Protein 6ENH (pdb70)

Nearest PDB structures (foldseek):
  6enh-assembly1_A-2  TM=1.003E+00  e=1.158E-86  Thermus thermophilus HB8
  1kij-assembly1_B  TM=9.280E-01  e=1.621E-74  Thermus thermophilus
  3lnu-assembly1_A  TM=9.125E-01  e=7.829E-42  Xanthomonas oryzae pv. oryzae KACC 10331
  1s16-assembly1_A  TM=7.926E-01  e=1.575E-41  Escherichia coli
  7cmp-assembly2_D  TM=8.067E-01  e=7.139E-40  Xanthomonas oryzae pv. oryzae KACC 10331

Solvent-accessible surface area: 18435 Å² total; per-residue (Å²): 123,74,90,115,115,133,52,17,11,76,36,0,56,143,160,20,56,129,78,10,65,23,59,38,71,92,2,3,2,67,0,1,58,52,5,0,53,67,9,4,84,28,13,76,56,59,108,5,85,78,1,33,0,54,2,15,121,86,4,2,0,1,3,28,12,58,2,109,4,36,51,23,81,123,68,125,172,80,41,78,20,8,0,6,5,46,5,4,15,30,95,71,38,77,15,4,0,10,0,0,0,0,0,59,76,0,20,0,18,0,9,47,111,30,79,30,8,80,0,4,1,29,70,6,76,48,83,74,88,42,156,79,59,31,129,1,82,205,75,75,59,1,13,53,6,19,0,37,2,0,58,131,32,9,44,140,44,151,12,53,26,56,56,0,93,63,23,0,125,32,0,3,18,4,20,33,32,7,65,0,20,2,36,6,125,58,116,63,150,125,71,82,15,72,41,154,28,0,0,4,27,23,0,70,34,56,2,156,84,76,105,41,51,22,130,169,25,25,51,0,140,27,92,63,69,143,2,78,2,27,0,0,4,0,2,0,102,22,170,67,39,74,40,62,9,6,1,69,17,92,36,2,208,94,2,7,33,0,42,90,7,0,82,51,0,2,22,117,0,0,54,81,10,1,142,130,42,60,43,45,145,176,176,57,42,82,9,81,46,116,5,11,13,41,0,0,10,0,0,0,8,1,53,9,78,113,47,109,82,116,120,33,100,3,135,5,102,90,0,21,80,0,0,7,82,12,0,59,99,76,1,42,87,9,6,94,111,42,70,218,46,0,97,31,6,6,66,16,2,26,124,17,2,84,63,121,43,59,61,135,116,64,190,142,154,175

GO terms:
  GO:0034335 DNA negative supercoiling activity (F, IDA)

B-factor: mean 79.85, std 22.95, range [45.76, 198.85]

Secondary structure (DSSP, 8-state):
--HHHHTTHHHHHHSTHHHHS-SSHHHHHHHHHHHHHHHHHHHHTT---EEEEEE-TTS-EEEEESSS----SEETTTTEEHHHHHHH-S---HHHHHHHHTEEEEEEEEEETTEEEEEEEETTEEEEEEEEEEEPPTT--EEEEEEEE-HHHHTT----HHHHHHHHHHHHHHSTT-EEEEEETTT--EEEE--TTHHHHHHHHHTTTSPBS-SSPEEEEEEETTEEEEEEEEEBSSS--EEEEEETTEE-TT-BHHHHHHHHHHHHHHHHHHHHHT-S-SSSPPP-TGGGGTTEEEEEEEE-SS--EE--EE--HHHHHHHHHHHHHHHHHHHHH-HHHHHHHHHHHHHHHHHHHHHHHHHHH-

Sequence (366 aa):
SAIRVLKGLEGVRHRPAMYIGGTGVEGYHHLFKEILDNAVDEALAGYATEILVRLNEDGSLTVEDNGRGIPVDLMPEEGKPAVEVIYTTLHSGVGASVVNALSEWTVVEVFREGKHHRIAFSRGEVTEPLRVVGEAPRGKTGTRVTFKPDPEIFGNLRFDPSKIRARLREVAYLVAGLKLVFQDRQHGKEEVFLDKGGVASFAKALAEGEDLLYEKPFLIRGTHGEVEVEVGFLHTQGYNAEILTYANMIPTRDGGTHLTAFKSAYSRALNQYAKKAGLNKEKGPQPTGDDLLEGLYAVVSVKLPNPQFEGGKLLNPEAGTAVGQVVYERLLEILEENPRIAKAVYEKALRAAQAREAARKARELV

Foldseek 3Di:
DCVCVQQCLVVCVVPVCVPQVAQEQRSVCSLVVLVVVVQLVQVVVPFWQEWEWEQAQVQKIKIKTQGAWQFQDQDPVVRAGRVLCLQQHCPPVVSNVSSLLFFQKKWKWWQHPQFIWIWMGGNRGTPRGIDTPGGDPPSGGIMMMMTHGDCVRRPPDGHDVVVVVVLLLLSQQQSASRKYWYAYNNPGDIDIRHHNCRQQVVLQVVQPPFAFPDDGKDWFWDDDDQKTKIKIKGFTLAFDAAEWEEEPSDTLQQEALLNVLLQVLQQVLLVVLCVVVVLDDPDDFDQDRSLLRTRMRMYIYMYHDDWDDDVRYTYDNVSNVTSNVRRNVVVNVVCVVCVVRSSSSRVSSVVVRRVVVVVVVVVVVD

InterPro domains:
  IPR000565 DNA topoisomerase, type IIA, subunit B [PR01159] (3-13)
  IPR000565 DNA topoisomerase, type IIA, subunit B [PR01159] (179-194)
  IPR000565 DNA topoisomerase, type IIA, subunit B [PR01159] (194-207)
  IPR000565 DNA topoisomerase, type IIA, subunit B [PR01159] (218-240)
  IPR000565 DNA topoisomerase, type IIA, subunit B [PR01159] (310-326)
  IPR000565 DNA topoisomerase, type IIA, subunit B [PR01159] (358-372)
  IPR000565 DNA topoisomerase, type IIA, subunit B [PR01159] (372-392)
  IPR000565 DNA topoisomerase, type IIA, subunit B [PR01159] (468-477)
  IPR000565 DNA topoisomerase, type IIA, subunit B [PR01159] (588-600)
  IPR000565 DNA topoisomerase, type IIA, subunit B [PR01159] (604-620)
  IPR001241 DNA topoisomerase, type IIA [SM00433] (32-628)
  IPR002288 DNA gyrase B subunit, C-terminal [PF00986] (563-624)
  IPR003594 Histidine kinase/HSP90-like ATPase domain [PF02518] (32-172)
  IPR003594 Histidine kinase/HSP90-like ATPase domain [SM00387] (28-174)
  IPR006171 TOPRIM domain [PF01751] (417-532)
  IPR006171 TOPRIM domain [PS50880] (416-534)
  IPR011557 DNA gyrase, subunit B [MF_01898] (1-634)
  IPR011557 DNA gyrase, subunit B [TIGR01059] (3-633)
  IPR013506 DNA topoisomerase, type IIA, subunit B, domain 2 [PF00204] (219-388)
  IPR013759 DNA topoisomerase, type IIA, subunit B, C-terminal [G3DSA:3.40.50.670] (389-634)

Organism: Thermus thermophilus (strain ATCC 27634 / DSM 579 / HB8) (NCBI:txid300852)

CATH classification: 3.30.565.10 (+1 more: 3.30.230.10)

Radius of gyration: 24.94 Å; Cα contacts (8 Å, |Δi|>4): 779; chains: 1; bounding box: 75×40×70 Å

Structure (mmCIF, N/CA/C/O backbone):
data_6ENH
#
_entry.id   6ENH
#
_cell.length_a   166.370
_cell.length_b   37.850
_cell.length_c   66.750
_cell.angle_alpha   90.000
_cell.angle_beta   110.240
_cell.angle_gamma   90.000
#
_symmetry.space_group_name_H-M   'C 1 2 1'
#
loop_
_entity.id
_entity.type
_entity.pdbx_description
1 polymer 'DNA gyrase subunit B'
2 non-polymer 'Coumermycin A1'
3 non-polymer IMIDAZOLE
4 water water
#
loop_
_atom_site.group_PDB
_atom_site.id
_atom_site.type_symbol
_atom_site.label_atom_id
_atom_site.label_alt_id
_atom_site.label_comp_id
_atom_site.label_asym_id
_atom_site.label_entity_id
_atom_site.label_seq_id
_atom_site.pdbx_PDB_ins_code
_atom_site.Cartn_x
_atom_site.Cartn_y
_atom_site.Cartn_z
_atom_site.occupancy
_atom_site.B_iso_or_equiv
_atom_site.auth_seq_id
_atom_site.auth_comp_id
_atom_site.auth_asym_id
_atom_site.auth_atom_id
_atom_site.pdbx_PDB_model_num
ATOM 1 N N . SER A 1 9 ? -20.622 -0.897 61.872 1.00 127.15 6 SER A N 1
ATOM 2 C CA . SER A 1 9 ? -19.773 -0.459 60.767 1.00 127.27 6 SER A CA 1
ATOM 3 C C . SER A 1 9 ? -20.544 0.450 59.812 1.00 128.39 6 SER A C 1
ATOM 4 O O . SER A 1 9 ? -21.773 0.365 59.750 1.00 126.79 6 SER A O 1
ATOM 7 N N . ALA A 1 10 ? -19.820 1.321 59.075 1.00 124.14 7 ALA A N 1
ATOM 8 C CA . ALA A 1 10 ? -20.397 2.244 58.091 1.00 121.57 7 ALA A CA 1
ATOM 9 C C . ALA A 1 10 ? -20.636 1.534 56.746 1.00 123.03 7 ALA A C 1
ATOM 10 O O . ALA A 1 10 ? -21.437 2.012 55.935 1.00 120.66 7 ALA A O 1
ATOM 12 N N . ILE A 1 11 ? -19.944 0.385 56.526 1.00 119.94 8 ILE A N 1
ATOM 13 C CA . ILE A 1 11 ? -20.033 -0.419 55.300 1.00 118.65 8 ILE A CA 1
ATOM 14 C C . ILE A 1 11 ? -21.438 -1.021 55.091 1.00 118.30 8 ILE A C 1
ATOM 15 O O . ILE A 1 11 ? -21.868 -1.076 53.944 1.00 116.62 8 ILE A O 1
ATOM 20 N N . ARG A 1 12 ? -22.149 -1.445 56.179 1.00 112.63 9 ARG A N 1
ATOM 21 C CA . ARG A 1 12 ? -23.515 -2.015 56.138 1.00 109.52 9 ARG A CA 1
ATOM 22 C C . ARG A 1 12 ? -24.481 -1.069 55.412 1.00 109.52 9 ARG A C 1
ATOM 23 O O . ARG A 1 12 ? -25.322 -1.517 54.632 1.00 107.01 9 ARG A O 1
ATOM 31 N N . VAL A 1 13 ? -24.326 0.251 55.680 1.00 105.45 10 VAL A N 1
ATOM 32 C CA . VAL A 1 13 ? -25.076 1.373 55.115 1.00 103.43 10 VAL A CA 1
ATOM 33 C C . VAL A 1 13 ? -24.692 1.539 53.629 1.00 106.27 10 VAL A C 1
ATOM 34 O O . VAL A 1 13 ? -25.580 1.574 52.775 1.00 105.32 10 VAL A O 1
ATOM 38 N N . LEU A 1 14 ? -23.373 1.608 53.328 1.00 103.03 11 LEU A N 1
ATOM 39 C CA . LEU A 1 14 ? -22.833 1.760 51.966 1.00 102.81 11 LEU A CA 1
ATOM 40 C C . LEU A 1 14 ? -23.194 0.575 51.036 1.00 102.80 11 LEU A C 1
ATOM 41 O O . LEU A 1 14 ? -23.461 0.773 49.844 1.00 102.02 11 LEU A O 1
ATOM 46 N N . LYS A 1 15 ? -23.235 -0.644 51.606 1.00 95.83 12 LYS A N 1
ATOM 47 C CA . LYS A 1 15 ? -23.593 -1.886 50.916 1.00 92.96 12 LYS A CA 1
ATOM 48 C C . LYS A 1 15 ? -25.127 -2.027 50.810 1.00 91.67 12 LYS A C 1
ATOM 49 O O . LYS A 1 15 ? -25.607 -2.897 50.079 1.00 90.12 12 LYS A O 1
ATOM 55 N N . GLY A 1 16 ? -25.854 -1.187 51.565 1.00 84.88 13 GLY A N 1
ATOM 56 C CA . GLY A 1 16 ? -27.315 -1.089 51.607 1.00 82.12 13 GLY A CA 1
ATOM 57 C C . GLY A 1 16 ? -28.121 -2.371 51.734 1.00 81.52 13 GLY A C 1
ATOM 58 O O . GLY A 1 16 ? -29.311 -2.380 51.389 1.00 80.49 13 GLY A O 1
ATOM 59 N N . LEU A 1 17 ? -27.502 -3.465 52.243 1.00 74.19 14 LEU A N 1
ATOM 60 C CA . LEU A 1 17 ? -28.235 -4.731 52.392 1.00 71.60 14 LEU A CA 1
ATOM 61 C C . LEU A 1 17 ? -29.158 -4.696 53.616 1.00 73.31 14 LEU A C 1
ATOM 62 O O . LEU A 1 17 ? -30.177 -5.392 53.645 1.00 71.22 14 LEU A O 1
ATOM 67 N N . GLU A 1 18 ? -28.852 -3.804 54.577 1.00 69.99 15 GLU A N 1
ATOM 68 C CA . GLU A 1 18 ? -29.687 -3.581 55.747 1.00 69.85 15 GLU A CA 1
ATOM 69 C C . GLU A 1 18 ? -30.964 -2.863 55.279 1.00 69.96 15 GLU A C 1
ATOM 70 O O . GLU A 1 18 ? -32.047 -3.201 55.748 1.00 66.61 15 GLU A O 1
ATOM 76 N N . GLY A 1 19 ? -30.821 -1.922 54.327 1.00 66.06 16 GLY A N 1
ATOM 77 C CA . GLY A 1 19 ? -31.942 -1.214 53.719 1.00 64.88 16 GLY A CA 1
ATOM 78 C C . GLY A 1 19 ? -32.873 -2.142 52.934 1.00 66.74 16 GLY A C 1
ATOM 79 O O . GLY A 1 19 ? -34.065 -1.880 52.832 1.00 64.30 16 GLY A O 1
ATOM 80 N N . VAL A 1 20 ? -32.339 -3.264 52.389 1.00 63.25 17 VAL A N 1
ATOM 81 C CA . VAL A 1 20 ? -33.149 -4.245 51.671 1.00 61.19 17 VAL A CA 1
ATOM 82 C C . VAL A 1 20 ? -34.036 -4.951 52.703 1.00 64.55 17 VAL A C 1
ATOM 83 O O . VAL A 1 20 ? -35.211 -5.162 52.455 1.00 60.82 17 VAL A O 1
ATOM 87 N N . ARG A 1 21 ? -33.473 -5.254 53.870 1.00 64.59 18 ARG A N 1
ATOM 88 C CA . ARG A 1 21 ? -34.147 -5.952 54.962 1.00 65.51 18 ARG A CA 1
ATOM 89 C C . ARG A 1 21 ? -35.254 -5.139 55.619 1.00 70.21 18 ARG A C 1
ATOM 90 O O . ARG A 1 21 ? -36.246 -5.722 56.055 1.00 70.07 18 ARG A O 1
ATOM 98 N N . HIS A 1 22 ? -35.109 -3.801 55.640 1.00 68.65 19 HIS A N 1
ATOM 99 C CA . HIS A 1 22 ? -36.094 -2.877 56.217 1.00 70.79 19 HIS A CA 1
ATOM 100 C C . HIS A 1 22 ? -37.251 -2.600 55.245 1.00 72.06 19 HIS A C 1
ATOM 101 O O . HIS A 1 22 ? -38.383 -2.361 55.675 1.00 72.99 19 HIS A O 1
ATOM 108 N N . ARG A 1 23 ? -36.938 -2.567 53.933 1.00 65.20 20 ARG A N 1
ATOM 109 C CA . ARG A 1 23 ? -37.886 -2.257 52.858 1.00 63.20 20 ARG A CA 1
ATOM 110 C C . ARG A 1 23 ? -37.834 -3.348 51.790 1.00 61.78 20 ARG A C 1
ATOM 111 O O . ARG A 1 23 ? -37.534 -3.036 50.635 1.00 59.88 20 ARG A O 1
ATOM 119 N N . PRO A 1 24 ? -38.119 -4.634 52.111 1.00 58.84 21 PRO A N 1
ATOM 120 C CA . PRO A 1 24 ? -38.018 -5.675 51.062 1.00 57.74 21 PRO A CA 1
ATOM 121 C C . PRO A 1 24 ? -38.954 -5.525 49.861 1.00 61.33 21 PRO A C 1
ATOM 122 O O . PRO A 1 24 ? -38.517 -5.869 48.756 1.00 58.57 21 PRO A O 1
ATOM 126 N N . ALA A 1 25 ? -40.215 -4.987 50.048 1.00 61.21 22 ALA A N 1
ATOM 127 C CA . ALA A 1 25 ? -41.193 -4.887 48.945 1.00 62.11 22 ALA A CA 1
ATOM 128 C C . ALA A 1 25 ? -40.762 -3.946 47.806 1.00 67.11 22 ALA A C 1
ATOM 129 O O . ALA A 1 25 ? -41.248 -4.062 46.678 1.00 66.98 22 ALA A O 1
ATOM 131 N N . MET A 1 26 ? -39.791 -3.094 48.089 1.00 64.45 23 MET A N 1
ATOM 132 C CA . MET A 1 26 ? -39.166 -2.174 47.147 1.00 65.84 23 MET A CA 1
ATOM 133 C C . MET A 1 26 ? -38.306 -2.972 46.142 1.00 68.67 23 MET A C 1
ATOM 134 O O . MET A 1 26 ? -38.019 -2.485 45.040 1.00 68.96 23 MET A O 1
ATOM 139 N N . TYR A 1 27 ? -37.915 -4.203 46.534 1.00 62.34 24 TYR A N 1
ATOM 140 C CA . TYR A 1 27 ? -37.067 -5.079 45.744 1.00 60.17 24 TYR A CA 1
ATOM 141 C C . TYR A 1 27 ? -37.778 -6.300 45.182 1.00 64.36 24 TYR A C 1
ATOM 142 O O . TYR A 1 27 ? -37.441 -6.749 44.085 1.00 65.44 24 TYR A O 1
ATOM 151 N N . ILE A 1 28 ? -38.714 -6.886 45.945 1.00 58.86 25 ILE A N 1
ATOM 152 C CA . ILE A 1 28 ? -39.348 -8.128 45.542 1.00 57.47 25 ILE A CA 1
ATOM 153 C C . ILE A 1 28 ? -40.882 -8.026 45.443 1.00 64.16 25 ILE A C 1
ATOM 154 O O . ILE A 1 28 ? -41.537 -9.031 45.180 1.00 61.75 25 ILE A O 1
ATOM 159 N N . GLY A 1 29 ? -41.419 -6.811 45.604 1.00 64.81 26 GLY A N 1
ATOM 160 C CA . GLY A 1 29 ? -42.847 -6.509 45.482 1.00 67.37 26 GLY A CA 1
ATOM 161 C C . GLY A 1 29 ? -43.693 -6.694 46.729 1.00 72.67 26 GLY A C 1
ATOM 162 O O . GLY A 1 29 ? -44.690 -5.999 46.899 1.00 73.67 26 GLY A O 1
ATOM 163 N N . GLY A 1 30 ? -43.325 -7.670 47.564 1.00 68.20 27 GLY A N 1
ATOM 164 C CA . GLY A 1 30 ? -44.030 -8.007 48.798 1.00 67.48 27 GLY A CA 1
ATOM 165 C C . GLY A 1 30 ? -43.326 -9.112 49.556 1.00 67.10 27 GLY A C 1
ATOM 166 O O . GLY A 1 30 ? -42.303 -9.628 49.095 1.00 63.07 27 GLY A O 1
ATOM 167 N N . THR A 1 31 ? -43.872 -9.500 50.712 1.00 63.90 28 THR A N 1
ATOM 168 C CA . THR A 1 31 ? -43.278 -10.573 51.524 1.00 61.77 28 THR A CA 1
ATOM 169 C C . THR A 1 31 ? -44.196 -11.806 51.608 1.00 62.72 28 THR A C 1
ATOM 170 O O . THR A 1 31 ? -44.084 -12.603 52.536 1.00 63.51 28 THR A O 1
ATOM 174 N N . GLY A 1 32 ? -45.057 -11.975 50.606 1.00 58.41 29 GLY A N 1
ATOM 175 C CA . GLY A 1 32 ? -45.937 -13.138 50.508 1.00 56.29 29 GLY A CA 1
ATOM 176 C C . GLY A 1 32 ? -45.348 -14.137 49.520 1.00 54.46 29 GLY A C 1
ATOM 177 O O . GLY A 1 32 ? -44.153 -14.083 49.223 1.00 49.17 29 GLY A O 1
ATOM 178 N N . VAL A 1 33 ? -46.188 -15.051 49.016 1.00 54.15 30 VAL A N 1
ATOM 179 C CA . VAL A 1 33 ? -45.860 -16.117 48.034 1.00 52.96 30 VAL A CA 1
ATOM 180 C C . VAL A 1 33 ? -45.083 -15.553 46.808 1.00 52.88 30 VAL A C 1
ATOM 181 O O . VAL A 1 33 ? -44.083 -16.136 46.407 1.00 49.35 30 VAL A O 1
ATOM 185 N N . GLU A 1 34 ? -45.567 -14.446 46.198 1.00 52.69 31 GLU A N 1
ATOM 186 C CA . GLU A 1 34 ? -44.934 -13.841 45.015 1.00 51.51 31 GLU A CA 1
ATOM 187 C C . GLU A 1 34 ? -43.538 -13.283 45.283 1.00 52.10 31 GLU A C 1
ATOM 188 O O . GLU A 1 34 ? -42.617 -13.549 44.502 1.00 47.93 31 GLU A O 1
ATOM 194 N N . GLY A 1 35 ? -43.375 -12.554 46.388 1.00 49.88 32 GLY A N 1
ATOM 195 C CA . GLY A 1 35 ? -42.062 -12.044 46.781 1.00 49.94 32 GLY A CA 1
ATOM 196 C C . GLY A 1 35 ? -41.068 -13.169 47.074 1.00 50.79 32 GLY A C 1
ATOM 197 O O . GLY A 1 35 ? -39.922 -13.106 46.641 1.00 47.70 32 GLY A O 1
ATOM 198 N N . TYR A 1 36 ? -41.538 -14.253 47.725 1.00 48.15 33 TYR A N 1
ATOM 199 C CA . TYR A 1 36 ? -40.735 -15.427 48.036 1.00 47.38 33 TYR A CA 1
ATOM 200 C C . TYR A 1 36 ? -40.187 -16.042 46.705 1.00 47.96 33 TYR A C 1
ATOM 201 O O . TYR A 1 36 ? -38.999 -16.345 46.581 1.00 48.27 33 TYR A O 1
ATOM 210 N N . HIS A 1 37 ? -41.057 -16.168 45.708 1.00 47.15 34 HIS A N 1
ATOM 211 C CA . HIS A 1 37 ? -40.685 -16.717 44.397 1.00 46.96 34 HIS A CA 1
ATOM 212 C C . HIS A 1 37 ? -39.889 -15.768 43.549 1.00 49.85 34 HIS A C 1
ATOM 213 O O . HIS A 1 37 ? -39.166 -16.243 42.661 1.00 46.04 34 HIS A O 1
ATOM 220 N N . HIS A 1 38 ? -39.935 -14.448 43.846 1.00 48.12 35 HIS A N 1
ATOM 221 C CA . HIS A 1 38 ? -39.096 -13.509 43.108 1.00 49.49 35 HIS A CA 1
ATOM 222 C C . HIS A 1 38 ? -37.644 -13.748 43.491 1.00 49.68 35 HIS A C 1
ATOM 223 O O . HIS A 1 38 ? -36.772 -13.520 42.669 1.00 48.97 35 HIS A O 1
ATOM 230 N N . LEU A 1 39 ? -37.369 -14.286 44.710 1.00 45.76 36 LEU A N 1
ATOM 231 C CA . LEU A 1 39 ? -35.997 -14.637 45.082 1.00 47.00 36 LEU A CA 1
ATOM 232 C C . LEU A 1 39 ? -35.481 -15.738 44.134 1.00 51.44 36 LEU A C 1
ATOM 233 O O . LEU A 1 39 ? -34.340 -15.662 43.636 1.00 49.15 36 LEU A O 1
ATOM 238 N N . PHE A 1 40 ? -36.360 -16.705 43.839 1.00 47.40 37 PHE A N 1
ATOM 239 C CA . PHE A 1 40 ? -36.012 -17.782 42.924 1.00 49.12 37 PHE A CA 1
ATOM 240 C C . PHE A 1 40 ? -35.750 -17.240 41.505 1.00 52.13 37 PHE A C 1
ATOM 241 O O . PHE A 1 40 ? -34.732 -17.577 40.909 1.00 51.62 37 PHE A O 1
ATOM 249 N N . LYS A 1 41 ? -36.679 -16.438 40.982 1.00 50.47 38 LYS A N 1
ATOM 250 C CA . LYS A 1 41 ? -36.613 -15.897 39.623 1.00 50.45 38 LYS A CA 1
ATOM 251 C C . LYS A 1 41 ? -35.368 -15.052 39.424 1.00 54.52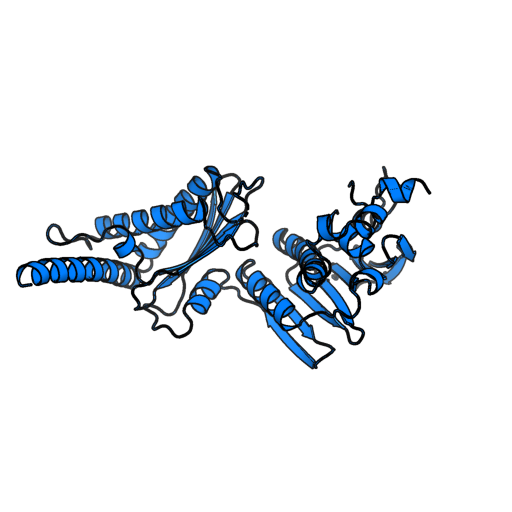 38 LYS A C 1
ATOM 252 O O . LYS A 1 41 ? -34.777 -15.124 38.366 1.00 55.45 38 LYS A O 1
ATOM 258 N N . GLU A 1 42 ? -34.955 -14.293 40.444 1.00 52.15 39 GLU A N 1
ATOM 259 C CA . GLU A 1 42 ? -33.746 -13.492 40.380 1.00 54.21 39 GLU A CA 1
ATOM 260 C C . GLU A 1 42 ? -32.484 -14.374 40.223 1.00 58.01 39 GLU A C 1
ATOM 261 O O . GLU A 1 42 ? -31.643 -14.080 39.373 1.00 56.35 39 GLU A O 1
ATOM 267 N N . ILE A 1 43 ? -32.380 -15.459 41.024 1.00 52.32 40 ILE A N 1
ATOM 268 C CA . ILE A 1 43 ? -31.213 -16.335 40.952 1.00 53.13 40 ILE A CA 1
ATOM 269 C C . ILE A 1 43 ? -31.185 -17.016 39.606 1.00 56.55 40 ILE A C 1
ATOM 270 O O . ILE A 1 43 ? -30.110 -17.122 38.995 1.00 56.53 40 ILE A O 1
ATOM 275 N N . LEU A 1 44 ? -32.353 -17.509 39.171 1.00 50.64 41 LEU A N 1
ATOM 276 C CA . LEU A 1 44 ? -32.483 -18.148 37.868 1.00 51.96 41 LEU A CA 1
ATOM 277 C C . LEU A 1 44 ? -32.099 -17.194 36.746 1.00 56.28 41 LEU A C 1
ATOM 278 O O . LEU A 1 44 ? -31.378 -17.633 35.841 1.00 55.05 41 LEU A O 1
ATOM 283 N N . ASP A 1 45 ? -32.566 -15.901 36.811 1.00 52.66 42 ASP A N 1
ATOM 284 C CA . ASP A 1 45 ? -32.252 -14.867 35.815 1.00 54.50 42 ASP A CA 1
ATOM 285 C C . ASP A 1 45 ? -30.755 -14.692 35.632 1.00 61.89 42 ASP A C 1
ATOM 286 O O . ASP A 1 45 ? -30.321 -14.503 34.497 1.00 62.08 42 ASP A O 1
ATOM 291 N N . ASN A 1 46 ? -29.971 -14.759 36.741 1.00 58.75 43 ASN A N 1
ATOM 292 C CA . ASN A 1 46 ? -28.510 -14.660 36.678 1.00 59.04 43 ASN A CA 1
ATOM 293 C C . ASN A 1 46 ? -27.898 -15.886 35.993 1.00 63.65 43 ASN A C 1
ATOM 294 O O . ASN A 1 46 ? 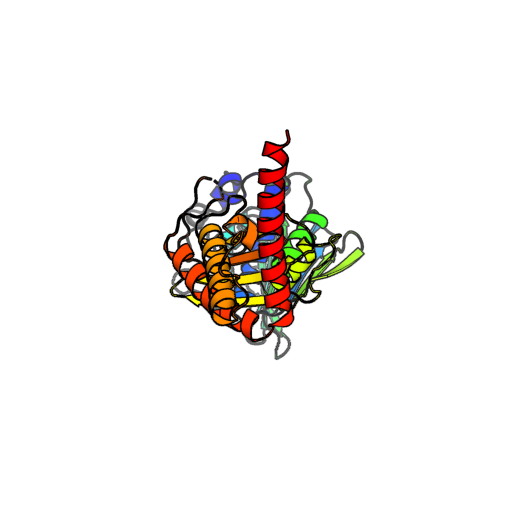-27.006 -15.722 35.157 1.00 63.05 43 ASN A O 1
ATOM 299 N N . ALA A 1 47 ? -28.416 -17.098 36.284 1.00 59.48 44 ALA A N 1
ATOM 300 C CA . ALA A 1 47 ? -27.984 -18.350 35.629 1.00 59.77 44 ALA A CA 1
ATOM 301 C C . ALA A 1 47 ? -28.375 -18.357 34.109 1.00 67.29 44 ALA A C 1
ATOM 302 O O . ALA A 1 47 ? -27.596 -18.826 33.265 1.00 69.07 44 ALA A O 1
ATOM 304 N N . VAL A 1 48 ? -29.566 -17.812 33.777 1.00 63.26 45 VAL A N 1
ATOM 305 C CA . VAL A 1 48 ? -30.097 -17.699 32.410 1.00 62.83 45 VAL A CA 1
ATOM 306 C C . VAL A 1 48 ? -29.235 -16.730 31.541 1.00 67.51 45 VAL A C 1
ATOM 307 O O . VAL A 1 48 ? -29.029 -16.997 30.356 1.00 67.40 45 VAL A O 1
ATOM 311 N N . ASP A 1 49 ? -28.790 -15.597 32.120 1.00 63.72 46 ASP A N 1
ATOM 312 C CA . ASP A 1 49 ? -27.959 -14.602 31.449 1.00 65.95 46 ASP A CA 1
ATOM 313 C C . ASP A 1 49 ? -26.651 -15.235 30.975 1.00 73.41 46 ASP A C 1
ATOM 314 O O . ASP A 1 49 ? -26.119 -14.850 29.922 1.00 74.82 46 ASP A O 1
ATOM 319 N N . GLU A 1 50 ? -26.156 -16.219 31.756 1.00 69.15 47 GLU A N 1
ATOM 320 C CA . GLU A 1 50 ? -24.957 -16.995 31.459 1.00 71.41 47 GLU A CA 1
ATOM 321 C C . GLU A 1 50 ? -25.203 -17.928 30.251 1.00 77.27 47 GLU A C 1
ATOM 322 O O . GLU A 1 50 ? -24.274 -18.195 29.482 1.00 78.94 47 GLU A O 1
ATOM 328 N N . ALA A 1 51 ? -26.457 -18.396 30.074 1.00 72.44 48 ALA A N 1
ATOM 329 C CA . ALA A 1 51 ? -26.847 -19.230 28.924 1.00 74.25 48 ALA A CA 1
ATOM 330 C C . ALA A 1 51 ? -26.962 -18.331 27.692 1.00 79.16 48 ALA A C 1
ATOM 331 O O . ALA A 1 51 ? -26.478 -18.706 26.620 1.00 82.06 48 ALA A O 1
ATOM 333 N N . LEU A 1 52 ? -27.565 -17.126 27.870 1.00 73.56 49 LEU A N 1
ATOM 334 C CA . LEU A 1 52 ? -27.741 -16.114 26.828 1.00 73.94 49 LEU A CA 1
ATOM 335 C C . LEU A 1 52 ? -26.399 -15.635 26.306 1.00 80.03 49 LEU A C 1
ATOM 336 O O . LEU A 1 52 ? -26.270 -15.422 25.099 1.00 83.43 49 LEU A O 1
ATOM 341 N N . ALA A 1 53 ? -25.385 -15.532 27.202 1.00 75.43 50 ALA A N 1
ATOM 342 C CA . ALA A 1 53 ? -23.992 -15.154 26.877 1.00 77.03 50 ALA A CA 1
ATOM 343 C C . ALA A 1 53 ? -23.294 -16.242 26.044 1.00 83.89 50 ALA A C 1
ATOM 344 O O . ALA A 1 53 ? -22.270 -15.976 25.413 1.00 86.39 50 ALA A O 1
ATOM 346 N N . GLY A 1 54 ? -23.851 -17.452 26.067 1.00 80.44 51 GLY A N 1
ATOM 347 C CA . GLY A 1 54 ? -23.385 -18.599 25.293 1.00 82.80 51 GLY A CA 1
ATOM 348 C C . GLY A 1 54 ? -22.456 -19.524 26.038 1.00 87.72 51 GLY A C 1
ATOM 349 O O . GLY A 1 54 ? -21.721 -20.293 25.414 1.00 90.86 51 GLY A O 1
ATOM 350 N N . TYR A 1 55 ? -22.483 -19.479 27.377 1.00 81.75 52 TYR A N 1
ATOM 351 C CA . TYR A 1 55 ? -21.554 -20.297 28.159 1.00 82.40 52 TYR A CA 1
ATOM 352 C C . TYR A 1 55 ? -22.234 -21.462 28.842 1.00 86.98 52 TYR A C 1
ATOM 353 O O . TYR A 1 55 ? -21.759 -22.596 28.723 1.00 89.59 52 TYR A O 1
ATOM 362 N N . ALA A 1 56 ? -23.376 -21.202 29.508 1.00 79.01 53 ALA A N 1
ATOM 363 C CA . ALA A 1 56 ? -24.123 -22.263 30.154 1.00 77.71 53 ALA A CA 1
ATOM 364 C C . ALA A 1 56 ? -25.074 -22.894 29.136 1.00 81.81 53 ALA A C 1
ATOM 365 O O . ALA A 1 56 ? -25.725 -22.179 28.381 1.00 79.10 53 ALA A O 1
ATOM 367 N N . THR A 1 57 ? -25.111 -24.232 29.088 1.00 81.73 54 THR A N 1
ATOM 368 C CA . THR A 1 57 ? -25.995 -24.990 28.195 1.00 82.19 54 THR A CA 1
ATOM 369 C C . THR A 1 57 ? -27.085 -25.695 28.993 1.00 83.63 54 THR A C 1
ATOM 370 O O . THR A 1 57 ? -28.136 -26.001 28.426 1.00 82.16 54 THR A O 1
ATOM 374 N N . GLU A 1 58 ? -26.826 -25.981 30.295 1.00 79.18 55 GLU A N 1
ATOM 375 C CA . GLU A 1 58 ? -27.840 -26.576 31.163 1.00 77.84 55 GLU A CA 1
ATOM 376 C C . GLU A 1 58 ? -27.881 -25.935 32.554 1.00 76.63 55 GLU A C 1
ATOM 377 O O . GLU A 1 58 ? -26.853 -25.515 33.115 1.00 75.57 55 GLU A O 1
ATOM 383 N N . ILE A 1 59 ? -29.113 -25.809 33.069 1.00 68.93 56 ILE A N 1
ATOM 384 C CA . ILE A 1 59 ? -29.379 -25.241 34.385 1.00 65.93 56 ILE A CA 1
ATOM 385 C C . ILE A 1 59 ? -30.123 -26.239 35.235 1.00 70.60 56 ILE A C 1
ATOM 386 O O . ILE A 1 59 ? -31.089 -26.849 34.773 1.00 70.28 56 ILE A O 1
ATOM 391 N N . LEU A 1 60 ? -29.644 -26.427 36.471 1.00 66.61 57 LEU A N 1
ATOM 392 C CA . LEU A 1 60 ? -30.295 -27.250 37.473 1.00 66.29 57 LEU A CA 1
ATOM 393 C C . LEU A 1 60 ? -30.983 -26.337 38.509 1.00 66.05 57 LEU A C 1
ATOM 394 O O . LEU A 1 60 ? -30.409 -25.329 38.934 1.00 62.63 57 LEU A O 1
ATOM 399 N N . VAL A 1 61 ? -32.227 -26.684 38.877 1.00 61.74 58 VAL A N 1
ATOM 400 C CA . VAL A 1 61 ? -32.997 -26.041 39.942 1.00 58.45 58 VAL A CA 1
ATOM 401 C C . VAL A 1 61 ? -33.407 -27.191 40.836 1.00 61.97 58 VAL A C 1
ATOM 402 O O . VAL A 1 61 ? -34.104 -28.108 40.397 1.00 63.19 58 VAL A O 1
ATOM 406 N N . ARG A 1 62 ? -32.914 -27.189 42.063 1.00 56.66 59 ARG A N 1
ATOM 407 C CA . ARG A 1 62 ? -33.176 -28.283 42.979 1.00 57.35 59 ARG A CA 1
ATOM 408 C C . ARG A 1 62 ? -33.822 -27.797 44.263 1.00 59.74 59 ARG A C 1
ATOM 409 O O . ARG A 1 62 ? -33.255 -26.947 44.971 1.00 58.22 59 ARG A O 1
ATOM 417 N N . LEU A 1 63 ? -34.997 -28.338 44.571 1.00 55.49 60 LEU A N 1
ATOM 418 C CA . LEU A 1 63 ? -35.671 -27.985 45.814 1.00 54.64 60 LEU A CA 1
ATOM 419 C C . LEU A 1 63 ? -35.208 -29.007 46.810 1.00 57.96 60 LEU A C 1
ATOM 420 O O . LEU A 1 63 ? -35.481 -30.202 46.650 1.00 59.31 60 LEU A O 1
ATOM 425 N N . ASN A 1 64 ? -34.430 -28.545 47.808 1.00 52.76 61 ASN A N 1
ATOM 426 C CA . ASN A 1 64 ? -33.798 -29.391 48.811 1.00 53.65 61 ASN A CA 1
ATOM 427 C C . ASN A 1 64 ? -34.750 -29.835 49.905 1.00 58.92 61 ASN A C 1
ATOM 428 O O . ASN A 1 64 ? -35.777 -29.192 50.140 1.00 57.66 61 ASN A O 1
ATOM 433 N N . GLU A 1 65 ? -34.414 -30.959 50.540 1.00 59.44 62 GLU A N 1
ATOM 434 C CA . GLU A 1 65 ? -35.119 -31.619 51.650 1.00 60.98 62 GLU A CA 1
ATOM 435 C C . GLU A 1 65 ? -35.428 -30.632 52.804 1.00 65.30 62 GLU A C 1
ATOM 436 O O . GLU A 1 65 ? -36.488 -30.732 53.426 1.00 64.54 62 GLU A O 1
ATOM 442 N N . ASP A 1 66 ? -34.531 -29.637 53.035 1.00 61.35 63 ASP A N 1
ATOM 443 C CA . ASP A 1 66 ? -34.680 -28.654 54.107 1.00 60.44 63 ASP A CA 1
ATOM 444 C C . ASP A 1 66 ? -35.500 -27.408 53.707 1.00 63.15 63 ASP A C 1
ATOM 445 O O . ASP A 1 66 ? -35.717 -26.524 54.535 1.00 63.36 63 ASP A O 1
ATOM 450 N N . GLY A 1 67 ? -35.962 -27.359 52.465 1.00 58.51 64 GLY A N 1
ATOM 451 C CA . GLY A 1 67 ? -36.716 -26.217 51.956 1.00 56.05 64 GLY A CA 1
ATOM 452 C C . GLY A 1 67 ? -35.838 -25.186 51.276 1.00 57.32 64 GLY A C 1
ATOM 453 O O . GLY A 1 67 ? -36.342 -24.190 50.754 1.00 55.29 64 GLY A O 1
ATOM 454 N N . SER A 1 68 ? -34.517 -25.407 51.268 1.00 53.66 65 SER A N 1
ATOM 455 C CA . SER A 1 68 ? -33.611 -24.501 50.571 1.00 51.52 65 SER A CA 1
ATOM 456 C C . SER A 1 68 ? -33.648 -24.780 49.056 1.00 54.92 65 SER A C 1
ATOM 457 O O . SER A 1 68 ? -34.123 -25.827 48.601 1.00 55.46 65 SER A O 1
ATOM 460 N N . LEU A 1 69 ? -33.161 -23.838 48.279 1.00 51.30 66 LEU A N 1
ATOM 461 C CA . LEU A 1 69 ? -33.167 -23.985 46.836 1.00 50.76 66 LEU A CA 1
ATOM 462 C C . LEU A 1 69 ? -31.769 -23.847 46.286 1.00 54.99 66 LEU A C 1
ATOM 463 O O . LEU A 1 69 ? -31.075 -22.884 46.591 1.00 56.33 66 LEU A O 1
ATOM 468 N N . THR A 1 70 ? -31.401 -24.763 45.404 1.00 52.82 67 THR A N 1
ATOM 469 C CA . THR A 1 70 ? -30.127 -24.743 44.709 1.00 54.16 67 THR A CA 1
ATOM 470 C C . THR A 1 70 ? -30.423 -24.411 43.240 1.00 56.20 67 THR A C 1
ATOM 471 O O . THR A 1 70 ? -31.321 -24.989 42.658 1.00 55.70 67 THR A O 1
ATOM 475 N N . VAL A 1 71 ? -29.655 -23.488 42.667 1.00 53.15 68 VAL A N 1
ATOM 476 C CA . VAL A 1 71 ? -29.651 -23.122 41.258 1.00 53.90 68 VAL A CA 1
ATOM 477 C C . VAL A 1 71 ? -28.201 -23.293 40.811 1.00 60.60 68 VAL A C 1
ATOM 478 O O . VAL A 1 71 ? -27.290 -22.760 41.437 1.00 60.29 68 VAL A O 1
ATOM 482 N N . GLU A 1 72 ? -27.993 -24.087 39.774 1.00 59.93 69 GLU A N 1
ATOM 483 C CA . GLU A 1 72 ? -26.659 -24.386 39.283 1.00 63.13 69 GLU A CA 1
ATOM 484 C C . GLU A 1 72 ? -26.619 -24.326 37.768 1.00 70.04 69 GLU A C 1
ATOM 485 O O . GLU A 1 72 ? -27.524 -24.812 37.110 1.00 69.16 69 GLU A O 1
ATOM 491 N N . ASP A 1 73 ? -25.526 -23.804 37.218 1.00 69.98 70 ASP A N 1
ATOM 492 C CA . ASP A 1 73 ? -25.312 -23.797 35.780 1.00 70.14 70 ASP A CA 1
ATOM 493 C C . ASP A 1 73 ? -23.928 -24.381 35.453 1.00 76.59 70 ASP A C 1
ATOM 494 O O . ASP A 1 73 ? -23.100 -24.552 36.349 1.00 77.91 70 ASP A O 1
ATOM 499 N N . ASN A 1 74 ? -23.682 -24.677 34.177 1.00 74.18 71 ASN A N 1
ATOM 500 C CA . ASN A 1 74 ? -22.387 -25.176 33.705 1.00 77.40 71 ASN A CA 1
ATOM 501 C C . ASN A 1 74 ? -21.688 -24.080 32.899 1.00 81.80 71 ASN A C 1
ATOM 502 O O . ASN A 1 74 ? -20.968 -24.365 31.950 1.00 86.89 71 ASN A O 1
ATOM 507 N N . GLY A 1 75 ? -21.912 -22.834 33.298 1.00 75.45 72 GLY A N 1
ATOM 508 C CA . GLY A 1 75 ? -21.331 -21.660 32.662 1.00 75.51 72 GLY A CA 1
ATOM 509 C C . GLY A 1 75 ? -19.887 -21.423 33.039 1.00 80.24 72 GLY A C 1
ATOM 510 O O . GLY A 1 75 ? -19.165 -22.373 33.356 1.00 81.21 72 GLY A O 1
ATOM 511 N N . ARG A 1 76 ? -19.459 -20.147 33.019 1.00 77.26 73 ARG A N 1
ATOM 512 C CA . ARG A 1 76 ? -18.068 -19.747 33.325 1.00 80.21 73 ARG A CA 1
ATOM 513 C C . ARG A 1 76 ? -17.708 -19.807 34.794 1.00 82.52 73 ARG A C 1
ATOM 514 O O . ARG A 1 76 ? -16.528 -19.943 35.139 1.00 81.95 73 ARG A O 1
ATOM 522 N N . GLY A 1 77 ? -18.716 -19.647 35.650 1.00 71.34 74 GLY A N 1
ATOM 523 C CA . GLY A 1 77 ? -18.518 -19.579 37.090 1.00 70.04 74 GLY A CA 1
ATOM 524 C C . GLY A 1 77 ? -18.258 -18.138 37.448 1.00 74.49 74 GLY A C 1
ATOM 525 O O . GLY A 1 77 ? -17.494 -17.475 36.755 1.00 78.06 74 GLY A O 1
ATOM 526 N N . ILE A 1 78 ? -18.957 -17.607 38.458 1.00 69.34 75 ILE A N 1
ATOM 527 C CA . ILE A 1 78 ? -18.801 -16.205 38.862 1.00 68.01 75 ILE A CA 1
ATOM 528 C C . ILE A 1 78 ? -17.293 -15.884 39.089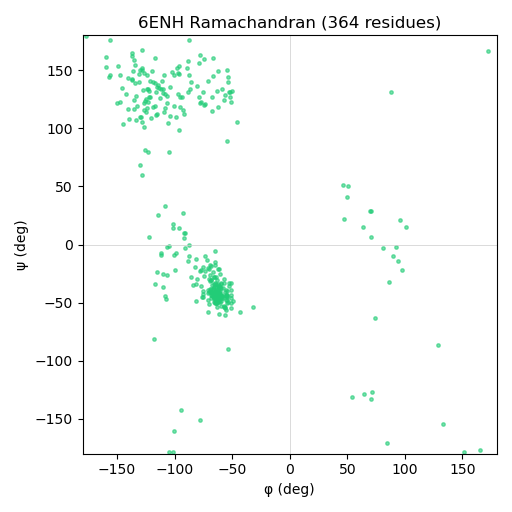 1.00 77.66 75 ILE A C 1
ATOM 529 O O . ILE A 1 78 ? -16.643 -16.640 39.814 1.00 78.79 75 ILE A O 1
ATOM 534 N N . PRO A 1 79 ? -16.699 -14.829 38.456 1.00 76.44 76 PRO A N 1
ATOM 535 C CA . PRO A 1 79 ? -15.268 -14.544 38.695 1.00 77.74 76 PRO A CA 1
ATOM 536 C C . PRO A 1 79 ? -14.954 -14.459 40.192 1.00 81.11 76 PRO A C 1
ATOM 537 O O . PRO A 1 79 ? -15.718 -13.843 40.947 1.00 78.26 76 PRO A O 1
ATOM 541 N N . VAL A 1 80 ? -13.891 -15.169 40.623 1.00 78.34 77 VAL A N 1
ATOM 542 C CA . VAL A 1 80 ? -13.405 -15.247 42.010 1.00 78.45 77 VAL A CA 1
ATOM 543 C C . VAL A 1 80 ? -12.222 -14.292 42.196 1.00 87.67 77 VAL A C 1
ATOM 544 O O . VAL A 1 80 ? -11.721 -14.110 43.309 1.00 87.84 77 VAL A O 1
ATOM 548 N N . ASP A 1 81 ? -11.766 -13.711 41.080 1.00 87.94 78 ASP A N 1
ATOM 549 C CA . ASP A 1 81 ? -10.649 -12.772 40.995 1.00 91.73 78 ASP A CA 1
ATOM 550 C C . ASP A 1 81 ? -10.902 -11.535 41.874 1.00 95.36 78 ASP A C 1
ATOM 551 O O . ASP A 1 81 ? -12.016 -10.987 41.894 1.00 91.37 78 ASP A O 1
ATOM 556 N N . LEU A 1 82 ? -9.873 -11.148 42.646 1.00 94.71 79 LEU A N 1
ATOM 557 C CA . LEU A 1 82 ? -9.893 -10.017 43.575 1.00 95.37 79 LEU A CA 1
ATOM 558 C C . LEU A 1 82 ? -10.128 -8.687 42.845 1.00 99.78 79 LEU A C 1
ATOM 559 O O . LEU A 1 82 ? -9.340 -8.337 41.971 1.00 101.12 79 LEU A O 1
ATOM 564 N N . MET A 1 83 ? -11.237 -7.975 43.158 1.00 95.23 80 MET A N 1
ATOM 565 C CA . MET A 1 83 ? -11.517 -6.662 42.563 1.00 95.64 80 MET A CA 1
ATOM 566 C C . MET A 1 83 ? -10.611 -5.633 43.272 1.00 103.51 80 MET A C 1
ATOM 567 O O . MET A 1 83 ? -10.626 -5.583 44.509 1.00 102.97 80 MET A O 1
ATOM 572 N N . PRO A 1 84 ? -9.749 -4.880 42.527 1.00 103.63 81 PRO A N 1
ATOM 573 C CA . PRO A 1 84 ? -8.790 -3.972 43.194 1.00 106.27 81 PRO A CA 1
ATOM 574 C C . PRO A 1 84 ? -9.407 -2.848 44.027 1.00 111.86 81 PRO A C 1
ATOM 575 O O . PRO A 1 84 ? -8.971 -2.653 45.167 1.00 113.12 81 PRO A O 1
ATOM 579 N N . GLU A 1 85 ? -10.414 -2.133 43.479 1.00 108.41 82 GLU A N 1
ATOM 580 C CA . GLU A 1 85 ? -11.129 -1.032 44.144 1.00 108.94 82 GLU A CA 1
ATOM 581 C C . GLU A 1 85 ? -11.646 -1.393 45.553 1.00 110.53 82 GLU A C 1
ATOM 582 O O . GLU A 1 85 ? -11.341 -0.671 46.510 1.00 113.15 82 GLU A O 1
ATOM 588 N N . GLU A 1 86 ? -12.361 -2.541 45.674 1.00 101.65 83 GLU A N 1
ATOM 589 C CA . GLU A 1 86 ? -12.975 -3.078 46.906 1.00 98.71 83 GLU A CA 1
ATOM 590 C C . GLU A 1 86 ? -12.030 -3.919 47.771 1.00 100.97 83 GLU A C 1
ATOM 591 O O . GLU A 1 86 ? -12.244 -4.006 48.987 1.00 100.48 83 GLU A O 1
ATOM 597 N N . GLY A 1 87 ? -11.038 -4.559 47.139 1.00 96.65 84 GLY A N 1
ATOM 598 C CA . GLY A 1 87 ? -10.077 -5.431 47.812 1.00 96.93 84 GLY A CA 1
ATOM 599 C C . GLY A 1 87 ? -10.710 -6.724 48.299 1.00 96.50 84 GLY A C 1
ATOM 600 O O . GLY A 1 87 ? -10.303 -7.291 49.316 1.00 97.21 84 GLY A O 1
ATOM 601 N N . LYS A 1 88 ? -11.750 -7.171 47.595 1.00 88.98 85 LYS A N 1
ATOM 602 C CA . LYS A 1 88 ? -12.506 -8.381 47.919 1.00 84.91 85 LYS A CA 1
ATOM 603 C C . LYS A 1 88 ? -12.747 -9.148 46.625 1.00 85.09 85 LYS A C 1
ATOM 604 O O . LYS A 1 88 ? -12.848 -8.504 45.577 1.00 83.98 85 LYS A O 1
ATOM 610 N N . PRO A 1 89 ? -12.843 -10.505 46.654 1.00 80.01 86 PRO A N 1
ATOM 611 C CA . PRO A 1 89 ? -13.151 -11.253 45.411 1.00 79.20 86 PRO A CA 1
ATOM 612 C C . PRO A 1 89 ? -14.434 -10.762 44.734 1.00 81.88 86 PRO A C 1
ATOM 613 O O . PRO A 1 89 ? -15.343 -10.276 45.421 1.00 80.98 86 PRO A O 1
ATOM 617 N N . ALA A 1 90 ? -14.513 -10.873 43.393 1.00 77.20 87 ALA A N 1
ATOM 618 C CA . ALA A 1 90 ? -15.691 -10.416 42.647 1.00 73.89 87 ALA A CA 1
ATOM 619 C C . ALA A 1 90 ? -17.003 -11.055 43.155 1.00 72.95 87 ALA A C 1
ATOM 620 O O . ALA A 1 90 ? -17.947 -10.305 43.393 1.00 70.16 87 ALA A O 1
ATOM 622 N N . VAL A 1 91 ? -17.014 -12.391 43.428 1.00 68.51 88 VAL A N 1
ATOM 623 C CA . VAL A 1 91 ? -18.169 -13.138 43.970 1.00 66.99 88 VAL A CA 1
ATOM 624 C C . VAL A 1 91 ? -18.681 -12.500 45.257 1.00 69.33 88 VAL A C 1
ATOM 625 O O . VAL A 1 91 ? -19.893 -12.427 45.456 1.00 66.67 88 VAL A O 1
ATOM 629 N N . GLU A 1 92 ? -17.763 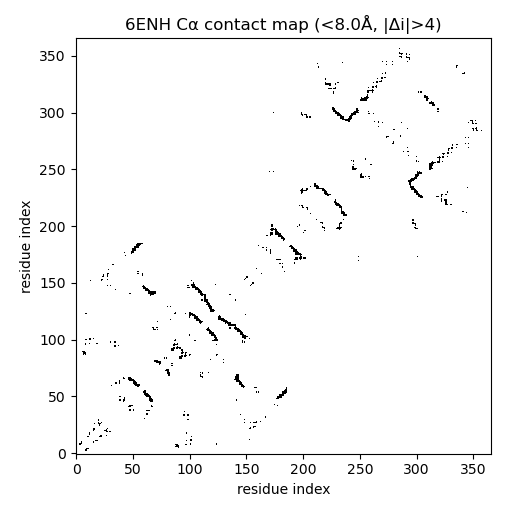-12.105 46.150 1.00 67.13 89 GLU A N 1
ATOM 630 C CA . GLU A 1 92 ? -18.147 -11.482 47.406 1.00 66.89 89 GLU A CA 1
ATOM 631 C C . GLU A 1 92 ? -18.818 -10.146 47.135 1.00 70.91 89 GLU A C 1
ATOM 632 O O . GLU A 1 92 ? -19.911 -9.935 47.640 1.00 69.24 89 GLU A O 1
ATOM 638 N N . VAL A 1 93 ? -18.190 -9.284 46.303 1.00 70.22 90 VAL A N 1
ATOM 639 C CA . VAL A 1 93 ? -18.712 -7.965 45.942 1.00 71.04 90 VAL A CA 1
ATOM 640 C C . VAL A 1 93 ? -20.130 -8.090 45.371 1.00 72.61 90 VAL A C 1
ATOM 641 O O . VAL A 1 93 ? -21.040 -7.397 45.834 1.00 71.34 90 VAL A O 1
ATOM 645 N N . ILE A 1 94 ? -20.315 -8.990 44.389 1.00 69.09 91 ILE A N 1
ATOM 646 C CA . ILE A 1 94 ? -21.597 -9.190 43.701 1.00 68.05 91 ILE A CA 1
ATOM 647 C C . ILE A 1 94 ? -22.728 -9.564 44.693 1.00 68.64 91 ILE A C 1
ATOM 648 O O . ILE A 1 94 ? -23.842 -9.055 44.575 1.00 66.37 91 ILE A O 1
ATOM 653 N N . TYR A 1 95 ? -22.415 -10.371 45.719 1.00 64.78 92 TYR A N 1
ATOM 654 C CA . TYR A 1 95 ? -23.433 -10.797 46.680 1.00 63.29 92 TYR A CA 1
ATOM 655 C C . TYR A 1 95 ? -23.637 -9.873 47.884 1.00 67.03 92 TYR A C 1
ATOM 656 O O . TYR A 1 95 ? -24.627 -10.019 48.599 1.00 64.92 92 TYR A O 1
ATOM 665 N N . THR A 1 96 ? -22.720 -8.951 48.121 1.00 66.78 93 THR A N 1
ATOM 666 C CA . THR A 1 96 ? -22.810 -8.119 49.317 1.00 68.22 93 THR A CA 1
ATOM 667 C C . THR A 1 96 ? -23.109 -6.674 49.005 1.00 75.01 93 THR A C 1
ATOM 668 O O . THR A 1 96 ? -23.381 -5.904 49.930 1.00 76.47 93 THR A O 1
ATOM 672 N N . THR A 1 97 ? -23.077 -6.292 47.721 1.00 73.19 94 THR A N 1
ATOM 673 C CA . THR A 1 97 ? -23.274 -4.891 47.355 1.00 76.33 94 THR A CA 1
ATOM 674 C C . THR A 1 97 ? -24.439 -4.631 46.412 1.00 80.31 94 THR A C 1
ATOM 675 O O . THR A 1 97 ? -24.504 -5.172 45.307 1.00 77.21 94 THR A O 1
ATOM 679 N N . LEU A 1 98 ? -25.303 -3.710 46.834 1.00 81.58 95 LEU A N 1
ATOM 680 C CA . LEU A 1 98 ? -26.449 -3.221 46.072 1.00 83.17 95 LEU A CA 1
ATOM 681 C C . LEU A 1 98 ? -25.980 -2.153 45.068 1.00 94.77 95 LEU A C 1
ATOM 682 O O . LEU A 1 98 ? -26.287 -2.257 43.880 1.00 94.72 95 LEU A O 1
ATOM 687 N N . HIS A 1 99 ? -25.183 -1.164 45.558 1.00 97.37 96 HIS A N 1
ATOM 688 C CA . HIS A 1 99 ? -24.667 0.027 44.862 1.00 101.51 96 HIS A CA 1
ATOM 689 C C . HIS A 1 99 ? -23.678 -0.240 43.700 1.00 108.50 96 HIS A C 1
ATOM 690 O O . HIS A 1 99 ? -23.295 0.713 43.008 1.00 111.35 96 HIS A O 1
ATOM 692 N N . SER A 1 100 ? -23.276 -1.512 43.483 1.00 103.30 97 SER A N 1
ATOM 693 C CA . SER A 1 100 ? -22.367 -1.902 42.404 1.00 139.62 97 SER A CA 1
ATOM 694 C C . SER A 1 100 ? -23.050 -2.871 41.435 1.00 174.65 97 SER A C 1
ATOM 695 O O . SER A 1 100 ? -24.191 -2.646 41.028 1.00 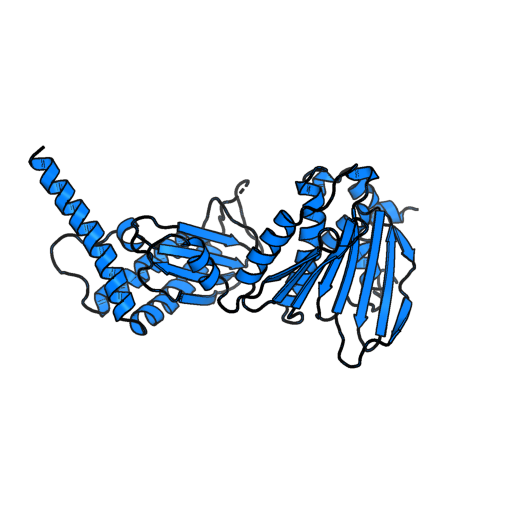138.45 97 SER A O 1
ATOM 697 N N . GLY A 1 117 ? -23.775 -6.713 41.346 1.00 99.46 114 GLY A N 1
ATOM 698 C CA . GLY A 1 117 ? -24.908 -7.612 41.159 1.00 97.18 114 GLY A CA 1
ATOM 699 C C . GLY A 1 117 ? -26.040 -7.318 42.118 1.00 98.58 114 GLY A C 1
ATOM 700 O O . GLY A 1 117 ? -26.072 -7.881 43.216 1.00 96.53 114 GLY A O 1
ATOM 701 N N . VAL A 1 118 ? -26.971 -6.417 41.710 1.00 94.39 115 VAL A N 1
ATOM 702 C CA . VAL A 1 118 ? -28.129 -5.974 42.511 1.00 93.24 115 VAL A CA 1
ATOM 703 C C . VAL A 1 118 ? -29.008 -7.156 42.953 1.00 90.35 115 VAL A C 1
ATOM 704 O O . VAL A 1 118 ? -29.283 -7.319 44.147 1.00 89.15 115 VAL A O 1
ATOM 708 N N . GLY A 1 119 ? -29.420 -7.963 41.983 1.00 81.03 116 GLY A N 1
ATOM 709 C CA . GLY A 1 119 ? -30.271 -9.105 42.234 1.00 76.62 116 GLY A CA 1
ATOM 710 C C . GLY A 1 119 ? -29.719 -10.107 43.217 1.00 73.11 116 GLY A C 1
ATOM 711 O O . GLY A 1 119 ? -30.417 -10.449 44.174 1.00 72.54 116 GLY A O 1
ATOM 712 N N . ALA A 1 120 ? -28.469 -10.594 42.987 1.00 65.31 117 ALA A N 1
ATOM 713 C CA . ALA A 1 120 ? -27.792 -11.566 43.861 1.00 63.00 117 ALA A CA 1
ATOM 714 C C . ALA A 1 120 ? -27.735 -11.062 45.319 1.00 62.40 117 ALA A C 1
ATOM 715 O O . ALA A 1 120 ? -28.080 -11.807 46.232 1.00 58.76 117 ALA A O 1
ATOM 717 N N . SER A 1 121 ? -27.379 -9.781 45.510 1.00 58.10 118 SER A N 1
ATOM 718 C CA . SER A 1 121 ? -27.254 -9.161 46.838 1.00 58.14 118 SER A CA 1
ATOM 719 C C . SER A 1 121 ? -28.612 -9.061 47.594 1.00 56.94 118 SER A C 1
ATOM 720 O O . SER A 1 121 ? -28.638 -9.294 48.803 1.00 56.79 118 SER A O 1
ATOM 723 N N . VAL A 1 122 ? -29.721 -8.794 46.871 1.00 52.28 119 VAL A N 1
ATOM 724 C CA . VAL A 1 122 ? -31.093 -8.748 47.412 1.00 51.69 119 VAL A CA 1
ATOM 725 C C . VAL A 1 122 ? -31.464 -10.154 47.965 1.00 54.07 119 VAL A C 1
ATOM 726 O O . VAL A 1 122 ? -32.003 -10.254 49.067 1.00 51.92 119 VAL A O 1
ATOM 730 N N . VAL A 1 123 ? -31.099 -11.227 47.219 1.00 49.68 120 VAL A N 1
ATOM 731 C CA . VAL A 1 123 ? -31.350 -12.611 47.632 1.00 50.04 120 VAL A CA 1
ATOM 732 C C . VAL A 1 123 ? -30.583 -12.913 48.924 1.00 53.16 120 VAL A C 1
ATOM 733 O O . VAL A 1 123 ? -31.192 -13.394 49.870 1.00 49.87 120 VAL A O 1
ATOM 737 N N . ASN A 1 124 ? -29.275 -12.552 48.973 1.00 52.85 121 ASN A N 1
ATOM 738 C CA . ASN A 1 124 ? -28.415 -12.690 50.138 1.00 53.75 121 ASN A CA 1
ATOM 739 C C . ASN A 1 124 ? -29.040 -11.969 51.366 1.00 54.75 121 ASN A C 1
ATOM 740 O O . ASN A 1 124 ? -29.302 -12.619 52.386 1.00 53.27 121 ASN A O 1
ATOM 745 N N . ALA A 1 125 ? -29.336 -10.664 51.231 1.00 53.03 122 ALA A N 1
ATOM 746 C CA . ALA A 1 125 ? -29.971 -9.846 52.283 1.00 54.60 122 ALA A CA 1
ATOM 747 C C . ALA A 1 125 ? -31.240 -10.494 52.850 1.00 55.09 122 ALA A C 1
ATOM 748 O O . ALA A 1 125 ? -31.438 -10.453 54.057 1.00 55.79 122 ALA A O 1
ATOM 750 N N . LEU A 1 126 ? -32.063 -11.122 51.995 1.00 50.35 123 LEU A N 1
ATOM 751 C CA . LEU A 1 126 ? -33.362 -11.679 52.384 1.00 49.94 123 LEU A CA 1
ATOM 752 C C . LEU A 1 126 ? -33.394 -13.189 52.606 1.00 53.13 123 LEU A C 1
ATOM 753 O O . LEU A 1 126 ? -34.480 -13.794 52.681 1.00 51.5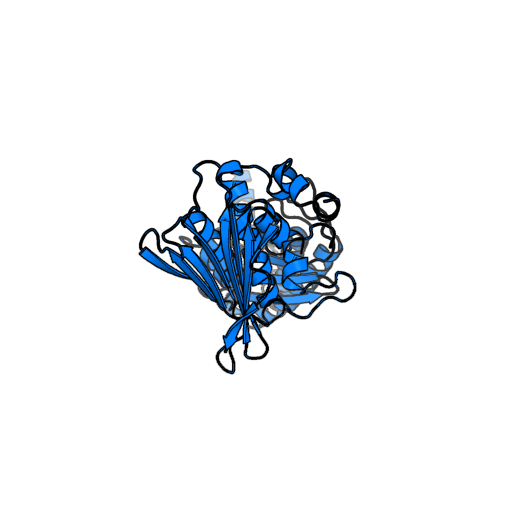2 123 LEU A O 1
ATOM 758 N N . SER A 1 127 ? -32.203 -13.792 52.722 1.00 50.24 124 SER A N 1
ATOM 759 C CA . SER A 1 127 ? -32.093 -15.223 52.979 1.00 49.05 124 SER A CA 1
ATOM 760 C C . SER A 1 127 ? -31.369 -15.418 54.307 1.00 56.23 124 SER A C 1
ATOM 761 O O . SER A 1 127 ? -30.393 -14.721 54.607 1.00 56.86 124 SER A O 1
ATOM 764 N N . GLU A 1 128 ? -31.853 -16.384 55.091 1.00 55.92 125 GLU A N 1
ATOM 765 C CA . GLU A 1 128 ? -31.262 -16.771 56.376 1.00 57.03 125 GLU A CA 1
ATOM 766 C C . GLU A 1 128 ? -29.838 -17.226 56.105 1.00 59.27 125 GLU A C 1
ATOM 767 O O . GLU A 1 128 ? -28.950 -16.996 56.919 1.00 59.34 125 GLU A O 1
ATOM 773 N N . TRP A 1 129 ? -29.618 -17.856 54.947 1.00 53.93 126 TRP A N 1
ATOM 774 C CA . TRP A 1 129 ? -28.283 -18.247 54.538 1.00 54.17 126 TRP A CA 1
ATOM 775 C C . TRP A 1 129 ? -28.239 -18.462 53.043 1.00 55.70 126 TRP A C 1
ATOM 776 O O . TRP A 1 129 ? -29.260 -18.804 52.439 1.00 53.20 126 TRP A O 1
ATOM 787 N N . THR A 1 130 ? -27.033 -18.258 52.470 1.00 53.06 127 THR A N 1
ATOM 788 C CA . THR A 1 130 ? -26.692 -18.403 51.071 1.00 51.74 127 THR A CA 1
ATOM 789 C C . THR A 1 130 ? -25.287 -19.006 50.937 1.00 56.26 127 THR A C 1
ATOM 790 O O . THR A 1 130 ? -24.334 -18.508 51.523 1.00 57.72 127 THR A O 1
ATOM 794 N N . VAL A 1 131 ? -25.156 -20.052 50.130 1.00 53.13 128 VAL A N 1
ATOM 795 C CA . VAL A 1 131 ? -23.875 -20.676 49.872 1.00 54.92 128 VAL A CA 1
ATOM 796 C C . VAL A 1 131 ? -23.614 -20.536 48.388 1.00 59.77 128 VAL A C 1
ATOM 797 O O . VAL A 1 131 ? -24.410 -21.009 47.580 1.00 59.23 128 VAL A O 1
ATOM 801 N N . VAL A 1 132 ? -22.523 -19.836 48.032 1.00 57.80 129 VAL A N 1
ATOM 802 C CA . VAL A 1 132 ? -22.133 -19.652 46.630 1.00 57.05 129 VAL A CA 1
ATOM 803 C C . VAL A 1 132 ? -20.881 -20.484 46.323 1.00 63.77 129 VAL A C 1
ATOM 804 O O . VAL A 1 132 ? -19.817 -20.285 46.925 1.00 64.22 129 VAL A O 1
ATOM 808 N N . GLU A 1 133 ? -21.023 -21.429 45.405 1.00 61.08 130 GLU A N 1
ATOM 809 C CA . GLU A 1 133 ? -19.899 -22.274 44.997 1.00 63.42 130 GLU A CA 1
ATOM 810 C C . GLU A 1 133 ? -19.534 -21.995 43.557 1.00 70.00 130 GLU A C 1
ATOM 811 O O . GLU A 1 133 ? -20.415 -21.834 42.712 1.00 68.22 130 GLU A O 1
ATOM 817 N N . VAL A 1 134 ? -18.236 -21.854 43.290 1.00 69.44 131 VAL A N 1
ATOM 818 C CA . VAL A 1 134 ? -17.757 -21.525 41.940 1.00 71.01 131 VAL A CA 1
ATOM 819 C C . VAL A 1 134 ? -16.702 -22.529 41.476 1.00 76.01 131 VAL A C 1
ATOM 820 O O . VAL A 1 134 ? -15.701 -22.725 42.156 1.00 75.40 131 VAL A O 1
ATOM 824 N N . PHE A 1 135 ? -16.970 -23.204 40.348 1.00 74.78 132 PHE A N 1
ATOM 825 C CA . PHE A 1 135 ? -16.009 -24.128 39.716 1.00 77.36 132 PHE A CA 1
ATOM 826 C C . PHE A 1 135 ? -15.385 -23.285 38.600 1.00 81.69 132 PHE A C 1
ATOM 827 O O . PHE A 1 135 ? -16.076 -22.886 37.660 1.00 79.30 132 PHE A O 1
ATOM 835 N N . ARG A 1 136 ? -14.098 -22.918 38.770 1.00 81.88 133 ARG A N 1
ATOM 836 C CA . ARG A 1 136 ? -13.377 -22.040 37.841 1.00 83.25 133 ARG A CA 1
ATOM 837 C C . ARG A 1 136 ? -11.849 -22.259 37.956 1.00 89.72 133 ARG A C 1
ATOM 838 O O . ARG A 1 136 ? -11.338 -22.501 39.055 1.00 88.00 133 ARG A O 1
ATOM 846 N N . GLU A 1 137 ? -11.144 -22.173 36.808 1.00 89.77 134 GLU A N 1
ATOM 847 C CA . GLU A 1 137 ? -9.686 -22.339 36.671 1.00 94.62 134 GLU A CA 1
ATOM 848 C C . GLU A 1 137 ? -9.178 -23.579 37.447 1.00 98.61 134 GLU A C 1
ATOM 849 O O . GLU A 1 137 ? -8.305 -23.461 38.309 1.00 96.73 134 GLU A O 1
ATOM 855 N N . GLY A 1 138 ? -9.831 -24.719 37.201 1.00 96.05 135 GLY A N 1
ATOM 856 C CA . GLY A 1 138 ? -9.535 -26.007 37.823 1.00 97.60 135 GLY A CA 1
ATOM 857 C C . GLY A 1 138 ? -9.730 -26.108 39.325 1.00 98.16 135 GLY A C 1
ATOM 858 O O . GLY A 1 138 ? -9.267 -27.079 39.928 1.00 99.28 135 GLY A O 1
ATOM 859 N N . LYS A 1 139 ? -10.443 -25.135 39.938 1.00 91.33 136 LYS A N 1
ATOM 860 C CA . LYS A 1 139 ? -10.664 -25.071 41.394 1.00 88.28 136 LYS A CA 1
ATOM 861 C C . LYS A 1 139 ? -12.145 -24.966 41.776 1.00 86.78 136 LYS A C 1
ATOM 862 O O . LYS A 1 139 ? -12.909 -24.310 41.073 1.00 83.33 136 LYS A O 1
ATOM 868 N N . HIS A 1 140 ? -12.510 -25.550 42.939 1.00 82.39 137 HIS A N 1
ATOM 869 C CA . HIS A 1 140 ? -13.829 -25.497 43.551 1.00 78.44 137 HIS A CA 1
ATOM 870 C C . HIS A 1 140 ? -13.769 -24.535 44.747 1.00 82.04 137 HIS A C 1
ATOM 871 O O . HIS A 1 140 ? -13.229 -24.877 45.797 1.00 84.22 137 HIS A O 1
ATOM 878 N N . HIS A 1 141 ? -14.333 -23.330 44.566 1.00 75.96 138 HIS A N 1
ATOM 879 C CA . HIS A 1 141 ? -14.406 -22.267 45.571 1.00 73.69 138 HIS A CA 1
ATOM 880 C C . HIS A 1 141 ? -15.748 -22.297 46.305 1.00 75.61 138 HIS A C 1
ATOM 881 O O . HIS A 1 141 ? -16.766 -22.725 45.749 1.00 73.52 138 HIS A O 1
ATOM 888 N N . ARG A 1 142 ? -15.755 -21.791 47.544 1.00 71.82 139 ARG A N 1
ATOM 889 C CA . ARG A 1 142 ? -16.975 -21.694 48.338 1.00 68.67 139 ARG A CA 1
ATOM 890 C C . ARG A 1 142 ? -16.932 -20.450 49.219 1.00 69.66 139 ARG A C 1
ATOM 891 O O . ARG A 1 142 ? -15.915 -20.161 49.865 1.00 70.59 139 ARG A O 1
ATOM 899 N N . ILE A 1 143 ? -18.050 -19.726 49.231 1.00 61.72 140 ILE A N 1
ATOM 900 C CA . ILE A 1 143 ? -18.289 -18.537 50.035 1.00 60.59 140 ILE A CA 1
ATOM 901 C C . ILE A 1 143 ? -19.686 -18.693 50.645 1.00 64.84 140 ILE A C 1
ATOM 902 O O . ILE A 1 143 ? -20.599 -19.224 49.986 1.00 63.74 140 ILE A O 1
ATOM 907 N N . ALA A 1 144 ? -19.839 -18.319 51.923 1.00 61.92 141 ALA A N 1
ATOM 908 C CA . ALA A 1 144 ? -21.155 -18.417 52.556 1.00 61.24 141 ALA A CA 1
ATOM 909 C C . ALA A 1 144 ? -21.523 -17.103 53.195 1.00 63.90 141 ALA A C 1
ATOM 910 O O . ALA A 1 144 ? -20.641 -16.327 53.611 1.00 62.01 141 ALA A O 1
ATOM 912 N N . PHE A 1 145 ? -22.845 -16.852 53.236 1.00 58.69 142 PHE A N 1
ATOM 913 C CA . PHE A 1 145 ? -23.446 -15.642 53.769 1.00 57.39 142 PHE A CA 1
ATOM 914 C C . PHE A 1 145 ? -24.680 -15.951 54.618 1.00 59.40 142 PHE A C 1
ATOM 915 O O . PHE A 1 145 ? -25.266 -17.037 54.549 1.00 55.40 142 PHE A O 1
ATOM 923 N N . SER A 1 146 ? -25.087 -14.955 55.392 1.00 58.09 143 SER A N 1
ATOM 924 C CA . SER A 1 146 ? -26.304 -14.983 56.181 1.00 58.35 143 SER A CA 1
ATOM 925 C C . SER A 1 146 ? -26.800 -13.554 56.299 1.00 64.40 143 SER A C 1
ATOM 926 O O . SER A 1 146 ? -26.063 -12.656 56.769 1.00 65.21 143 SER A O 1
ATOM 929 N N . ARG A 1 147 ? -28.041 -13.335 55.821 1.00 58.78 144 ARG A N 1
ATOM 930 C CA . ARG A 1 147 ? -28.736 -12.058 55.881 1.00 58.35 144 ARG A CA 1
ATOM 931 C C . ARG A 1 147 ? -27.897 -10.890 55.378 1.00 61.94 144 ARG A C 1
ATOM 932 O O . ARG A 1 147 ? -27.898 -9.840 56.001 1.00 62.04 144 ARG A O 1
ATOM 940 N N . GLY A 1 148 ? -27.151 -11.103 54.288 1.00 59.18 145 GLY A N 1
ATOM 941 C CA . GLY A 1 148 ? -26.304 -10.065 53.717 1.00 60.26 145 GLY A CA 1
ATOM 942 C C . GLY A 1 148 ? -24.837 -10.088 54.097 1.00 66.44 145 GLY A C 1
ATOM 943 O O . GLY A 1 148 ? -24.018 -9.540 53.361 1.00 67.40 145 GLY A O 1
ATOM 944 N N . GLU A 1 149 ? -24.482 -10.717 55.232 1.00 65.05 146 GLU A N 1
ATOM 945 C CA . GLU A 1 149 ? -23.105 -10.757 55.750 1.00 66.83 146 GLU A CA 1
ATOM 946 C C . GLU A 1 149 ? -22.353 -12.064 55.460 1.00 68.72 146 GLU A C 1
ATOM 947 O O . GLU A 1 149 ? -22.949 -13.138 55.541 1.00 66.55 146 GLU A O 1
ATOM 953 N N . VAL A 1 150 ? -21.025 -11.969 55.239 1.00 65.12 147 VAL A N 1
ATOM 954 C CA . VAL A 1 150 ? -20.146 -13.122 55.030 1.00 64.14 147 VAL A CA 1
ATOM 955 C C . VAL A 1 150 ? -20.043 -13.941 56.335 1.00 69.86 147 VAL A C 1
ATOM 956 O O . VAL A 1 150 ? -19.745 -13.380 57.391 1.00 71.84 147 VAL A O 1
ATOM 960 N N . THR A 1 151 ? -20.312 -15.258 56.268 1.00 65.18 148 THR A N 1
ATOM 961 C CA . THR A 1 151 ? -20.164 -16.136 57.431 1.00 66.78 148 THR A CA 1
ATOM 962 C C . THR A 1 151 ? -18.918 -17.007 57.236 1.00 73.30 148 THR A C 1
ATOM 963 O O . THR A 1 151 ? -18.332 -17.465 58.211 1.00 75.32 148 THR A O 1
ATOM 967 N N . GLU A 1 152 ? -18.543 -17.237 55.955 1.00 69.72 149 GLU A N 1
ATOM 968 C CA . GLU A 1 152 ? -17.391 -17.999 55.491 1.00 71.13 149 GLU A CA 1
ATOM 969 C C . GLU A 1 152 ? -16.770 -17.261 54.292 1.00 73.17 149 GLU A C 1
ATOM 970 O O . GLU A 1 152 ? -17.368 -17.249 53.211 1.00 69.51 149 GLU A O 1
ATOM 976 N N . PRO A 1 153 ? -15.579 -16.625 54.432 1.00 72.41 150 PRO A N 1
ATOM 977 C CA . PRO A 1 153 ? -14.992 -15.926 53.268 1.00 72.28 150 PRO A CA 1
ATOM 978 C C . PRO A 1 153 ? -14.577 -16.900 52.166 1.00 74.96 150 PRO A C 1
ATOM 979 O O . PRO A 1 153 ? -14.426 -18.098 52.432 1.00 74.50 150 PRO A O 1
ATOM 983 N N . LEU A 1 154 ? -14.419 -16.399 50.931 1.00 71.85 151 LEU A N 1
ATOM 984 C CA . LEU A 1 154 ? -14.042 -17.241 49.802 1.00 73.08 151 LEU A CA 1
ATOM 985 C C . LEU A 1 154 ? -12.825 -18.119 50.106 1.00 81.67 151 LEU A C 1
ATOM 986 O O . LEU A 1 154 ? -11.816 -17.644 50.667 1.00 82.44 151 LEU A O 1
ATOM 991 N N . ARG A 1 155 ? -12.948 -19.416 49.776 1.00 80.09 152 ARG A N 1
ATOM 992 C CA . ARG A 1 155 ? -11.850 -20.373 49.951 1.00 83.52 152 ARG A CA 1
ATOM 993 C C . ARG A 1 155 ? -11.989 -21.568 49.033 1.00 87.75 152 ARG A C 1
ATOM 994 O O . ARG A 1 155 ? -13.117 -22.010 48.747 1.00 84.51 152 ARG A O 1
ATOM 1002 N N . VAL A 1 156 ? -10.828 -22.085 48.572 1.00 85.68 153 VAL A N 1
ATOM 1003 C CA . VAL A 1 156 ? -10.737 -23.272 47.726 1.00 86.76 153 VAL A CA 1
ATOM 1004 C C . VAL A 1 156 ? -11.025 -24.464 48.654 1.00 91.97 153 VAL A C 1
ATOM 1005 O O . VAL A 1 156 ? -10.359 -24.628 49.682 1.00 92.73 153 VAL A O 1
ATOM 1009 N N . VAL A 1 157 ? -12.074 -25.234 48.330 1.00 87.80 154 VAL A N 1
ATOM 1010 C CA . VAL A 1 157 ? -12.493 -26.388 49.134 1.00 88.15 154 VAL A CA 1
ATOM 1011 C C . VAL A 1 157 ? -11.995 -27.704 48.507 1.00 94.67 154 VAL A C 1
ATOM 1012 O O . VAL A 1 157 ? -12.064 -28.767 49.133 1.00 96.45 154 VAL A O 1
ATOM 1016 N N . GLY A 1 158 ? -11.466 -27.592 47.294 1.00 91.24 155 GLY A N 1
ATOM 1017 C CA . GLY A 1 158 ? -10.936 -28.708 46.532 1.00 95.23 155 GLY A CA 1
ATOM 1018 C C . GLY A 1 158 ? -10.724 -28.380 45.072 1.00 100.81 155 GLY A C 1
ATOM 1019 O O . GLY A 1 158 ? -10.920 -27.243 44.636 1.00 96.28 155 GLY A O 1
ATOM 1020 N N . GLU A 1 159 ? -10.301 -29.385 44.314 1.00 104.08 156 GLU A N 1
ATOM 1021 C CA . GLU A 1 159 ? -10.069 -29.259 42.881 1.00 106.32 156 GLU A CA 1
ATOM 1022 C C . GLU A 1 159 ? -11.370 -29.546 42.134 1.00 111.23 156 GLU A C 1
ATOM 1023 O O . GLU A 1 159 ? -12.180 -30.361 42.586 1.00 111.71 156 GLU A O 1
ATOM 1029 N N . ALA A 1 160 ? -11.588 -28.852 41.013 1.00 107.45 157 ALA A N 1
ATOM 1030 C CA . ALA A 1 160 ? -12.760 -29.073 40.166 1.00 106.63 157 ALA A CA 1
ATOM 1031 C C . ALA A 1 160 ? -12.326 -30.015 39.024 1.00 116.39 157 ALA A C 1
ATOM 1032 O O . ALA A 1 160 ? -11.167 -29.924 38.604 1.00 118.59 157 ALA A O 1
ATOM 1034 N N . PRO A 1 161 ? -13.205 -30.908 38.489 1.00 115.21 158 PRO A N 1
ATOM 1035 C CA . PRO A 1 161 ? -12.785 -31.750 37.344 1.00 120.53 158 PRO A CA 1
ATOM 1036 C C . PRO A 1 161 ? -12.239 -30.882 36.205 1.00 125.09 158 PRO A C 1
ATOM 1037 O O . PRO A 1 161 ? -12.704 -29.751 36.027 1.00 120.68 158 PRO A O 1
ATOM 1041 N N . ARG A 1 162 ? -11.205 -31.379 35.496 1.00 126.78 159 ARG A N 1
ATOM 1042 C CA . ARG A 1 162 ? -10.477 -30.683 34.423 1.00 128.58 159 ARG A CA 1
ATOM 1043 C C . ARG A 1 162 ? -11.325 -29.697 33.590 1.00 128.39 159 ARG A C 1
ATOM 1044 O O . ARG A 1 162 ? -10.961 -28.521 33.494 1.00 126.98 159 ARG A O 1
ATOM 1052 N N . GLY A 1 163 ? -12.444 -30.164 33.042 1.00 122.46 160 GLY A N 1
ATOM 1053 C CA . GLY A 1 163 ? -13.320 -29.329 32.230 1.00 119.60 160 GLY A CA 1
ATOM 1054 C C . GLY A 1 163 ? -14.574 -28.802 32.899 1.00 115.11 160 GLY A C 1
ATOM 1055 O O . GLY A 1 163 ? -15.495 -28.376 32.199 1.00 114.06 160 GLY A O 1
ATOM 1056 N N . LYS A 1 164 ? -14.630 -28.806 34.244 1.00 106.10 161 LYS A N 1
ATOM 1057 C CA . LYS A 1 164 ? -15.818 -28.339 34.954 1.00 100.51 161 LYS A CA 1
ATOM 1058 C C . LYS A 1 164 ? -15.772 -26.869 35.342 1.00 95.47 161 LYS A C 1
ATOM 1059 O O . LYS A 1 164 ? -14.961 -26.454 36.170 1.00 93.05 161 LYS A O 1
ATOM 1065 N N . THR A 1 165 ? -16.693 -26.099 34.769 1.00 87.10 162 THR A N 1
ATOM 1066 C CA . THR A 1 165 ? -16.849 -24.683 35.079 1.00 82.50 162 THR A CA 1
ATOM 1067 C C . THR A 1 165 ? -18.333 -24.464 35.412 1.00 83.20 162 THR A C 1
ATOM 1068 O O . THR A 1 165 ? -19.187 -25.195 34.900 1.00 84.48 162 THR A O 1
ATOM 1072 N N . GLY A 1 166 ? -18.627 -23.470 36.248 1.00 74.86 163 GLY A N 1
ATOM 1073 C CA . GLY A 1 166 ? -20.007 -23.162 36.628 1.00 71.81 163 GLY A CA 1
ATOM 1074 C C . GLY A 1 166 ? -20.177 -22.550 38.001 1.00 74.20 163 GLY A C 1
ATOM 1075 O O . GLY A 1 166 ? -19.198 -22.264 38.699 1.00 74.44 163 GLY A O 1
ATOM 1076 N N . THR A 1 167 ? -21.436 -22.295 38.364 1.00 69.06 164 THR A N 1
ATOM 1077 C CA . THR A 1 167 ? -21.830 -21.684 39.625 1.00 65.84 164 THR A CA 1
ATOM 1078 C C . THR A 1 167 ? -22.935 -22.528 40.222 1.00 68.76 164 THR A C 1
ATOM 1079 O O . THR A 1 167 ? -23.790 -23.025 39.478 1.00 68.73 164 THR A O 1
ATOM 1083 N N . ARG A 1 168 ? -22.886 -22.720 41.555 1.00 63.62 165 ARG A N 1
ATOM 1084 C CA . ARG A 1 168 ? -23.896 -23.440 42.331 1.00 62.76 165 ARG A CA 1
ATOM 1085 C C . ARG A 1 168 ? -24.287 -22.538 43.506 1.00 64.35 165 ARG A C 1
ATOM 1086 O O . ARG A 1 168 ? -23.466 -22.268 44.375 1.00 66.42 165 ARG A O 1
ATOM 1094 N N . VAL A 1 169 ? -25.502 -22.006 43.480 1.00 56.87 166 VAL A N 1
ATOM 1095 C CA . VAL A 1 169 ? -25.987 -21.098 44.523 1.00 53.92 166 VAL A CA 1
ATOM 1096 C C . VAL A 1 169 ? -27.098 -21.814 45.261 1.00 57.08 166 VAL A C 1
ATOM 1097 O O . VAL A 1 169 ? -28.047 -22.269 44.627 1.00 57.18 166 VAL A O 1
ATOM 1101 N N . THR A 1 170 ? -26.988 -21.907 46.587 1.00 53.67 167 THR A N 1
ATOM 1102 C CA . THR A 1 170 ? -28.016 -22.511 47.434 1.00 52.99 167 THR A CA 1
ATOM 1103 C C . THR A 1 170 ? -28.406 -21.470 48.430 1.00 53.63 167 THR A C 1
ATOM 1104 O O . THR A 1 170 ? -27.525 -20.842 49.015 1.00 53.63 167 THR A O 1
ATOM 1108 N N . PHE A 1 171 ? -29.722 -21.293 48.636 1.00 47.94 168 PHE A N 1
ATOM 1109 C CA . PHE A 1 171 ? -30.212 -20.263 49.547 1.00 48.40 168 PHE A CA 1
ATOM 1110 C C . PHE A 1 171 ? -31.499 -20.664 50.200 1.00 53.09 168 PHE A C 1
ATOM 1111 O O . PHE A 1 171 ? -32.290 -21.451 49.664 1.00 53.39 168 PHE A O 1
ATOM 1119 N N . LYS A 1 172 ? -31.714 -20.105 51.366 1.00 51.21 169 LYS A N 1
ATOM 1120 C CA . LYS A 1 172 ? -32.899 -20.378 52.175 1.00 52.56 169 LYS A CA 1
ATOM 1121 C C . LYS A 1 172 ? -33.512 -19.016 52.553 1.00 55.73 169 LYS A C 1
ATOM 1122 O O . LYS A 1 172 ? -32.949 -18.319 53.387 1.00 54.87 169 LYS A O 1
ATOM 1128 N N . PRO A 1 173 ? -34.639 -18.622 51.919 1.00 52.90 170 PRO A N 1
ATOM 1129 C CA . PRO A 1 173 ? -35.287 -17.333 52.262 1.00 52.49 170 PRO A CA 1
ATOM 1130 C C . PRO A 1 173 ? -35.554 -17.228 53.750 1.00 58.21 170 PRO A C 1
ATOM 1131 O O . PRO A 1 173 ? -35.911 -18.213 54.414 1.00 57.38 170 PRO A O 1
ATOM 1135 N N . ASP A 1 174 ? -35.328 -16.029 54.270 1.00 54.44 171 ASP A N 1
ATOM 1136 C CA . ASP A 1 174 ? -35.385 -15.738 55.692 1.00 54.98 171 ASP A CA 1
ATOM 1137 C C . ASP A 1 174 ? -36.785 -15.844 56.309 1.00 57.19 171 ASP A C 1
ATOM 1138 O O . ASP A 1 174 ? -37.629 -15.002 56.001 1.00 54.08 171 ASP A O 1
ATOM 1143 N N . PRO A 1 175 ? -37.015 -16.825 57.244 1.00 58.18 172 PRO A N 1
ATOM 1144 C CA . PRO A 1 175 ? -38.328 -16.907 57.937 1.00 61.31 172 PRO A CA 1
ATOM 1145 C C . PRO A 1 175 ? -38.636 -15.661 58.769 1.00 67.88 172 PRO A C 1
ATOM 1146 O O . PRO A 1 175 ? -39.803 -15.407 59.052 1.00 69.21 172 PRO A O 1
ATOM 1150 N N . GLU A 1 176 ? -37.601 -14.866 59.143 1.00 64.12 173 GLU A N 1
ATOM 1151 C CA . GLU A 1 176 ? -37.815 -13.622 59.891 1.00 66.04 173 GLU A CA 1
ATOM 1152 C C . GLU A 1 176 ? -38.431 -12.546 58.985 1.00 70.99 173 GLU A C 1
ATOM 1153 O O . GLU A 1 176 ? -38.920 -11.530 59.479 1.00 73.26 173 GLU A O 1
ATOM 1159 N N . ILE A 1 177 ? -38.422 -12.783 57.658 1.00 65.11 174 ILE A N 1
ATOM 1160 C CA . ILE A 1 177 ? -39.035 -11.901 56.664 1.00 63.46 174 ILE A CA 1
ATOM 1161 C C . ILE A 1 177 ? -40.307 -12.542 56.092 1.00 65.05 174 ILE A C 1
ATOM 1162 O O . ILE A 1 177 ? -41.325 -11.858 55.953 1.00 64.01 174 ILE A O 1
ATOM 1167 N N . PHE A 1 178 ? -40.250 -13.850 55.764 1.00 59.63 175 PHE A N 1
ATOM 1168 C CA . PHE A 1 178 ? -41.365 -14.534 55.091 1.00 58.46 175 PHE A CA 1
ATOM 1169 C C . PHE A 1 178 ? -42.213 -15.457 55.925 1.00 63.11 175 PHE A C 1
ATOM 1170 O O . PHE A 1 178 ? -43.152 -16.031 55.385 1.00 63.47 175 PHE A O 1
ATOM 1178 N N . GLY A 1 179 ? -41.896 -15.624 57.195 1.00 62.02 176 GLY A N 1
ATOM 1179 C CA . GLY A 1 179 ? -42.684 -16.507 58.054 1.00 65.23 176 GLY A CA 1
ATOM 1180 C C . GLY A 1 179 ? -42.482 -17.961 57.680 1.00 69.11 176 GLY A C 1
ATOM 1181 O O . GLY A 1 179 ? -41.349 -18.386 57.419 1.00 68.50 176 GLY A O 1
ATOM 1182 N N . ASN A 1 180 ? -43.581 -18.691 57.564 1.00 66.32 177 ASN A N 1
ATOM 1183 C CA . ASN A 1 180 ? -43.625 -20.125 57.256 1.00 66.13 177 ASN A CA 1
ATOM 1184 C C . ASN A 1 180 ? -43.734 -20.468 55.765 1.00 65.37 177 ASN A C 1
ATOM 1185 O O . ASN A 1 180 ? -43.949 -21.633 55.441 1.00 65.62 177 ASN A O 1
ATOM 1190 N N . LEU A 1 181 ? -43.576 -19.482 54.855 1.00 59.34 178 LEU A N 1
ATOM 1191 C CA . LEU A 1 181 ? -43.664 -19.747 53.403 1.00 56.97 178 LEU A CA 1
ATOM 1192 C C . LEU A 1 181 ? -42.629 -20.694 52.896 1.00 59.07 178 LEU A C 1
ATOM 1193 O O . LEU A 1 181 ? -41.527 -20.740 53.421 1.00 61.04 178 LEU A O 1
ATOM 1198 N N . ARG A 1 182 ? -42.975 -21.438 51.861 1.00 53.57 179 ARG A N 1
ATOM 1199 C CA . ARG A 1 182 ? -42.095 -22.401 51.230 1.00 53.64 179 ARG A CA 1
ATOM 1200 C C . ARG A 1 182 ? -42.220 -22.302 49.696 1.00 54.76 179 ARG A C 1
ATOM 1201 O O . ARG A 1 182 ? -43.216 -21.769 49.197 1.00 52.18 179 ARG A O 1
ATOM 1209 N N . PHE A 1 183 ? -41.231 -22.839 48.956 1.00 51.53 180 PHE A N 1
ATOM 1210 C CA . PHE A 1 183 ? -41.311 -22.812 47.499 1.00 50.93 180 PHE A CA 1
ATOM 1211 C C . PHE A 1 183 ? -42.426 -23.680 46.997 1.00 56.43 180 PHE A C 1
ATOM 1212 O O . PHE A 1 183 ? -42.739 -24.730 47.571 1.00 57.52 180 PHE A O 1
ATOM 1220 N N . ASP A 1 184 ? -43.034 -23.225 45.926 1.00 53.02 181 ASP A N 1
ATOM 1221 C CA . ASP A 1 184 ? -44.114 -23.918 45.270 1.00 53.43 181 ASP A CA 1
ATOM 1222 C C . ASP A 1 184 ? -43.554 -24.568 44.009 1.00 56.27 181 ASP A C 1
ATOM 1223 O O . ASP A 1 184 ? -43.180 -23.844 43.071 1.00 53.78 181 ASP A O 1
ATOM 1228 N N . PRO A 1 185 ? -43.471 -25.940 43.986 1.00 56.13 182 PRO A N 1
ATOM 1229 C CA . PRO A 1 185 ? -42.921 -26.636 42.799 1.00 55.24 182 PRO A CA 1
ATOM 1230 C C . PRO A 1 185 ? -43.650 -26.324 41.484 1.00 57.94 182 PRO A C 1
ATOM 1231 O O . PRO A 1 185 ? -42.973 -26.255 40.455 1.00 56.09 182 PRO A O 1
ATOM 1235 N N . SER A 1 186 ? -45.000 -26.087 41.513 1.00 54.06 183 SER A N 1
ATOM 1236 C CA . SER A 1 186 ? -45.738 -25.765 40.275 1.00 54.84 183 SER A CA 1
ATOM 1237 C C . SER A 1 186 ? -45.323 -24.376 39.713 1.00 57.81 183 SER A C 1
ATOM 1238 O O . SER A 1 186 ? -45.191 -24.205 38.503 1.00 56.98 183 SER A O 1
ATOM 1241 N N . LYS A 1 187 ? -45.032 -23.433 40.599 1.00 53.13 184 LYS A N 1
ATOM 1242 C CA . LYS A 1 187 ? -44.521 -22.111 40.192 1.00 52.86 184 LYS A CA 1
ATOM 1243 C C . LYS A 1 187 ? -43.114 -22.219 39.634 1.00 54.35 184 LYS A C 1
ATOM 1244 O O . LYS A 1 187 ? -42.806 -21.558 38.644 1.00 53.95 184 LYS A O 1
ATOM 1250 N N . ILE A 1 188 ? -42.260 -23.067 40.242 1.00 52.77 185 ILE A N 1
ATOM 1251 C CA . ILE A 1 188 ? -40.906 -23.292 39.721 1.00 51.18 185 ILE A CA 1
ATOM 1252 C C . ILE A 1 188 ? -41.003 -23.923 38.322 1.00 57.03 185 ILE A C 1
ATOM 1253 O O . ILE A 1 188 ? -40.356 -23.436 37.390 1.00 56.46 185 ILE A O 1
ATOM 1258 N N . ARG A 1 189 ? -41.805 -25.002 38.190 1.00 55.82 186 ARG A N 1
ATOM 1259 C CA . ARG A 1 189 ? -42.016 -25.734 36.937 1.00 57.32 186 ARG A CA 1
ATOM 1260 C C . ARG A 1 189 ? -42.506 -24.833 35.800 1.00 59.73 186 ARG A C 1
ATOM 1261 O O . ARG A 1 189 ? -41.946 -24.921 34.703 1.00 58.98 186 ARG A O 1
ATOM 1269 N N . ALA A 1 190 ? -43.494 -23.932 36.076 1.00 56.00 187 ALA A N 1
ATOM 1270 C CA . ALA A 1 190 ? -44.038 -22.974 35.094 1.00 54.82 187 ALA A CA 1
ATOM 1271 C C . ALA A 1 190 ? -42.959 -22.051 34.540 1.00 56.93 187 ALA A C 1
ATOM 1272 O O . ALA A 1 190 ? -42.901 -21.820 33.322 1.00 56.55 187 ALA A O 1
ATOM 1274 N N . ARG A 1 191 ? -42.100 -21.539 35.420 1.00 52.80 188 ARG A N 1
ATOM 1275 C CA . ARG A 1 191 ? -41.027 -20.641 34.994 1.00 52.48 188 ARG A CA 1
ATOM 1276 C C . ARG A 1 191 ? -39.994 -21.386 34.175 1.00 57.85 188 ARG A C 1
ATOM 1277 O O . ARG A 1 191 ? -39.592 -20.881 33.144 1.00 57.17 188 ARG A O 1
ATOM 1285 N N . LEU A 1 192 ? -39.605 -22.596 34.595 1.00 56.81 189 LEU A N 1
ATOM 1286 C CA . LEU A 1 192 ? -38.619 -23.366 33.852 1.00 58.29 189 LEU A CA 1
ATOM 1287 C C . LEU A 1 192 ? -39.110 -23.731 32.447 1.00 63.64 189 LEU A C 1
ATOM 1288 O O . LEU A 1 192 ? -38.327 -23.606 31.505 1.00 63.71 189 LEU A O 1
ATOM 1293 N N . ARG A 1 193 ? -40.428 -24.086 32.301 1.00 60.78 190 ARG A N 1
ATOM 1294 C CA . ARG A 1 193 ? -41.067 -24.432 31.027 1.00 61.83 190 ARG A CA 1
ATOM 1295 C C . ARG A 1 193 ? -41.008 -23.221 30.092 1.00 65.87 190 ARG A C 1
ATOM 1296 O O . ARG A 1 193 ? -40.626 -23.362 28.919 1.00 65.47 190 ARG A O 1
ATOM 1304 N N . GLU A 1 194 ? -41.334 -22.027 30.635 1.00 61.24 191 GLU A N 1
ATOM 1305 C CA . GLU A 1 194 ? -41.327 -20.762 29.897 1.00 61.54 191 GLU A CA 1
ATOM 1306 C C . GLU A 1 194 ? -39.923 -20.435 29.386 1.00 66.34 191 GLU A C 1
ATOM 1307 O O . GLU A 1 194 ? -39.767 -20.039 28.223 1.00 65.25 191 GLU A O 1
ATOM 1313 N N . VAL A 1 195 ? -38.920 -20.580 30.276 1.00 62.58 192 VAL A N 1
ATOM 1314 C CA . VAL A 1 195 ? -37.519 -20.317 29.976 1.00 62.16 192 VAL A CA 1
ATOM 1315 C C . VAL A 1 195 ? -37.060 -21.287 28.880 1.00 64.99 192 VAL A C 1
ATOM 1316 O O . VAL A 1 195 ? -36.465 -20.825 27.920 1.00 65.48 192 VAL A O 1
ATOM 1320 N N . ALA A 1 196 ? -37.373 -22.603 28.996 1.00 62.03 193 ALA A N 1
ATOM 1321 C CA . ALA A 1 196 ? -36.983 -23.598 27.961 1.00 64.12 193 ALA A CA 1
ATOM 1322 C C . ALA A 1 196 ? -37.501 -23.266 26.566 1.00 68.76 193 ALA A C 1
ATOM 1323 O O . ALA A 1 196 ? -36.822 -23.596 25.604 1.00 72.92 193 ALA A O 1
ATOM 1325 N N . TYR A 1 197 ? -38.658 -22.579 26.456 1.00 63.98 194 TYR A N 1
ATOM 1326 C CA . TYR A 1 197 ? -39.241 -22.123 25.185 1.00 65.14 194 TYR A CA 1
ATOM 1327 C C . TYR A 1 197 ? -38.617 -20.789 24.760 1.00 70.06 194 TYR A C 1
ATOM 1328 O O . TYR A 1 197 ? -38.525 -20.537 23.558 1.00 69.19 194 TYR A O 1
ATOM 1337 N N . LEU A 1 198 ? -38.277 -19.897 25.729 1.00 64.80 195 LEU A N 1
ATOM 1338 C CA . LEU A 1 198 ? -37.725 -18.581 25.372 1.00 64.80 195 LEU A CA 1
ATOM 1339 C C . LEU A 1 198 ? -36.245 -18.630 24.985 1.00 70.66 195 LEU A C 1
ATOM 1340 O O . LEU A 1 198 ? -35.780 -17.721 24.296 1.00 72.50 195 LEU A O 1
ATOM 1345 N N . VAL A 1 199 ? -35.520 -19.674 25.444 1.00 67.03 196 VAL A N 1
ATOM 1346 C CA . VAL A 1 199 ? -34.082 -19.917 25.203 1.00 69.01 196 VAL A CA 1
ATOM 1347 C C . VAL A 1 199 ? -33.972 -21.312 24.553 1.00 75.48 196 VAL A C 1
ATOM 1348 O O . VAL A 1 199 ? -33.711 -22.310 25.240 1.00 75.47 196 VAL A O 1
ATOM 1352 N N . ALA A 1 200 ? -34.241 -21.370 23.226 1.00 73.04 197 ALA A N 1
ATOM 1353 C CA . ALA A 1 200 ? -34.240 -22.594 22.420 1.00 74.28 197 ALA A CA 1
ATOM 1354 C C . ALA A 1 200 ? -32.965 -23.413 22.588 1.00 79.46 197 ALA A C 1
ATOM 1355 O O . ALA A 1 200 ? -31.850 -22.890 22.413 1.00 79.47 197 ALA A O 1
ATOM 1357 N N . GLY A 1 201 ? -33.151 -24.670 22.996 1.00 76.20 198 GLY A N 1
ATOM 1358 C CA . GLY A 1 201 ? -32.064 -25.611 23.244 1.00 77.40 198 GLY A CA 1
ATOM 1359 C C . GLY A 1 201 ? -31.488 -25.633 24.649 1.00 78.53 198 GLY A C 1
ATOM 1360 O O . GLY A 1 201 ? -30.664 -26.500 24.957 1.00 76.00 198 GLY A O 1
ATOM 1361 N N . LEU A 1 202 ? -31.863 -24.660 25.516 1.00 75.33 199 LEU A N 1
ATOM 1362 C CA . LEU A 1 202 ? -31.336 -24.659 26.892 1.00 72.77 199 LEU A CA 1
ATOM 1363 C C . LEU A 1 202 ? -32.049 -25.752 27.665 1.00 75.54 199 LEU A C 1
ATOM 1364 O O . LEU A 1 202 ? -33.270 -25.889 27.543 1.00 75.01 199 LEU A O 1
ATOM 1369 N N . LYS A 1 203 ? -31.279 -26.596 28.368 1.00 72.72 200 LYS A N 1
ATOM 1370 C CA . LYS A 1 203 ? -31.850 -27.669 29.171 1.00 72.00 200 LYS A CA 1
ATOM 1371 C C . LYS A 1 203 ? -31.973 -27.175 30.616 1.00 73.30 200 LYS A C 1
ATOM 1372 O O . LYS A 1 203 ? -31.009 -26.677 31.193 1.00 72.27 200 LYS A O 1
ATOM 1378 N N . LEU A 1 204 ? -33.171 -27.284 31.181 1.00 67.71 201 LEU A N 1
ATOM 1379 C CA . LEU A 1 204 ? -33.380 -26.898 32.559 1.00 65.33 201 LEU A CA 1
ATOM 1380 C C . LEU A 1 204 ? -33.907 -28.116 33.265 1.00 69.91 201 LEU A C 1
ATOM 1381 O O . LEU A 1 204 ? -34.814 -28.781 32.757 1.00 71.68 201 LEU A O 1
ATOM 1386 N N . VAL A 1 205 ? -33.258 -28.493 34.365 1.00 65.67 202 VAL A N 1
ATOM 1387 C CA . VAL A 1 205 ? -33.653 -29.687 35.110 1.00 65.82 202 VAL A CA 1
ATOM 1388 C C . VAL A 1 205 ? -34.236 -29.283 36.457 1.00 66.02 202 VAL A C 1
ATOM 1389 O O . VAL A 1 205 ? -33.652 -28.440 37.143 1.00 63.29 202 VAL A O 1
ATOM 1393 N N . PHE A 1 206 ? -35.389 -29.882 36.819 1.00 62.77 203 PHE A N 1
ATOM 1394 C CA . PHE A 1 206 ? -36.021 -29.615 38.110 1.00 62.50 203 PHE A CA 1
ATOM 1395 C C . PHE A 1 206 ? -36.066 -30.886 38.927 1.00 67.27 203 PHE A C 1
ATOM 1396 O O . PHE A 1 206 ? -36.686 -31.861 38.508 1.00 67.34 203 PHE A O 1
ATOM 1404 N N . GLN A 1 207 ? -35.412 -30.863 40.102 1.00 63.17 204 GLN A N 1
ATOM 1405 C CA . GLN A 1 207 ? -35.392 -31.987 41.028 1.00 63.58 204 GLN A CA 1
ATOM 1406 C C . GLN A 1 207 ? -36.095 -31.550 42.291 1.00 65.80 204 GLN A C 1
ATOM 1407 O O . GLN A 1 207 ? -35.610 -30.661 42.999 1.00 62.78 204 GLN A O 1
ATOM 1413 N N . ASP A 1 208 ? -37.253 -32.145 42.565 1.00 63.81 205 ASP A N 1
ATOM 1414 C CA . ASP A 1 208 ? -37.997 -31.816 43.778 1.00 63.52 205 ASP A CA 1
ATOM 1415 C C . ASP A 1 208 ? -37.632 -32.870 44.819 1.00 71.72 205 ASP A C 1
ATOM 1416 O O . ASP A 1 208 ? -38.173 -33.970 44.807 1.00 74.04 205 ASP A O 1
ATOM 1421 N N . ARG A 1 209 ? -36.687 -32.525 45.710 1.00 68.89 206 ARG A N 1
ATOM 1422 C CA . ARG A 1 209 ? -36.200 -33.413 46.765 1.00 70.95 206 ARG A CA 1
ATOM 1423 C C . ARG A 1 209 ? -36.970 -33.217 48.049 1.00 76.79 206 ARG A C 1
ATOM 1424 O O . ARG A 1 209 ? -36.472 -33.494 49.137 1.00 76.91 206 ARG A O 1
ATOM 1432 N N . GLN A 1 210 ? -38.220 -32.779 47.913 1.00 74.49 207 GLN A N 1
ATOM 1433 C CA . GLN A 1 210 ? -39.140 -32.688 49.026 1.00 75.54 207 GLN A CA 1
ATOM 1434 C C . GLN A 1 210 ? -40.313 -33.638 48.752 1.00 80.19 207 GLN A C 1
ATOM 1435 O O . GLN A 1 210 ? -40.809 -34.276 49.679 1.00 81.95 207 GLN A O 1
ATOM 1441 N N . HIS A 1 211 ? -40.693 -33.799 47.469 1.00 75.01 208 HIS A N 1
ATOM 1442 C CA . HIS A 1 211 ? -41.826 -34.640 47.072 1.00 76.42 208 HIS A CA 1
ATOM 1443 C C . HIS A 1 211 ? -41.415 -35.850 46.231 1.00 82.17 208 HIS A C 1
ATOM 1444 O O . HIS A 1 211 ? -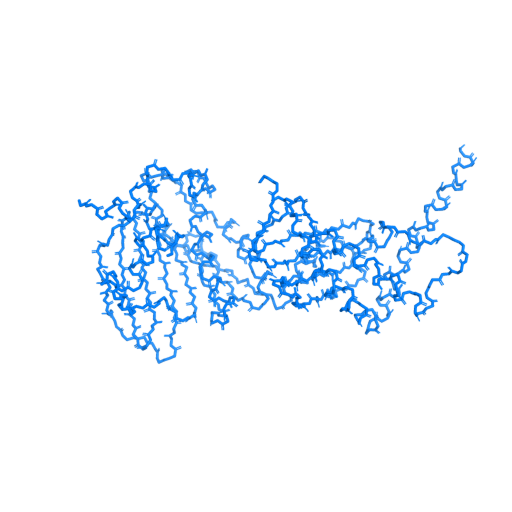42.138 -36.844 46.219 1.00 84.90 208 HIS A O 1
ATOM 1451 N N . GLY A 1 212 ? -40.264 -35.770 45.566 1.00 78.12 209 GLY A N 1
ATOM 1452 C CA . GLY A 1 212 ? -39.707 -36.874 44.794 1.00 79.58 209 GLY A CA 1
ATOM 1453 C C . GLY A 1 212 ? -39.860 -36.889 43.290 1.00 84.81 209 GLY A C 1
ATOM 1454 O O . GLY A 1 212 ? -39.645 -37.934 42.670 1.00 88.03 209 GLY A O 1
ATOM 1455 N N . LYS A 1 213 ? -40.216 -35.761 42.682 1.00 78.45 210 LYS A N 1
ATOM 1456 C CA . LYS A 1 213 ? -40.385 -35.698 41.227 1.00 75.91 210 LYS A CA 1
ATOM 1457 C C . LYS A 1 213 ? -39.119 -35.121 40.601 1.00 77.23 210 LYS A C 1
ATOM 1458 O O . LYS A 1 213 ? -38.404 -34.347 41.242 1.00 73.98 210 LYS A O 1
ATOM 1464 N N . GLU A 1 214 ? -38.843 -35.499 39.353 1.00 75.54 211 GLU A N 1
ATOM 1465 C CA . GLU A 1 214 ? -37.696 -35.000 38.602 1.00 75.28 211 GLU A CA 1
ATOM 1466 C C . GLU A 1 214 ? -38.141 -34.767 37.171 1.00 80.64 211 GLU A C 1
ATOM 1467 O O . GLU A 1 214 ? -38.546 -35.712 36.503 1.00 82.74 211 GLU A O 1
ATOM 1473 N N . GLU A 1 215 ? -38.101 -33.506 36.709 1.00 75.11 212 GLU A N 1
ATOM 1474 C CA . GLU A 1 215 ? -38.568 -33.162 35.363 1.00 74.10 212 GLU A CA 1
ATOM 1475 C C . GLU A 1 215 ? -37.495 -32.462 34.525 1.00 74.56 212 GLU A C 1
ATOM 1476 O O . GLU A 1 215 ? -36.706 -31.688 35.056 1.00 72.84 212 GLU A O 1
ATOM 1482 N N . VAL A 1 216 ? -37.491 -32.708 33.212 1.00 69.88 213 VAL A N 1
ATOM 1483 C CA . VAL A 1 216 ? -36.574 -32.042 32.282 1.00 69.01 213 VAL A CA 1
ATOM 1484 C C . VAL A 1 216 ? -37.390 -31.086 31.393 1.00 72.95 213 VAL A C 1
ATOM 1485 O O . VAL A 1 216 ? -38.526 -31.397 31.049 1.00 73.70 213 VAL A O 1
ATOM 1489 N N . PHE A 1 217 ? -36.839 -29.901 31.106 1.00 69.47 214 PHE A N 1
ATOM 1490 C CA . PHE A 1 217 ? -37.436 -28.871 30.262 1.00 69.45 214 PHE A CA 1
ATOM 1491 C C . PHE A 1 217 ? -36.386 -28.533 29.213 1.00 76.33 214 PHE A C 1
ATOM 1492 O O . PHE A 1 217 ? -35.386 -27.864 29.510 1.00 75.93 214 PHE A O 1
ATOM 1500 N N . LEU A 1 218 ? -36.563 -29.090 28.009 1.00 75.06 215 LEU A N 1
ATOM 1501 C CA . LEU A 1 218 ? -35.666 -28.860 26.881 1.00 75.63 215 LEU A CA 1
ATOM 1502 C C . LEU A 1 218 ? -36.465 -28.911 25.590 1.00 80.75 215 LEU A C 1
ATOM 1503 O O . LEU A 1 218 ? -37.136 -29.913 25.306 1.00 82.54 215 LEU A O 1
ATOM 1508 N N . ASP A 1 219 ? -36.400 -27.818 24.824 1.00 75.31 216 ASP A N 1
ATOM 1509 C CA . ASP A 1 219 ? -37.109 -27.707 23.569 1.00 76.76 216 ASP A CA 1
ATOM 1510 C C . ASP A 1 219 ? -36.307 -26.923 22.551 1.00 79.74 216 ASP A C 1
ATOM 1511 O O . ASP A 1 219 ? -36.234 -25.697 22.629 1.00 76.01 216 ASP A O 1
ATOM 1516 N N . LYS A 1 220 ? -35.698 -27.642 21.586 1.00 80.44 217 LYS A N 1
ATOM 1517 C CA . LYS A 1 220 ? -34.891 -27.017 20.526 1.00 81.96 217 LYS A CA 1
ATOM 1518 C C . LYS A 1 220 ? -35.775 -26.208 19.555 1.00 85.69 217 LYS A C 1
ATOM 1519 O O . LYS A 1 220 ? -35.279 -25.308 18.873 1.00 86.48 217 LYS A O 1
ATOM 1525 N N . GLY A 1 221 ? -37.084 -26.493 19.579 1.00 73.02 218 GLY A N 1
ATOM 1526 C CA . GLY A 1 221 ? -38.109 -25.779 18.828 1.00 69.24 218 GLY A CA 1
ATOM 1527 C C . GLY A 1 221 ? -38.392 -24.372 19.329 1.00 71.17 218 GLY A C 1
ATOM 1528 O O . GLY A 1 221 ? -38.953 -23.562 18.595 1.00 68.71 218 GLY A O 1
ATOM 1529 N N . GLY A 1 222 ? -38.022 -24.076 20.582 1.00 69.06 219 GLY A N 1
ATOM 1530 C CA . GLY A 1 222 ? -38.187 -22.754 21.180 1.00 67.02 219 GLY A CA 1
ATOM 1531 C C . GLY A 1 222 ? -39.591 -22.183 21.142 1.00 66.22 219 GLY A C 1
ATOM 1532 O O . GLY A 1 222 ? -40.553 -22.872 21.496 1.00 63.79 219 GLY A O 1
ATOM 1533 N N . VAL A 1 223 ? -39.711 -20.905 20.695 1.00 63.51 220 VAL A N 1
ATOM 1534 C CA . VAL A 1 223 ? -40.979 -20.152 20.578 1.00 61.99 220 VAL A CA 1
ATOM 1535 C C . VAL A 1 223 ? -41.971 -20.811 19.588 1.00 65.47 220 VAL A C 1
ATOM 1536 O O . VAL A 1 223 ? -43.167 -20.540 19.691 1.00 63.95 220 VAL A O 1
ATOM 1540 N N . ALA A 1 224 ? -41.477 -21.674 18.656 1.00 62.89 221 ALA A N 1
ATOM 1541 C CA . ALA A 1 224 ? -42.316 -22.390 17.690 1.00 60.43 221 ALA A CA 1
ATOM 1542 C C . ALA A 1 224 ? -43.020 -23.539 18.408 1.00 63.15 221 ALA A C 1
ATOM 1543 O O . ALA A 1 224 ? -44.230 -23.698 18.259 1.00 60.28 221 ALA A O 1
ATOM 1545 N N . SER A 1 225 ? -42.276 -24.297 19.241 1.00 62.23 222 SER A N 1
ATOM 1546 C CA . SER A 1 225 ? -42.854 -25.345 20.077 1.00 62.17 222 SER A CA 1
ATOM 1547 C C . SER A 1 225 ? -43.834 -24.756 21.097 1.00 63.71 222 SER A C 1
ATOM 1548 O O . SER A 1 225 ? -44.793 -25.433 21.467 1.00 64.99 222 SER A O 1
ATOM 1551 N N . PHE A 1 226 ? -43.588 -23.495 21.537 1.00 60.46 223 PHE A N 1
ATOM 1552 C CA . PHE A 1 226 ? -44.417 -22.751 22.508 1.00 61.57 223 PHE A CA 1
ATOM 1553 C C . PHE A 1 226 ? -45.746 -22.437 21.812 1.00 62.84 223 PHE A C 1
ATOM 1554 O O . PHE A 1 226 ? -46.800 -22.671 22.395 1.00 61.34 223 PHE A O 1
ATOM 1562 N N . ALA A 1 227 ? -45.673 -21.953 20.553 1.00 61.08 224 ALA A N 1
ATOM 1563 C CA . ALA A 1 227 ? -46.851 -21.641 19.738 1.00 60.94 224 ALA A CA 1
ATOM 1564 C C . ALA A 1 227 ? -47.712 -22.901 19.563 1.00 62.65 224 ALA A C 1
ATOM 1565 O O . ALA A 1 227 ? -48.904 -22.808 19.752 1.00 58.82 224 ALA A O 1
ATOM 1567 N N . LYS A 1 228 ? -47.092 -24.087 19.264 1.00 61.94 225 LYS A N 1
ATOM 1568 C CA . LYS A 1 228 ? -47.824 -25.355 19.157 1.00 60.20 225 LYS A CA 1
ATOM 1569 C C . LYS A 1 228 ? -48.469 -25.766 20.486 1.00 64.23 225 LYS A C 1
ATOM 1570 O O . LYS A 1 228 ? -49.617 -26.241 20.487 1.00 63.88 225 LYS A O 1
ATOM 1576 N N . ALA A 1 229 ? -47.754 -25.574 21.617 1.00 61.67 226 ALA A N 1
ATOM 1577 C CA . ALA A 1 229 ? -48.314 -25.907 22.945 1.00 63.56 226 ALA A CA 1
ATOM 1578 C C . ALA A 1 229 ? -49.538 -25.019 23.273 1.00 66.59 226 ALA A C 1
ATOM 1579 O O . ALA A 1 229 ? -50.509 -25.490 23.847 1.00 64.63 226 ALA A O 1
ATOM 1581 N N . LEU A 1 230 ? -49.516 -23.765 22.811 1.00 64.12 227 LEU A N 1
ATOM 1582 C CA . LEU A 1 230 ? -50.595 -22.792 23.000 1.00 64.61 227 LEU A CA 1
ATOM 1583 C C . LEU A 1 230 ? -51.866 -23.265 22.246 1.00 64.77 227 LEU A C 1
ATOM 1584 O O . LEU A 1 230 ? -52.973 -22.923 22.640 1.00 63.20 227 LEU A O 1
ATOM 1589 N N . ALA A 1 231 ? -51.683 -24.050 21.151 1.00 61.76 228 ALA A N 1
ATOM 1590 C CA . ALA A 1 231 ? -52.772 -24.592 20.340 1.00 59.61 228 ALA A CA 1
ATOM 1591 C C . ALA A 1 231 ? -53.239 -25.982 20.803 1.00 61.88 228 ALA A C 1
ATOM 1592 O O . ALA A 1 231 ? -53.996 -26.620 20.079 1.00 60.44 228 ALA A O 1
ATOM 1594 N N . GLU A 1 232 ? -52.778 -26.469 21.966 1.00 60.57 229 GLU A N 1
ATOM 1595 C CA . GLU A 1 232 ? -53.228 -27.773 22.501 1.00 62.85 229 GLU A CA 1
ATOM 1596 C C . GLU A 1 232 ? -54.777 -27.869 22.580 1.00 67.70 229 GLU A C 1
ATOM 1597 O O . GLU A 1 232 ? -55.417 -26.945 23.073 1.00 66.97 229 GLU A O 1
ATOM 1603 N N . GLY A 1 233 ? -55.331 -28.973 22.058 1.00 65.18 230 GLY A N 1
ATOM 1604 C CA . GLY A 1 233 ? -56.768 -29.254 22.020 1.00 65.84 230 GLY A CA 1
ATOM 1605 C C . GLY A 1 233 ? -57.401 -28.815 20.710 1.00 63.61 230 GLY A C 1
ATOM 1606 O O . GLY A 1 233 ? -58.538 -29.162 20.403 1.00 62.79 230 GLY A O 1
ATOM 1607 N N . GLU A 1 234 ? -56.677 -28.015 19.945 1.00 58.49 231 GLU A N 1
ATOM 1608 C CA . GLU A 1 234 ? -57.140 -27.489 18.661 1.00 56.22 231 GLU A CA 1
ATOM 1609 C C . GLU A 1 234 ? -56.785 -28.407 17.514 1.00 59.48 231 GLU A C 1
ATOM 1610 O O . GLU A 1 234 ? -55.752 -29.075 17.544 1.00 59.40 231 GLU A O 1
ATOM 1616 N N . ASP A 1 235 ? -57.601 -28.357 16.449 1.00 55.19 232 ASP A N 1
ATOM 1617 C CA . ASP A 1 235 ? -57.319 -29.020 15.202 1.00 53.52 232 ASP A CA 1
ATOM 1618 C C . ASP A 1 235 ? -56.269 -28.138 14.470 1.00 56.08 232 ASP A C 1
ATOM 1619 O O . ASP A 1 235 ? -56.508 -26.949 14.249 1.00 52.26 232 ASP A O 1
ATOM 1624 N N . LEU A 1 236 ? -55.103 -28.712 14.153 1.00 53.88 233 LEU A N 1
ATOM 1625 C CA . LEU A 1 236 ? -54.062 -27.957 13.483 1.00 54.25 233 LEU A CA 1
ATOM 1626 C C . LEU A 1 236 ? -54.239 -27.966 11.970 1.00 59.37 233 LEU A C 1
ATOM 1627 O O . LEU A 1 236 ? -54.630 -28.988 11.387 1.00 58.62 233 LEU A O 1
ATOM 1632 N N . LEU A 1 237 ? -53.985 -26.803 11.332 1.00 56.71 234 LEU A N 1
ATOM 1633 C CA . LEU A 1 237 ? -53.971 -26.698 9.879 1.00 56.64 234 LEU A CA 1
ATOM 1634 C C . LEU A 1 237 ? -52.735 -27.485 9.388 1.00 61.33 234 LEU A C 1
ATOM 1635 O O . LEU A 1 237 ? -52.827 -28.206 8.386 1.00 60.16 234 LEU A O 1
ATOM 1640 N N . TYR A 1 238 ? -51.611 -27.390 10.137 1.00 59.74 235 TYR A N 1
ATOM 1641 C CA . TYR A 1 238 ? -50.354 -28.131 9.886 1.00 60.25 235 TYR A CA 1
ATOM 1642 C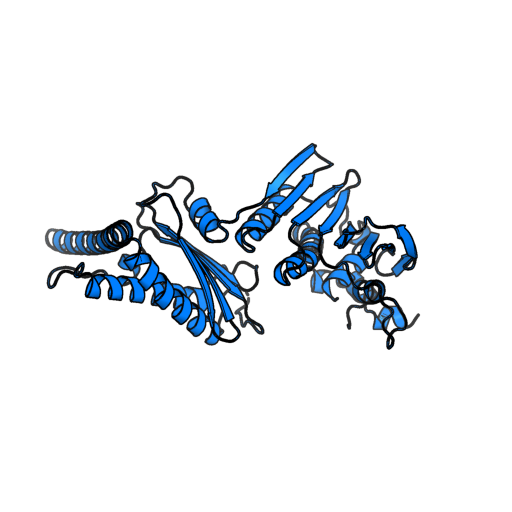 C . TYR A 1 238 ? -49.693 -28.415 11.233 1.00 63.04 235 TYR A C 1
ATOM 1643 O O . TYR A 1 238 ? -49.773 -27.607 12.163 1.00 59.60 235 TYR A O 1
ATOM 1652 N N . GLU A 1 239 ? -49.030 -29.571 11.324 1.00 63.03 236 GLU A N 1
ATOM 1653 C CA . GLU A 1 239 ? -48.452 -30.112 12.550 1.00 63.26 236 GLU A CA 1
ATOM 1654 C C . GLU A 1 239 ? -47.131 -29.460 13.003 1.00 64.60 236 GLU A C 1
ATOM 1655 O O . GLU A 1 239 ? -46.934 -29.302 14.200 1.00 65.79 236 GLU A O 1
ATOM 1661 N N . LYS A 1 240 ? -46.255 -29.056 12.080 1.00 59.76 237 LYS A N 1
ATOM 1662 C CA . LYS A 1 240 ? -44.942 -28.501 12.412 1.00 60.12 237 LYS A CA 1
ATOM 1663 C C . LYS A 1 240 ? -44.930 -26.970 12.452 1.00 61.51 237 LYS A C 1
ATOM 1664 O O . LYS A 1 240 ? -45.247 -26.330 11.446 1.00 59.90 237 LYS A O 1
ATOM 1670 N N . PRO A 1 241 ? -44.620 -26.363 13.626 1.00 59.66 238 PRO A N 1
ATOM 1671 C CA . PRO A 1 241 ? -44.613 -24.889 13.707 1.00 59.18 238 PRO A CA 1
ATOM 1672 C C . PRO A 1 241 ? -43.382 -24.275 13.021 1.00 62.60 238 PRO A C 1
ATOM 1673 O O . PRO A 1 241 ? -42.392 -24.965 12.805 1.00 62.82 238 PRO A O 1
ATOM 1677 N N . PHE A 1 242 ? -43.470 -22.989 12.668 1.00 59.46 239 PHE A N 1
ATOM 1678 C CA . PHE A 1 242 ? -42.399 -22.254 12.002 1.00 62.56 239 PHE A CA 1
ATOM 1679 C C . PHE A 1 242 ? -41.686 -21.362 12.999 1.00 66.62 239 PHE A C 1
ATOM 1680 O O . PHE A 1 242 ? -42.290 -20.864 13.953 1.00 62.88 239 PHE A O 1
ATOM 1688 N N . LEU A 1 243 ? -40.407 -21.152 12.769 1.00 65.62 240 LEU A N 1
ATOM 1689 C CA . LEU A 1 243 ? -39.575 -20.303 13.597 1.00 66.74 240 LEU A CA 1
ATOM 1690 C C . LEU A 1 243 ? -38.853 -19.210 12.785 1.00 71.10 240 LEU A C 1
ATOM 1691 O O . LEU A 1 243 ? -38.127 -19.501 11.813 1.00 73.56 240 LEU A O 1
ATOM 1696 N N . ILE A 1 244 ? -39.069 -17.949 13.188 1.00 65.77 241 ILE A N 1
ATOM 1697 C CA . ILE A 1 244 ? -38.431 -16.764 12.605 1.00 69.54 241 ILE A CA 1
ATOM 1698 C C . ILE A 1 244 ? -37.450 -16.227 13.657 1.00 74.12 241 ILE A C 1
ATOM 1699 O O . ILE A 1 244 ? -37.811 -16.086 14.824 1.00 70.19 241 ILE A O 1
ATOM 1704 N N . ARG A 1 245 ? -36.202 -15.960 13.251 1.00 73.84 242 ARG A N 1
ATOM 1705 C CA . ARG A 1 245 ? -35.166 -15.419 14.138 1.00 77.05 242 ARG A CA 1
ATOM 1706 C C . ARG A 1 245 ? -34.348 -14.386 13.358 1.00 83.78 242 ARG A C 1
ATOM 1707 O O . ARG A 1 245 ? -34.072 -14.600 12.184 1.00 84.54 242 ARG A O 1
ATOM 1715 N N . GLY A 1 246 ? -33.930 -13.315 14.023 1.00 82.06 243 GLY A N 1
ATOM 1716 C CA . GLY A 1 246 ? -33.091 -12.277 13.429 1.00 85.53 243 GLY A CA 1
ATOM 1717 C C . GLY A 1 246 ? -32.905 -11.079 14.337 1.00 90.98 243 GLY A C 1
ATOM 1718 O O . GLY A 1 246 ? -33.642 -10.922 15.316 1.00 87.39 243 GLY A O 1
ATOM 1719 N N . THR A 1 247 ? -31.933 -10.213 13.996 1.00 93.28 244 THR A N 1
ATOM 1720 C CA . THR A 1 247 ? -31.574 -8.997 14.734 1.00 95.64 244 THR A CA 1
ATOM 1721 C C . THR A 1 247 ? -31.564 -7.784 13.794 1.00 103.46 244 THR A C 1
ATOM 1722 O O . THR A 1 247 ? -30.980 -7.851 12.708 1.00 107.11 244 THR A O 1
ATOM 1726 N N . HIS A 1 248 ? -32.203 -6.678 14.225 1.00 98.97 245 HIS A N 1
ATOM 1727 C CA . HIS A 1 248 ? -32.229 -5.402 13.515 1.00 102.02 245 HIS A CA 1
ATOM 1728 C C . HIS A 1 248 ? -31.941 -4.283 14.513 1.00 107.08 245 HIS A C 1
ATOM 1729 O O . HIS A 1 248 ? -32.776 -3.982 15.372 1.00 104.50 245 HIS A O 1
ATOM 1736 N N . GLY A 1 249 ? -30.737 -3.721 14.410 1.00 107.35 246 GLY A N 1
ATOM 1737 C CA . GLY A 1 249 ? -30.229 -2.673 15.288 1.00 109.29 246 GLY A CA 1
ATOM 1738 C C . GLY A 1 249 ? -29.918 -3.205 16.671 1.00 109.52 246 GLY A C 1
ATOM 1739 O O . GLY A 1 249 ? -29.202 -4.203 16.814 1.00 107.46 246 GLY A O 1
ATOM 1740 N N . GLU A 1 250 ? -30.484 -2.552 17.695 1.00 106.20 247 GLU A N 1
ATOM 1741 C CA . GLU A 1 250 ? -30.335 -2.927 19.104 1.00 105.57 247 GLU A CA 1
ATOM 1742 C C . GLU A 1 250 ? -31.449 -3.904 19.540 1.00 105.62 247 GLU A C 1
ATOM 1743 O O . GLU A 1 250 ? -31.432 -4.387 20.678 1.00 105.82 247 GLU A O 1
ATOM 1749 N N . VAL A 1 251 ? -32.406 -4.210 18.633 1.00 98.14 248 VAL A N 1
ATOM 1750 C CA . VAL A 1 251 ? -33.538 -5.086 18.932 1.00 92.18 248 VAL A CA 1
ATOM 1751 C C . VAL A 1 251 ? -33.386 -6.461 18.269 1.00 93.88 248 VAL A C 1
ATOM 1752 O O . VAL A 1 251 ? -33.274 -6.564 17.043 1.00 93.29 248 VAL A O 1
ATOM 1756 N N . GLU A 1 252 ? -33.403 -7.516 19.100 1.00 89.16 249 GLU A N 1
ATOM 1757 C CA . GLU A 1 252 ? -33.329 -8.919 18.689 1.00 87.35 249 GLU A CA 1
ATOM 1758 C C . GLU A 1 252 ? -34.789 -9.464 18.633 1.00 86.94 249 GLU A C 1
ATOM 1759 O O . GLU A 1 252 ? -35.556 -9.248 19.583 1.00 85.48 249 GLU A O 1
ATOM 1765 N N . VAL A 1 253 ? -35.180 -10.109 17.500 1.00 80.72 250 VAL A N 1
ATOM 1766 C CA . VAL A 1 253 ? -36.540 -10.605 17.237 1.00 77.46 250 VAL A CA 1
ATOM 1767 C C . VAL A 1 253 ? -36.610 -12.146 17.102 1.00 78.57 250 VAL A C 1
ATOM 1768 O O . VAL A 1 253 ? -35.852 -12.740 16.337 1.00 77.74 250 VAL A O 1
ATOM 1772 N N . GLU A 1 254 ? -37.568 -12.774 17.812 1.00 73.30 251 GLU A N 1
ATOM 1773 C CA . GLU A 1 254 ? -37.820 -14.221 17.735 1.00 72.01 251 GLU A CA 1
ATOM 1774 C C . GLU A 1 254 ? -39.349 -14.482 17.640 1.00 73.04 251 GLU A C 1
ATOM 1775 O O . GLU A 1 254 ? -40.117 -13.974 18.467 1.00 71.13 251 GLU A O 1
ATOM 1781 N N . VAL A 1 255 ? -39.800 -15.211 16.587 1.00 69.31 252 VAL A N 1
ATOM 1782 C CA . VAL A 1 255 ? -41.234 -15.470 16.372 1.00 66.32 252 VAL A CA 1
ATOM 1783 C C . VAL A 1 255 ? -41.484 -16.946 16.040 1.00 68.06 252 VAL A C 1
ATOM 1784 O O . VAL A 1 255 ? -40.863 -17.501 15.145 1.00 66.45 252 VAL A O 1
ATOM 1788 N N . GLY A 1 256 ? -42.389 -17.552 16.782 1.00 62.99 253 GLY A N 1
ATOM 1789 C CA . GLY A 1 256 ? -42.832 -18.916 16.552 1.00 62.09 253 GLY A CA 1
ATOM 1790 C C . GLY A 1 256 ? -44.306 -18.912 16.217 1.00 62.01 253 GLY A C 1
ATOM 1791 O O . GLY A 1 256 ? -45.068 -18.174 16.852 1.00 60.98 253 GLY A O 1
ATOM 1792 N N . PHE A 1 257 ? -44.729 -19.728 15.243 1.00 56.58 254 PHE A N 1
ATOM 1793 C CA . PHE A 1 257 ? -46.152 -19.782 14.890 1.00 54.69 254 PHE A CA 1
ATOM 1794 C C . PHE A 1 257 ? -46.594 -21.031 14.157 1.00 60.06 254 PHE A C 1
ATOM 1795 O O . PHE A 1 257 ? -45.821 -21.705 13.458 1.00 60.45 254 PHE A O 1
ATOM 1803 N N . LEU A 1 258 ? -47.903 -21.249 14.200 1.00 56.70 255 LEU A N 1
ATOM 1804 C CA . LEU A 1 258 ? -48.583 -22.251 13.390 1.00 55.20 255 LEU A CA 1
ATOM 1805 C C . LEU A 1 258 ? -50.033 -21.805 13.277 1.00 57.40 255 LEU A C 1
ATOM 1806 O O . LEU A 1 258 ? -50.426 -20.775 13.858 1.00 55.09 255 LEU A O 1
ATOM 1811 N N . HIS A 1 259 ? -50.812 -22.550 12.497 1.00 52.04 256 HIS A N 1
ATOM 1812 C CA . HIS A 1 259 ? -52.211 -22.231 12.353 1.00 51.01 256 HIS A CA 1
ATOM 1813 C C . HIS A 1 259 ? -53.072 -23.366 12.814 1.00 54.33 256 HIS A C 1
ATOM 1814 O O . HIS A 1 259 ? -52.709 -24.545 12.688 1.00 53.29 256 HIS A O 1
ATOM 1821 N N . THR A 1 260 ? -54.232 -23.021 13.321 1.00 53.44 257 THR A N 1
ATOM 1822 C CA . THR A 1 260 ? -55.212 -24.025 13.668 1.00 53.10 257 THR A CA 1
ATOM 1823 C C . THR A 1 260 ? -56.282 -23.951 12.575 1.00 57.65 257 THR A C 1
ATOM 1824 O O . THR A 1 260 ? -56.197 -23.122 11.666 1.00 56.76 257 THR A O 1
ATOM 1828 N N . GLN A 1 261 ? -57.312 -24.770 12.706 1.00 56.78 258 GLN A N 1
ATOM 1829 C CA . GLN A 1 261 ? -58.476 -24.743 11.828 1.00 58.16 258 GLN A CA 1
ATOM 1830 C C . GLN A 1 261 ? -59.574 -23.811 12.414 1.00 65.23 258 GLN A C 1
ATOM 1831 O O . GLN A 1 261 ? -60.666 -23.725 11.870 1.00 68.26 258 GLN A O 1
ATOM 1837 N N . GLY A 1 262 ? -59.263 -23.120 13.508 1.00 54.87 259 GLY A N 1
ATOM 1838 C CA . GLY A 1 262 ? -60.201 -22.219 14.176 1.00 58.33 259 GLY A CA 1
ATOM 1839 C C . GLY A 1 262 ? -60.162 -20.814 13.604 1.00 61.50 259 GLY A C 1
ATOM 1840 O O . GLY A 1 262 ? -59.346 -20.527 12.719 1.00 57.59 259 GLY A O 1
ATOM 1841 N N . TYR A 1 263 ? -61.039 -19.922 14.091 1.00 59.94 260 TYR A N 1
ATOM 1842 C CA . TYR A 1 263 ? -61.083 -18.557 13.536 1.00 60.44 260 TYR A CA 1
ATOM 1843 C C . TYR A 1 263 ? -60.493 -17.482 14.473 1.00 65.74 260 TYR A C 1
ATOM 1844 O O . TYR A 1 263 ? -60.419 -16.314 14.098 1.00 63.62 260 TYR A O 1
ATOM 1853 N N . ASN A 1 264 ? -60.060 -17.871 15.670 1.00 65.67 261 ASN A N 1
ATOM 1854 C CA . ASN A 1 264 ? -59.428 -16.920 16.582 1.00 66.34 261 ASN A CA 1
ATOM 1855 C C . ASN A 1 264 ? -57.930 -16.860 16.307 1.00 69.21 261 ASN A C 1
ATOM 1856 O O . ASN A 1 264 ? -57.346 -17.794 15.751 1.00 69.83 261 ASN A O 1
ATOM 1861 N N . ALA A 1 265 ? -57.308 -15.758 16.701 1.00 63.73 262 ALA A N 1
ATOM 1862 C CA . ALA A 1 265 ? -55.856 -15.584 16.639 1.00 60.06 262 ALA A CA 1
ATOM 1863 C C . ALA A 1 265 ? -55.385 -15.473 18.109 1.00 62.66 262 ALA A C 1
ATOM 1864 O O . ALA A 1 265 ? -56.095 -14.884 18.944 1.00 63.88 262 ALA A O 1
ATOM 1866 N N . GLU A 1 266 ? -54.287 -16.129 18.454 1.00 57.03 263 GLU A N 1
ATOM 1867 C CA . GLU A 1 266 ? -53.745 -16.066 19.826 1.00 58.01 263 GLU A CA 1
ATOM 1868 C C . GLU A 1 266 ? -52.268 -15.732 19.750 1.00 62.20 263 GLU A C 1
ATOM 1869 O O . GLU A 1 266 ? -51.472 -16.537 19.259 1.00 60.35 263 GLU A O 1
ATOM 1875 N N . ILE A 1 267 ? -51.909 -14.512 20.162 1.00 61.34 264 ILE A N 1
ATOM 1876 C CA . ILE A 1 267 ? -50.535 -14.019 20.100 1.00 60.90 264 ILE A CA 1
ATOM 1877 C C . ILE A 1 267 ? -49.996 -13.633 21.500 1.00 70.81 264 ILE A C 1
ATOM 1878 O O . ILE A 1 267 ? -50.423 -12.633 22.108 1.00 71.31 264 ILE A O 1
ATOM 1883 N N . LEU A 1 268 ? -49.067 -14.448 22.004 1.00 69.16 265 LEU A N 1
ATOM 1884 C CA . LEU A 1 268 ? -48.394 -14.198 23.268 1.00 71.66 265 LEU A CA 1
ATOM 1885 C C . LEU A 1 268 ? -47.160 -13.332 22.956 1.00 73.87 265 LEU A C 1
ATOM 1886 O O . LEU A 1 268 ? -46.426 -13.653 22.028 1.00 69.17 265 LEU A O 1
ATOM 1891 N N . THR A 1 269 ? -46.951 -12.224 23.706 1.00 71.65 266 THR A N 1
ATOM 1892 C CA . THR A 1 269 ? -45.788 -11.346 23.477 1.00 72.11 266 THR A CA 1
ATOM 1893 C C . THR A 1 269 ? -44.919 -11.225 24.721 1.00 77.42 266 THR A C 1
ATOM 1894 O O . THR A 1 269 ? -45.428 -11.145 25.851 1.00 76.50 266 THR A O 1
ATOM 1898 N N . TYR A 1 270 ? -43.594 -11.211 24.493 1.00 74.35 267 TYR A N 1
ATOM 1899 C CA . TYR A 1 270 ? -42.548 -11.113 25.497 1.00 75.34 267 TYR A CA 1
ATOM 1900 C C . TYR A 1 270 ? -41.567 -10.045 25.089 1.00 84.08 267 TYR A C 1
ATOM 1901 O O . TYR A 1 270 ? -41.296 -9.863 23.894 1.00 83.43 267 TYR A O 1
ATOM 1910 N N . ALA A 1 271 ? -41.015 -9.367 26.090 1.00 84.15 268 ALA A N 1
ATOM 1911 C CA . ALA A 1 271 ? -39.946 -8.372 25.984 1.00 86.74 268 ALA A CA 1
ATOM 1912 C C . ALA A 1 271 ? -38.962 -8.719 27.108 1.00 92.93 268 ALA A C 1
ATOM 1913 O O . ALA A 1 271 ? -39.357 -8.753 28.280 1.00 92.45 268 ALA A O 1
ATOM 1915 N N . ASN A 1 272 ? -37.722 -9.087 26.732 1.00 91.35 269 ASN A N 1
ATOM 1916 C CA . ASN A 1 272 ? -36.628 -9.494 27.619 1.00 93.86 269 ASN A CA 1
ATOM 1917 C C . ASN A 1 272 ? -37.012 -10.581 28.646 1.00 96.35 269 ASN A C 1
ATOM 1918 O O . ASN A 1 272 ? -36.710 -10.445 29.843 1.00 95.70 269 ASN A O 1
ATOM 1923 N N . MET A 1 273 ? -37.642 -11.679 28.150 1.00 90.70 270 MET A N 1
ATOM 1924 C CA . MET A 1 273 ? -38.050 -12.888 28.893 1.00 90.03 270 MET A CA 1
ATOM 1925 C C . MET A 1 273 ? -39.237 -12.687 29.882 1.00 91.47 270 MET A C 1
ATOM 1926 O O . MET A 1 273 ? -39.570 -13.623 30.621 1.00 89.79 270 MET A O 1
ATOM 1931 N N . ILE A 1 274 ? -39.883 -11.505 29.891 1.00 88.34 271 ILE A N 1
ATOM 1932 C CA . ILE A 1 274 ? -41.039 -11.291 30.767 1.00 88.78 271 ILE A CA 1
ATOM 1933 C C . ILE A 1 274 ? -42.316 -11.062 29.924 1.00 90.53 271 ILE A C 1
ATOM 1934 O O . ILE A 1 274 ? -42.263 -10.325 28.936 1.00 89.61 271 ILE A O 1
ATOM 1939 N N . PRO A 1 275 ? -43.462 -11.695 30.282 1.00 86.95 272 PRO A N 1
ATOM 1940 C CA . PRO A 1 275 ? -44.680 -11.505 29.470 1.00 85.87 272 PRO A CA 1
ATOM 1941 C C . PRO A 1 275 ? -45.214 -10.073 29.434 1.00 90.15 272 PRO A C 1
ATOM 1942 O O . PRO A 1 275 ? -45.346 -9.430 30.479 1.00 92.79 272 PRO A O 1
ATOM 1946 N N . THR A 1 276 ? -45.515 -9.580 28.226 1.00 84.30 273 THR A N 1
ATOM 1947 C CA . THR A 1 276 ? -46.104 -8.261 27.994 1.00 84.12 273 THR A CA 1
ATOM 1948 C C . THR A 1 276 ? -47.607 -8.461 27.643 1.00 85.76 273 THR A C 1
ATOM 1949 O O . THR A 1 276 ? -47.970 -8.434 26.464 1.00 83.39 273 THR A O 1
ATOM 1953 N N . ARG A 1 277 ? -48.465 -8.671 28.675 1.00 82.32 274 ARG A N 1
ATOM 1954 C CA . ARG A 1 277 ? -49.911 -8.920 28.539 1.00 82.13 274 ARG A CA 1
ATOM 1955 C C . ARG A 1 277 ? -50.696 -7.885 27.694 1.00 85.36 274 ARG A C 1
ATOM 1956 O O . ARG A 1 277 ? -51.659 -8.273 27.026 1.00 85.29 274 ARG A O 1
ATOM 1964 N N . ASP A 1 278 ? -50.296 -6.597 27.717 1.00 95.25 275 ASP A N 1
ATOM 1965 C CA . ASP A 1 278 ? -50.970 -5.517 26.986 1.00 94.79 275 ASP A CA 1
ATOM 1966 C C . ASP A 1 278 ? -50.343 -5.202 25.633 1.00 96.18 275 ASP A C 1
ATOM 1967 O O . ASP A 1 278 ? -50.672 -4.176 25.034 1.00 98.33 275 ASP A O 1
ATOM 1972 N N . GLY A 1 279 ? -49.488 -6.103 25.146 1.00 88.27 276 GLY A N 1
ATOM 1973 C CA . GLY A 1 279 ? -48.813 -5.977 23.859 1.00 85.31 276 GLY A CA 1
ATOM 1974 C C . GLY A 1 279 ? -47.855 -4.808 23.766 1.00 92.05 276 GLY A C 1
ATOM 1975 O O . GLY A 1 279 ? -46.985 -4.635 24.628 1.00 93.81 276 GLY A O 1
ATOM 1976 N N . GLY A 1 280 ? -48.029 -4.015 22.712 1.00 88.07 277 GLY A N 1
ATOM 1977 C CA . GLY A 1 280 ? -47.203 -2.851 22.425 1.00 91.63 277 GLY A CA 1
ATOM 1978 C C . GLY A 1 280 ? -46.732 -2.762 20.988 1.00 93.42 277 GLY A C 1
ATOM 1979 O O . GLY A 1 280 ? -47.368 -3.319 20.082 1.00 88.00 277 GLY A O 1
ATOM 1980 N N . THR A 1 281 ? -45.590 -2.063 20.769 1.00 93.38 278 THR A N 1
ATOM 1981 C CA . THR A 1 281 ? -45.026 -1.870 19.430 1.00 92.06 278 THR A CA 1
ATOM 1982 C C . THR A 1 281 ? -44.519 -3.179 18.787 1.00 89.35 278 THR A C 1
ATOM 1983 O O . THR A 1 281 ? -44.464 -3.246 17.566 1.00 86.16 278 THR A O 1
ATOM 1987 N N . HIS A 1 282 ? -44.174 -4.210 19.582 1.00 83.85 279 HIS A N 1
ATOM 1988 C CA . HIS A 1 282 ? -43.734 -5.493 19.020 1.00 78.90 279 HIS A CA 1
ATOM 1989 C C . HIS A 1 282 ? -44.944 -6.281 18.459 1.00 79.60 279 HIS A C 1
ATOM 1990 O O . HIS A 1 282 ? -44.847 -6.827 17.367 1.00 75.85 279 HIS A O 1
ATOM 1997 N N . LEU A 1 283 ? -46.101 -6.261 19.172 1.00 77.17 280 LEU A N 1
ATOM 1998 C CA . LEU A 1 283 ? -47.341 -6.900 18.721 1.00 74.49 280 LEU A CA 1
ATOM 1999 C C . LEU A 1 283 ? -47.867 -6.208 17.438 1.00 78.50 280 LEU A C 1
ATOM 2000 O O . LEU A 1 283 ? -48.134 -6.886 16.443 1.00 73.51 280 LEU A O 1
ATOM 2005 N N . THR A 1 284 ? -47.965 -4.850 17.462 1.00 78.94 281 THR A N 1
ATOM 2006 C CA . THR A 1 284 ? -48.434 -4.034 16.336 1.00 79.43 281 THR A CA 1
ATOM 2007 C C . THR A 1 284 ? -47.634 -4.337 15.048 1.00 82.87 281 THR A C 1
ATOM 2008 O O . THR A 1 284 ? -48.234 -4.584 13.997 1.00 79.93 281 THR A O 1
ATOM 2012 N N . ALA A 1 285 ? -46.289 -4.330 15.158 1.00 80.36 282 ALA A N 1
ATOM 2013 C CA . ALA A 1 285 ? -45.345 -4.614 14.079 1.00 79.01 282 ALA A CA 1
ATOM 2014 C C . ALA A 1 285 ? -45.466 -6.049 13.577 1.00 79.40 282 ALA A C 1
ATOM 2015 O O . ALA A 1 285 ? -45.356 -6.267 12.368 1.00 79.54 282 ALA A O 1
ATOM 2017 N N . PHE A 1 286 ? -45.646 -7.025 14.498 1.00 72.60 283 PHE A N 1
ATOM 2018 C CA . PHE A 1 286 ? -45.800 -8.428 14.112 1.00 67.90 283 PHE A CA 1
ATOM 2019 C C . PHE A 1 286 ? -47.028 -8.610 13.225 1.00 69.55 283 PHE A C 1
ATOM 2020 O O . PHE A 1 286 ? -46.914 -9.218 12.165 1.00 66.47 283 PHE A O 1
ATOM 2028 N N . LYS A 1 287 ? -48.183 -8.070 13.669 1.00 66.16 284 LYS A N 1
ATOM 2029 C CA . LYS A 1 287 ? -49.470 -8.119 12.978 1.00 64.72 284 LYS A CA 1
ATOM 2030 C C . LYS A 1 287 ? -49.399 -7.451 11.617 1.00 70.29 284 LYS A C 1
ATOM 2031 O O . LYS A 1 287 ? -49.847 -8.048 10.645 1.00 68.65 284 LYS A O 1
ATOM 2037 N N . SER A 1 288 ? -48.787 -6.232 11.536 1.00 70.91 285 SER A N 1
ATOM 2038 C CA . SER A 1 288 ? -48.598 -5.512 10.273 1.00 71.85 285 SER A CA 1
ATOM 2039 C C . SER A 1 288 ? -47.699 -6.296 9.348 1.00 75.44 285 SER A C 1
ATOM 2040 O O . SER A 1 288 ? -48.095 -6.529 8.208 1.00 75.93 285 SER A O 1
ATOM 2043 N N . ALA A 1 289 ? -46.483 -6.698 9.811 1.00 72.82 286 ALA A N 1
ATOM 2044 C CA . ALA A 1 289 ? -45.515 -7.414 8.948 1.00 72.31 286 ALA A CA 1
ATOM 2045 C C . ALA A 1 289 ? -46.071 -8.750 8.485 1.00 70.13 286 ALA A C 1
ATOM 2046 O O . ALA A 1 289 ? -45.977 -9.070 7.303 1.00 69.70 286 ALA A O 1
ATOM 2048 N N . TYR A 1 290 ? -46.726 -9.480 9.389 1.00 64.26 287 TYR A N 1
ATOM 2049 C CA . TYR A 1 290 ? -47.350 -10.754 9.054 1.00 61.56 287 TYR A CA 1
ATOM 2050 C C . TYR A 1 290 ? -48.356 -10.576 7.921 1.00 66.58 287 TYR A C 1
ATOM 2051 O O . TYR A 1 290 ? -48.242 -11.265 6.913 1.00 68.15 287 TYR A O 1
ATOM 2060 N N . SER A 1 291 ? -49.311 -9.647 8.078 1.00 64.45 288 SER A N 1
ATOM 2061 C CA . SER A 1 291 ? -50.360 -9.354 7.091 1.00 66.56 288 SER A CA 1
ATOM 2062 C C . SER A 1 291 ? -49.784 -8.911 5.756 1.00 70.46 288 SER A C 1
ATOM 2063 O O . SER A 1 291 ? -50.206 -9.411 4.711 1.00 70.61 288 SER A O 1
ATOM 2066 N N . ARG A 1 292 ? -48.786 -8.012 5.793 1.00 71.15 289 ARG A N 1
ATOM 2067 C CA . ARG A 1 292 ? -48.094 -7.502 4.595 1.00 72.17 289 ARG A CA 1
ATOM 2068 C C . ARG A 1 292 ? -47.403 -8.640 3.850 1.00 75.95 289 ARG A C 1
ATOM 2069 O O . ARG A 1 292 ? -47.595 -8.782 2.635 1.00 78.52 289 ARG A O 1
ATOM 2077 N N . ALA A 1 293 ? -46.644 -9.486 4.576 1.00 70.35 290 ALA A N 1
ATOM 2078 C CA . ALA A 1 293 ? -45.944 -10.627 3.973 1.00 70.22 290 ALA A CA 1
ATOM 2079 C C . ALA A 1 293 ? -46.887 -11.639 3.320 1.00 73.29 290 ALA A C 1
ATOM 2080 O O . ALA A 1 293 ? -46.593 -12.100 2.215 1.00 74.54 290 ALA A O 1
ATOM 2082 N N . LEU A 1 294 ? -48.034 -11.953 3.972 1.00 66.43 291 LEU A N 1
ATOM 2083 C CA . LEU A 1 294 ? -49.032 -12.880 3.413 1.00 65.59 291 LEU A CA 1
ATOM 2084 C C . LEU A 1 294 ? -49.682 -12.309 2.139 1.00 71.76 291 LEU A C 1
ATOM 2085 O O . LEU A 1 294 ? -49.817 -13.022 1.151 1.00 72.65 291 LEU A O 1
ATOM 2090 N N . ASN A 1 295 ? -50.069 -11.020 2.179 1.00 70.51 292 ASN A N 1
ATOM 2091 C CA . ASN A 1 295 ? -50.649 -10.283 1.063 1.00 73.40 292 ASN A CA 1
ATOM 2092 C C . ASN A 1 295 ? -49.670 -10.253 -0.110 1.00 78.82 292 ASN A C 1
ATOM 2093 O O . ASN A 1 295 ? -50.070 -10.551 -1.236 1.00 81.84 292 ASN A O 1
ATOM 2098 N N . GLN A 1 296 ? -48.388 -9.895 0.159 1.00 73.70 293 GLN A N 1
ATOM 2099 C CA . GLN A 1 296 ? -47.325 -9.815 -0.855 1.00 74.53 293 GLN A CA 1
ATOM 2100 C C . GLN A 1 296 ? -47.090 -11.157 -1.533 1.00 78.49 293 GLN A C 1
ATOM 2101 O O . GLN A 1 296 ? -46.936 -11.204 -2.760 1.00 81.10 293 GLN A O 1
ATOM 2107 N N . TYR A 1 297 ? -47.055 -12.238 -0.748 1.00 72.08 294 TYR A N 1
ATOM 2108 C CA . TYR A 1 297 ? -46.856 -13.577 -1.297 1.00 73.35 294 TYR A CA 1
ATOM 2109 C C . TYR A 1 297 ? -48.019 -13.966 -2.209 1.00 81.60 294 TYR A C 1
ATOM 2110 O O . TYR A 1 297 ? -47.758 -14.431 -3.311 1.00 85.71 294 TYR A O 1
ATOM 2119 N N . ALA A 1 298 ? -49.280 -13.766 -1.765 1.00 75.68 295 ALA A N 1
ATOM 2120 C CA . ALA A 1 298 ? -50.480 -14.103 -2.534 1.00 77.53 295 ALA A CA 1
ATOM 2121 C C . ALA A 1 298 ? -50.503 -13.409 -3.904 1.00 87.12 295 ALA A C 1
ATOM 2122 O O . ALA A 1 298 ? -50.844 -14.053 -4.906 1.00 88.52 295 ALA A O 1
ATOM 2124 N N . LYS A 1 299 ? -50.092 -12.114 -3.940 1.00 86.67 296 LYS A N 1
ATOM 2125 C CA . LYS A 1 299 ? -49.967 -11.281 -5.147 1.00 90.80 296 LYS A CA 1
ATOM 2126 C C . LYS A 1 299 ? -48.971 -11.907 -6.131 1.00 98.67 296 LYS A C 1
ATOM 2127 O O . LYS A 1 299 ? -49.314 -12.146 -7.292 1.00 102.21 296 LYS A O 1
ATOM 2133 N N . LYS A 1 300 ? -47.758 -12.213 -5.635 1.00 94.40 297 LYS A N 1
ATOM 2134 C CA . LYS A 1 300 ? -46.645 -12.834 -6.355 1.00 96.27 297 LYS A CA 1
ATOM 2135 C C . LYS A 1 300 ? -46.963 -14.289 -6.792 1.00 101.58 297 LYS A C 1
ATOM 2136 O O . LYS A 1 300 ? -46.479 -14.723 -7.836 1.00 105.57 297 LYS A O 1
ATOM 2142 N N . ALA A 1 301 ? -47.747 -15.037 -5.987 1.00 95.20 298 ALA A N 1
ATOM 2143 C CA . ALA A 1 301 ? -48.103 -16.440 -6.256 1.00 96.50 298 ALA A CA 1
ATOM 2144 C C . ALA A 1 301 ? -49.365 -16.602 -7.128 1.00 101.19 298 ALA A C 1
ATOM 2145 O O . ALA A 1 301 ? -49.670 -17.716 -7.571 1.00 101.66 298 ALA A O 1
ATOM 2147 N N . GLY A 1 302 ? -50.079 -15.493 -7.343 1.00 98.34 299 GLY A N 1
ATOM 2148 C CA . GLY A 1 302 ? -51.325 -15.448 -8.104 1.00 101.40 299 GLY A CA 1
ATOM 2149 C C . GLY A 1 302 ? -52.486 -16.109 -7.381 1.00 105.37 299 GLY A C 1
ATOM 2150 O O . GLY A 1 302 ? -53.394 -16.638 -8.029 1.00 107.66 299 GLY A O 1
ATOM 2151 N N . LEU A 1 303 ? -52.454 -16.090 -6.020 1.00 98.83 300 LEU A N 1
ATOM 2152 C CA . LEU A 1 303 ? -53.471 -16.701 -5.149 1.00 96.96 300 LEU A CA 1
ATOM 2153 C C . LEU A 1 303 ? -54.685 -15.811 -4.994 1.00 101.20 300 LEU A C 1
ATOM 2154 O O . LEU A 1 303 ? -55.804 -16.302 -4.821 1.00 99.60 300 LEU A O 1
ATOM 2159 N N . ASN A 1 304 ? -54.454 -14.497 -5.076 1.00 100.45 301 ASN A N 1
ATOM 2160 C CA . ASN A 1 304 ? -55.489 -13.484 -4.970 1.00 101.29 301 ASN A CA 1
ATOM 2161 C C . ASN A 1 304 ? -56.389 -13.476 -6.211 1.00 113.35 301 ASN A C 1
ATOM 2162 O O . ASN A 1 304 ? -55.909 -13.672 -7.334 1.00 115.88 301 ASN A O 1
ATOM 2167 N N . LYS A 1 305 ? -57.701 -13.292 -5.997 1.00 113.07 302 LYS A N 1
ATOM 2168 C CA . LYS A 1 305 ? -58.661 -13.203 -7.099 1.00 117.90 302 LYS A CA 1
ATOM 2169 C C . LYS A 1 305 ? -58.879 -11.721 -7.401 1.00 123.86 302 LYS A C 1
ATOM 2170 O O . LYS A 1 305 ? -58.807 -10.885 -6.486 1.00 120.77 302 LYS A O 1
ATOM 2176 N N . GLU A 1 306 ? -59.108 -11.399 -8.689 1.00 125.12 303 GLU A N 1
ATOM 2177 C CA . GLU A 1 306 ? -59.330 -10.034 -9.176 1.00 126.19 303 GLU A CA 1
ATOM 2178 C C . GLU A 1 306 ? -60.589 -9.419 -8.542 1.00 128.63 303 GLU A C 1
ATOM 2179 O O . GLU A 1 306 ? -60.491 -8.419 -7.825 1.00 126.50 303 GLU A O 1
ATOM 2185 N N . LYS A 1 307 ? -61.750 -10.052 -8.749 1.00 130.38 304 LYS A N 1
ATOM 2186 C CA . LYS A 1 307 ? -63.012 -9.579 -8.186 1.00 129.94 304 LYS A CA 1
ATOM 2187 C C . LYS A 1 307 ? -63.409 -10.402 -6.936 1.00 129.44 304 LYS A C 1
ATOM 2188 O O . LYS A 1 307 ? -62.641 -11.266 -6.501 1.00 126.50 304 LYS A O 1
ATOM 2194 N N . GLY A 1 308 ? -64.564 -10.090 -6.350 1.00 125.08 305 GLY A N 1
ATOM 2195 C CA . GLY A 1 308 ? -65.060 -10.764 -5.155 1.00 122.47 305 GLY A CA 1
ATOM 2196 C C . GLY A 1 308 ? -64.504 -10.197 -3.859 1.00 119.72 305 GLY A C 1
ATOM 2197 O O . GLY A 1 308 ? -63.846 -9.150 -3.878 1.00 117.44 305 GLY A O 1
ATOM 2198 N N . PRO A 1 309 ? -64.749 -10.862 -2.700 1.00 112.87 306 PRO A N 1
ATOM 2199 C CA . PRO A 1 309 ? -64.237 -10.320 -1.429 1.00 107.69 306 PRO A CA 1
ATOM 2200 C C . PRO A 1 309 ? -62.752 -10.590 -1.179 1.00 106.20 306 PRO A C 1
ATOM 2201 O O . PRO A 1 309 ? -62.316 -11.740 -1.236 1.00 105.45 306 PRO A O 1
ATOM 2205 N N . GLN A 1 310 ? -61.979 -9.518 -0.895 1.00 99.48 307 GLN A N 1
ATOM 2206 C CA . GLN A 1 310 ? -60.539 -9.568 -0.612 1.00 96.27 307 GLN A CA 1
ATOM 2207 C C . GLN A 1 310 ? -60.253 -9.662 0.909 1.00 96.37 307 GLN A C 1
ATOM 2208 O O . GLN A 1 310 ? -60.733 -8.797 1.653 1.00 94.93 307 GLN A O 1
ATOM 2214 N N . PRO A 1 311 ? -59.447 -10.655 1.390 1.00 90.89 308 PRO A N 1
ATOM 2215 C CA . PRO A 1 311 ? -59.135 -10.722 2.837 1.00 88.19 308 PRO A CA 1
ATOM 2216 C C . PRO A 1 311 ? -58.495 -9.444 3.379 1.00 90.44 308 PRO A C 1
ATOM 2217 O O . PRO A 1 311 ? -57.480 -8.979 2.850 1.00 90.09 308 PRO A O 1
ATOM 2221 N N . THR A 1 312 ? -59.115 -8.864 4.413 1.00 86.00 309 THR A N 1
ATOM 2222 C CA . THR A 1 312 ? -58.657 -7.625 5.046 1.00 85.61 309 THR A CA 1
ATOM 2223 C C . THR A 1 312 ? -57.762 -7.921 6.257 1.00 88.54 309 THR A C 1
ATOM 2224 O O . THR A 1 312 ? -56.987 -8.878 6.213 1.00 88.45 309 THR A O 1
ATOM 2228 N N . GLY A 1 313 ? -57.895 -7.105 7.307 1.00 83.91 310 GLY A N 1
ATOM 2229 C CA . GLY A 1 313 ? -57.141 -7.169 8.558 1.00 81.50 310 GLY A CA 1
ATOM 2230 C C . GLY A 1 313 ? -57.161 -8.505 9.261 1.00 81.04 310 GLY A C 1
ATOM 2231 O O . GLY A 1 313 ? -56.293 -9.355 9.002 1.00 80.02 310 GLY A O 1
ATOM 2232 N N . ASP A 1 314 ? -58.164 -8.692 10.158 1.00 74.75 311 ASP A N 1
ATOM 2233 C CA . ASP A 1 314 ? -58.382 -9.899 10.960 1.00 72.79 311 ASP A CA 1
ATOM 2234 C C . ASP A 1 314 ? -58.432 -11.181 10.134 1.00 69.96 311 ASP A C 1
ATOM 2235 O O . ASP A 1 314 ? -57.978 -12.212 10.611 1.00 69.34 311 ASP A O 1
ATOM 2240 N N . ASP A 1 315 ? -58.990 -11.115 8.915 1.00 63.04 312 ASP A N 1
ATOM 2241 C CA . ASP A 1 315 ? -59.094 -12.235 7.987 1.00 63.40 312 ASP A CA 1
ATOM 2242 C C . ASP A 1 315 ? -57.730 -12.920 7.811 1.00 68.84 312 ASP A C 1
ATOM 2243 O O . ASP A 1 315 ? -57.651 -14.139 7.882 1.00 68.26 312 ASP A O 1
ATOM 2248 N N . LEU A 1 316 ? -56.665 -12.110 7.662 1.00 66.81 313 LEU A N 1
ATOM 2249 C CA . LEU A 1 316 ? -55.297 -12.548 7.429 1.00 67.63 313 LEU A CA 1
ATOM 2250 C C . LEU A 1 316 ? -54.623 -13.153 8.645 1.00 71.10 313 LEU A C 1
ATOM 2251 O O . LEU A 1 316 ? -53.526 -13.700 8.491 1.00 71.65 313 LEU A O 1
ATOM 2256 N N . LEU A 1 317 ? -55.258 -13.048 9.839 1.00 64.54 314 LEU A N 1
ATOM 2257 C CA . LEU A 1 317 ? -54.744 -13.570 11.110 1.00 62.64 314 LEU A CA 1
ATOM 2258 C C . LEU A 1 317 ? -55.552 -14.748 11.672 1.00 64.62 314 LEU A C 1
ATOM 2259 O O . LEU A 1 317 ? -55.162 -15.300 12.703 1.00 62.06 314 LEU A O 1
ATOM 2264 N N . GLU A 1 318 ? -56.699 -15.092 11.055 1.00 63.67 315 GLU A N 1
ATOM 2265 C CA . GLU A 1 318 ? -57.562 -16.169 11.563 1.00 64.73 315 GLU A CA 1
ATOM 2266 C C . GLU A 1 318 ? -56.819 -17.494 11.703 1.00 66.70 315 GLU A C 1
ATOM 2267 O O . GLU A 1 318 ? -56.125 -17.908 10.772 1.00 67.44 315 GLU A O 1
ATOM 2273 N N . GLY A 1 319 ? -56.929 -18.100 12.891 1.00 62.01 316 GLY A N 1
ATOM 2274 C CA . GLY A 1 319 ? -56.281 -19.372 13.197 1.00 60.07 316 GLY A CA 1
ATOM 2275 C C . GLY A 1 319 ? -54.822 -19.266 13.570 1.00 56.55 316 GLY A C 1
ATOM 2276 O O . GLY A 1 319 ? -54.215 -20.270 13.916 1.00 53.79 316 GLY A O 1
ATOM 2277 N N . LEU A 1 320 ? -54.243 -18.050 13.529 1.00 53.01 317 LEU A N 1
ATOM 2278 C CA . LEU A 1 320 ? -52.833 -17.837 13.856 1.00 51.69 317 LEU A CA 1
ATOM 2279 C C . LEU A 1 320 ? -52.515 -17.919 15.364 1.00 53.83 317 LEU A C 1
ATOM 2280 O O . LEU A 1 320 ? -53.023 -17.126 16.180 1.00 53.42 317 LEU A O 1
ATOM 2285 N N . TYR A 1 321 ? -51.650 -18.861 15.718 1.00 49.42 318 TYR A N 1
ATOM 2286 C CA . TYR A 1 321 ? -51.187 -18.998 17.104 1.00 50.10 318 TYR A CA 1
ATOM 2287 C C . TYR A 1 321 ? -49.686 -18.711 17.036 1.00 55.66 318 TYR A C 1
ATOM 2288 O O . TYR A 1 321 ? -48.929 -19.455 16.398 1.00 53.69 318 TYR A O 1
ATOM 2297 N N . ALA A 1 322 ? -49.279 -17.575 17.626 1.00 54.23 319 ALA A N 1
ATOM 2298 C CA . ALA A 1 322 ? -47.895 -17.101 17.566 1.00 53.59 319 ALA A CA 1
ATOM 2299 C C . ALA A 1 322 ? -47.364 -16.625 18.924 1.00 59.75 319 ALA A C 1
ATOM 2300 O O . ALA A 1 322 ? -48.134 -16.188 19.772 1.00 58.88 319 ALA A O 1
ATOM 2302 N N . VAL A 1 323 ? -46.034 -16.687 19.083 1.00 59.34 320 VAL A N 1
ATOM 2303 C CA . VAL A 1 323 ? -45.260 -16.199 20.225 1.00 60.82 320 VAL A CA 1
ATOM 2304 C C . VAL A 1 323 ? -44.218 -15.213 19.664 1.00 63.91 320 VAL A C 1
ATOM 2305 O O . VAL A 1 323 ? -43.400 -15.602 18.831 1.00 63.12 320 VAL A O 1
ATOM 2309 N N . VAL A 1 324 ? -44.296 -13.925 20.083 1.00 62.86 321 VAL A N 1
ATOM 2310 C CA . VAL A 1 324 ? -43.373 -12.839 19.688 1.00 65.10 321 VAL A CA 1
ATOM 2311 C C . VAL A 1 324 ? -42.507 -12.483 20.907 1.00 72.06 321 VAL A C 1
ATOM 2312 O O . VAL A 1 324 ? -43.044 -12.038 21.924 1.00 70.98 321 VAL A O 1
ATOM 2316 N N . SER A 1 325 ? -41.186 -12.744 20.810 1.00 70.34 322 SER A N 1
ATOM 2317 C CA . SER A 1 325 ? -40.194 -12.555 21.870 1.00 74.93 322 SER A CA 1
ATOM 2318 C C . SER A 1 325 ? -39.032 -11.648 21.387 1.00 82.73 322 SER A C 1
ATOM 2319 O O . SER A 1 325 ? -38.281 -12.026 20.474 1.00 79.23 322 SER A O 1
ATOM 2322 N N . VAL A 1 326 ? -38.921 -10.443 22.005 1.00 83.94 323 VAL A N 1
ATOM 2323 C CA . VAL A 1 326 ? -37.919 -9.411 21.687 1.00 87.17 323 VAL A CA 1
ATOM 2324 C C . VAL A 1 326 ? -36.958 -9.104 22.846 1.00 96.92 323 VAL A C 1
ATOM 2325 O O . VAL A 1 326 ? -37.286 -9.356 24.012 1.00 97.18 323 VAL A O 1
ATOM 2329 N N . LYS A 1 327 ? -35.799 -8.496 22.511 1.00 96.97 324 LYS A N 1
ATOM 2330 C CA . LYS A 1 327 ? -34.755 -8.058 23.445 1.00 102.11 324 LYS A CA 1
ATOM 2331 C C . LYS A 1 327 ? -34.338 -6.616 23.087 1.00 110.77 324 LYS A C 1
ATOM 2332 O O . LYS A 1 327 ? -33.892 -6.371 21.966 1.00 109.36 324 LYS A O 1
ATOM 2338 N N . LEU A 1 328 ? -34.513 -5.670 24.033 1.00 112.40 325 LEU A N 1
ATOM 2339 C CA . LEU A 1 328 ? -34.225 -4.238 23.877 1.00 116.23 325 LEU A CA 1
ATOM 2340 C C . LEU A 1 328 ? -33.368 -3.686 25.033 1.00 126.73 325 LEU A C 1
ATOM 2341 O O . LEU A 1 328 ? -33.548 -4.125 26.172 1.00 127.76 325 LEU A O 1
ATOM 2346 N N . PRO A 1 329 ? -32.522 -2.651 24.804 1.00 127.33 326 PRO A N 1
ATOM 2347 C CA . PRO A 1 329 ? -31.737 -2.101 25.926 1.00 133.50 326 PRO A CA 1
ATOM 2348 C C . PRO A 1 329 ? -32.524 -1.224 26.915 1.00 141.34 326 PRO A C 1
ATOM 2349 O O . PRO A 1 329 ? -32.338 -1.381 28.129 1.00 145.11 326 PRO A O 1
ATOM 2353 N N . ASN A 1 330 ? -33.372 -0.289 26.417 1.00 136.06 327 ASN A N 1
ATOM 2354 C CA . ASN A 1 330 ? -34.159 0.616 27.271 1.00 138.07 327 ASN A CA 1
ATOM 2355 C C . ASN A 1 330 ? -35.660 0.539 26.930 1.00 136.69 327 ASN A C 1
ATOM 2356 O O . ASN A 1 330 ? -36.169 1.391 26.196 1.00 135.03 327 ASN A O 1
ATOM 2361 N N . PRO A 1 331 ? -36.394 -0.469 27.450 1.00 130.60 328 PRO A N 1
ATOM 2362 C CA . PRO A 1 331 ? -37.815 -0.584 27.081 1.00 126.82 328 PRO A CA 1
ATOM 2363 C C . PRO A 1 331 ? -38.735 0.349 27.864 1.00 135.36 328 PRO A C 1
ATOM 2364 O O . PRO A 1 331 ? -38.570 0.513 29.075 1.00 138.75 328 PRO A O 1
ATOM 2368 N N . GLN A 1 332 ? -39.683 0.991 27.147 1.00 131.40 329 GLN A N 1
ATOM 2369 C CA . GLN A 1 332 ? -40.655 1.943 27.699 1.00 133.43 329 GLN A CA 1
ATOM 2370 C C . GLN A 1 332 ? -42.043 1.316 27.765 1.00 133.79 329 GLN A C 1
ATOM 2371 O O . GLN A 1 332 ? -42.532 0.791 26.759 1.00 128.63 329 GLN A O 1
ATOM 2377 N N . PHE A 1 333 ? -42.667 1.373 28.956 1.00 118.69 330 PHE A N 1
ATOM 2378 C CA . PHE A 1 333 ? -43.974 0.775 29.228 1.00 119.67 330 PHE A CA 1
ATOM 2379 C C . PHE A 1 333 ? -44.919 1.674 30.007 1.00 129.27 330 PHE A C 1
ATOM 2380 O O . PHE A 1 333 ? -44.474 2.544 30.761 1.00 131.74 330 PHE A O 1
ATOM 2388 N N . GLU A 1 334 ? -46.228 1.383 29.898 1.00 127.71 331 GLU A N 1
ATOM 2389 C CA . GLU A 1 334 ? -47.277 2.022 30.692 1.00 132.38 331 GLU A CA 1
ATOM 2390 C C . GLU A 1 334 ? -47.627 1.027 31.814 1.00 139.75 331 GLU A C 1
ATOM 2391 O O . GLU A 1 334 ? -47.973 -0.125 31.530 1.00 138.46 331 GLU A O 1
ATOM 2397 N N . GLY A 1 335 ? -47.433 1.449 33.061 1.00 140.00 332 GLY A N 1
ATOM 2398 C CA . GLY A 1 335 ? -47.687 0.623 34.237 1.00 174.77 332 GLY A CA 1
ATOM 2399 C C . GLY A 1 335 ? -46.642 -0.454 34.449 1.00 198.85 332 GLY A C 1
ATOM 2400 O O . GLY A 1 335 ? -46.958 -1.553 34.908 1.00 159.31 332 GLY A O 1
ATOM 2401 N N . GLY A 1 339 ? -46.204 -4.089 30.794 1.00 107.43 336 GLY A N 1
ATOM 2402 C CA . GLY A 1 339 ? -47.570 -4.110 30.288 1.00 107.41 336 GLY A CA 1
ATOM 2403 C C . GLY A 1 339 ? -47.648 -3.967 28.781 1.00 106.72 336 GLY A C 1
ATOM 2404 O O . GLY A 1 339 ? -47.743 -4.967 28.067 1.00 103.23 336 GLY A O 1
ATOM 2405 N N . LYS A 1 340 ? -47.660 -2.710 28.303 1.00 103.05 337 LYS A N 1
ATOM 2406 C CA . LYS A 1 340 ? -47.685 -2.327 26.892 1.00 100.60 337 LYS A CA 1
ATOM 2407 C C . LYS A 1 340 ? -46.307 -1.741 26.568 1.00 104.30 337 LYS A C 1
ATOM 2408 O O . LYS A 1 340 ? -45.711 -1.119 27.441 1.00 107.41 337 LYS A O 1
ATOM 2414 N N . LEU A 1 341 ? -45.794 -1.937 25.340 1.00 96.62 338 LEU A N 1
ATOM 2415 C CA . LEU A 1 341 ? -44.475 -1.440 24.951 1.00 95.17 338 LEU A CA 1
ATOM 2416 C C . LEU A 1 341 ? -44.592 -0.261 23.956 1.00 97.70 338 LEU A C 1
ATOM 2417 O O . LEU A 1 341 ? -45.332 -0.362 22.975 1.00 95.10 338 LEU A O 1
ATOM 2422 N N . LEU A 1 342 ? -43.882 0.868 24.234 1.00 95.44 339 LEU A N 1
ATOM 2423 C CA . LEU A 1 342 ? -43.959 2.095 23.425 1.00 96.29 339 LEU A CA 1
ATOM 2424 C C . LEU A 1 342 ? -42.808 2.304 22.396 1.00 98.21 339 LEU A C 1
ATOM 2425 O O . LEU A 1 342 ? -43.007 3.050 21.431 1.00 96.91 339 LEU A O 1
ATOM 2430 N N . ASN A 1 343 ? -41.635 1.650 22.593 1.00 94.55 340 ASN A N 1
ATOM 2431 C CA . ASN A 1 343 ? -40.423 1.764 21.752 1.00 94.76 340 ASN A CA 1
ATOM 2432 C C . ASN A 1 343 ? -40.671 1.692 20.231 1.00 101.14 340 ASN A C 1
ATOM 2433 O O . ASN A 1 343 ? -40.886 0.591 19.716 1.00 99.48 340 ASN A O 1
ATOM 2438 N N . PRO A 1 344 ? -40.609 2.820 19.474 1.00 100.86 341 PRO A N 1
ATOM 2439 C CA . PRO A 1 344 ? -40.823 2.733 18.012 1.00 100.72 341 PRO A CA 1
ATOM 2440 C C . PRO A 1 344 ? -39.745 1.916 17.283 1.00 104.56 341 PRO A C 1
ATOM 2441 O O . PRO A 1 344 ? -39.964 1.509 16.135 1.00 103.45 341 PRO A O 1
ATOM 2445 N N . GLU A 1 345 ? -38.597 1.652 17.969 1.00 101.07 342 GLU A N 1
ATOM 2446 C CA . GLU A 1 345 ? -37.482 0.840 17.463 1.00 100.27 342 GLU A CA 1
ATOM 2447 C C . GLU A 1 345 ? -37.939 -0.609 17.373 1.00 100.39 342 GLU A C 1
ATOM 2448 O O . GLU A 1 345 ? -37.594 -1.290 16.405 1.00 100.33 342 GLU A O 1
ATOM 2454 N N . ALA A 1 346 ? -38.696 -1.078 18.399 1.00 93.31 343 ALA A N 1
ATOM 2455 C CA . ALA A 1 346 ? -39.233 -2.444 18.481 1.00 90.93 343 ALA A CA 1
ATOM 2456 C C . ALA A 1 346 ? -40.178 -2.717 17.316 1.00 92.17 343 ALA A C 1
ATOM 2457 O O . ALA A 1 346 ? -40.061 -3.760 16.690 1.00 89.82 343 ALA A O 1
ATOM 2459 N N . GLY A 1 347 ? -41.021 -1.734 16.981 1.00 90.11 344 GLY A N 1
ATOM 2460 C CA . GLY A 1 347 ? -41.923 -1.772 15.832 1.00 89.23 344 GLY A CA 1
ATOM 2461 C C . GLY A 1 347 ? -41.188 -1.905 14.504 1.00 93.51 344 GLY A C 1
ATOM 2462 O O . GLY A 1 347 ? -41.645 -2.623 13.610 1.00 93.31 344 GLY A O 1
ATOM 2463 N N . THR A 1 348 ? -40.014 -1.248 14.378 1.00 89.25 345 THR A N 1
ATOM 2464 C CA . THR A 1 348 ? -39.196 -1.296 13.164 1.00 89.91 345 THR A CA 1
ATOM 2465 C C . THR A 1 348 ? -38.533 -2.666 12.977 1.00 90.97 345 THR A C 1
ATOM 2466 O O . THR A 1 348 ? -38.543 -3.194 11.857 1.00 90.06 345 THR A O 1
ATOM 2470 N N . ALA A 1 349 ? -37.914 -3.199 14.059 1.00 85.78 346 ALA A N 1
ATOM 2471 C CA . ALA A 1 349 ? -37.167 -4.460 14.070 1.00 85.40 346 ALA A CA 1
ATOM 2472 C C . ALA A 1 349 ? -38.039 -5.697 13.850 1.00 87.06 346 ALA A C 1
ATOM 2473 O O . ALA A 1 349 ? -37.618 -6.603 13.119 1.00 86.60 346 ALA A O 1
ATOM 2475 N N . VAL A 1 350 ? -39.227 -5.760 14.516 1.00 80.91 347 VAL A N 1
ATOM 2476 C CA . VAL A 1 350 ? -40.157 -6.889 14.360 1.00 79.03 347 VAL A CA 1
ATOM 2477 C C . VAL A 1 350 ? -40.626 -6.896 12.896 1.00 83.51 347 VAL A C 1
ATOM 2478 O O . VAL A 1 350 ? -40.485 -7.918 12.224 1.00 82.55 347 VAL A O 1
ATOM 2482 N N . GLY A 1 351 ? -41.024 -5.720 12.405 1.00 81.93 348 GLY A N 1
ATOM 2483 C CA . GLY A 1 351 ? -41.454 -5.487 11.031 1.00 83.09 348 GLY A CA 1
ATOM 2484 C C . GLY A 1 351 ? -40.495 -5.994 9.969 1.00 89.78 348 GLY A C 1
ATOM 2485 O O . GLY A 1 351 ? -40.903 -6.780 9.112 1.00 90.16 348 GLY A O 1
ATOM 2486 N N . GLN A 1 352 ? -39.211 -5.567 10.029 1.00 87.65 349 GLN A N 1
ATOM 2487 C CA . GLN A 1 352 ? -38.163 -5.945 9.078 1.00 89.87 349 GLN A CA 1
ATOM 2488 C C . GLN A 1 352 ? -37.834 -7.444 9.082 1.00 91.73 349 GLN A C 1
ATOM 2489 O O . GLN A 1 352 ? -37.787 -8.048 8.008 1.00 93.40 349 GLN A O 1
ATOM 2495 N N . VAL A 1 353 ? -37.594 -8.028 10.275 1.00 84.57 350 VAL A N 1
ATOM 2496 C CA . VAL A 1 353 ? -37.252 -9.450 10.456 1.00 83.20 350 VAL A CA 1
ATOM 2497 C C . VAL A 1 353 ? -38.401 -10.394 10.020 1.00 83.25 350 VAL A C 1
ATOM 2498 O O . VAL A 1 353 ? -38.150 -11.410 9.368 1.00 83.19 350 VAL A O 1
ATOM 2502 N N . VAL A 1 354 ? -39.638 -10.072 10.405 1.00 78.20 351 VAL A N 1
ATOM 2503 C CA . VAL A 1 354 ? -40.803 -10.924 10.128 1.00 75.53 351 VAL A CA 1
ATOM 2504 C C . VAL A 1 354 ? -41.151 -10.897 8.627 1.00 77.55 351 VAL A C 1
ATOM 2505 O O . VAL A 1 354 ? -41.156 -11.963 8.004 1.00 74.87 351 VAL A O 1
ATOM 2509 N N . TYR A 1 355 ? -41.430 -9.693 8.061 1.00 74.71 352 TYR A N 1
ATOM 2510 C CA . TYR A 1 355 ? -41.765 -9.528 6.633 1.00 76.03 352 TYR A CA 1
ATOM 2511 C C . TYR A 1 355 ? -40.851 -10.365 5.750 1.00 81.96 352 TYR A C 1
ATOM 2512 O O . TYR A 1 355 ? -41.346 -11.268 5.067 1.00 80.26 352 TYR A O 1
ATOM 2521 N N . GLU A 1 356 ? -39.520 -10.127 5.854 1.00 81.41 353 GLU A N 1
ATOM 2522 C CA . GLU A 1 356 ? -38.453 -10.785 5.108 1.00 83.94 353 GLU A CA 1
ATOM 2523 C C . GLU A 1 356 ? -38.433 -12.316 5.232 1.00 87.11 353 GLU A C 1
ATOM 2524 O O . GLU A 1 356 ? -38.573 -12.994 4.215 1.00 87.45 353 GLU A O 1
ATOM 2530 N N . ARG A 1 357 ? -38.273 -12.859 6.451 1.00 84.34 354 ARG A N 1
ATOM 2531 C CA . ARG A 1 357 ? -38.262 -14.312 6.689 1.00 84.20 354 ARG A CA 1
ATOM 2532 C C . ARG A 1 357 ? -39.608 -15.014 6.370 1.00 81.65 354 ARG A C 1
ATOM 2533 O O . ARG A 1 357 ? -39.594 -16.166 5.932 1.00 82.20 354 ARG A O 1
ATOM 2541 N N . LEU A 1 358 ? -40.747 -14.339 6.580 1.00 73.03 355 LEU A N 1
ATOM 2542 C CA . LEU A 1 358 ? -42.053 -14.948 6.304 1.00 69.35 355 LEU A CA 1
ATOM 2543 C C . LEU A 1 358 ? -42.254 -15.127 4.806 1.00 75.14 355 LEU A C 1
ATOM 2544 O O . LEU A 1 358 ? -42.794 -16.151 4.400 1.00 75.49 355 LEU A O 1
ATOM 2549 N N . LEU A 1 359 ? -41.806 -14.153 3.992 1.00 74.21 356 LEU A N 1
ATOM 2550 C CA . LEU A 1 359 ? -41.865 -14.248 2.529 1.00 77.48 356 LEU A CA 1
ATOM 2551 C C . LEU A 1 359 ? -41.154 -15.527 2.064 1.00 79.06 356 LEU A C 1
ATOM 2552 O O . LEU A 1 359 ? -41.695 -16.282 1.255 1.00 76.80 356 LEU A O 1
ATOM 2557 N N . GLU A 1 360 ? -39.988 -15.802 2.663 1.00 77.25 357 GLU A N 1
ATOM 2558 C CA . GLU A 1 360 ? -39.167 -16.978 2.360 1.00 80.00 357 GLU A CA 1
ATOM 2559 C C . GLU A 1 360 ? -39.889 -18.266 2.765 1.00 78.11 357 GLU A C 1
ATOM 2560 O O . GLU A 1 360 ? -39.909 -19.210 1.965 1.00 77.59 357 GLU A O 1
ATOM 2566 N N . ILE A 1 361 ? -40.504 -18.284 3.997 1.00 68.27 358 ILE A N 1
ATOM 2567 C CA . ILE A 1 361 ? -41.225 -19.435 4.543 1.00 66.08 358 ILE A CA 1
ATOM 2568 C C . ILE A 1 361 ? -42.333 -19.856 3.582 1.00 67.51 358 ILE A C 1
ATOM 2569 O O . ILE A 1 361 ? -42.433 -21.038 3.257 1.00 66.51 358 ILE A O 1
ATOM 2574 N N . LEU A 1 362 ? -43.207 -18.894 3.221 1.00 64.08 359 LEU A N 1
ATOM 2575 C CA . LEU A 1 362 ? -44.337 -19.092 2.309 1.00 65.79 359 LEU A CA 1
ATOM 2576 C C . LEU A 1 362 ? -43.864 -19.682 0.980 1.00 73.77 359 LEU A C 1
ATOM 2577 O O . LEU A 1 362 ? -44.395 -20.706 0.556 1.00 73.01 359 LEU A O 1
ATOM 2582 N N . GLU A 1 363 ? -42.794 -19.096 0.396 1.00 74.43 360 GLU A N 1
ATOM 2583 C CA . GLU A 1 363 ? -42.141 -19.558 -0.821 1.00 78.78 360 GLU A CA 1
ATOM 2584 C C . GLU A 1 363 ? -41.602 -21.000 -0.673 1.00 80.81 360 GLU A C 1
ATOM 2585 O O . GLU A 1 363 ? -41.790 -21.820 -1.577 1.00 79.92 360 GLU A O 1
ATOM 2591 N N . GLU A 1 364 ? -40.980 -21.317 0.481 1.00 75.39 361 GLU A N 1
ATOM 2592 C CA . GLU A 1 364 ? -40.440 -22.654 0.755 1.00 76.71 361 GLU A CA 1
ATOM 2593 C C . GLU A 1 364 ? -41.532 -23.689 1.055 1.00 74.80 361 GLU A C 1
ATOM 2594 O O . GLU A 1 364 ? -41.307 -24.890 0.875 1.00 74.50 361 GLU A O 1
ATOM 2600 N N . ASN A 1 365 ? -42.716 -23.225 1.499 1.00 67.92 362 ASN A N 1
ATOM 2601 C CA . ASN A 1 365 ? -43.824 -24.117 1.858 1.00 67.19 362 ASN A CA 1
ATOM 2602 C C . ASN A 1 365 ? -45.085 -23.614 1.147 1.00 73.79 362 ASN A C 1
ATOM 2603 O O . ASN A 1 365 ? -45.989 -23.115 1.835 1.00 71.32 362 ASN A O 1
ATOM 2608 N N . PRO A 1 366 ? -45.163 -23.723 -0.224 1.00 71.88 363 PRO A N 1
ATOM 2609 C CA . PRO A 1 366 ? -46.325 -23.175 -0.926 1.00 71.18 363 PRO A CA 1
ATOM 2610 C C . PRO A 1 366 ? -47.631 -23.880 -0.614 1.00 73.20 363 PRO A C 1
ATOM 2611 O O . PRO A 1 366 ? -48.666 -23.245 -0.742 1.00 71.98 363 PRO A O 1
ATOM 2615 N N . ARG A 1 367 ? -47.600 -25.183 -0.255 1.00 70.17 364 ARG A N 1
ATOM 2616 C CA . ARG A 1 367 ? -48.842 -25.896 0.074 1.00 69.70 364 ARG A CA 1
ATOM 2617 C C . ARG A 1 367 ? -49.453 -25.284 1.341 1.00 72.23 364 ARG A C 1
ATOM 2618 O O . ARG A 1 367 ? -50.645 -24.977 1.356 1.00 73.24 364 ARG A O 1
ATOM 2626 N N . ILE A 1 368 ? -48.618 -25.040 2.378 1.00 66.51 365 ILE A N 1
ATOM 2627 C CA . ILE A 1 368 ? -49.052 -24.416 3.631 1.00 64.26 365 ILE A CA 1
ATOM 2628 C C . ILE A 1 368 ? -49.466 -22.970 3.318 1.00 66.52 365 ILE A C 1
ATOM 2629 O O . ILE A 1 368 ? -50.575 -22.565 3.670 1.00 63.80 365 ILE A O 1
ATOM 2634 N N . ALA A 1 369 ? -48.591 -22.227 2.587 1.00 64.26 366 ALA A N 1
ATOM 2635 C CA . ALA A 1 369 ? -48.817 -20.832 2.207 1.00 63.16 366 ALA A CA 1
ATOM 2636 C C . ALA A 1 369 ? -50.207 -20.654 1.547 1.00 68.19 366 ALA A C 1
ATOM 2637 O O . ALA A 1 369 ? -50.965 -19.741 1.911 1.00 65.78 366 ALA A O 1
ATOM 2639 N N . LYS A 1 370 ? -50.540 -21.566 0.601 1.00 66.81 367 LYS A N 1
ATOM 2640 C CA . LYS A 1 370 ? -51.811 -21.592 -0.116 1.00 65.91 367 LYS A CA 1
ATOM 2641 C C . LYS A 1 370 ? -52.965 -21.940 0.822 1.00 66.06 367 LYS A C 1
ATOM 2642 O O . LYS A 1 370 ? -54.008 -21.301 0.735 1.00 63.74 367 LYS A O 1
ATOM 2648 N N . ALA A 1 371 ? -52.788 -22.954 1.696 1.00 62.80 368 ALA A N 1
ATOM 2649 C CA . ALA A 1 371 ? -53.799 -23.330 2.703 1.00 61.13 368 ALA A CA 1
ATOM 2650 C C . ALA A 1 371 ? -54.125 -22.129 3.634 1.00 64.44 368 ALA A C 1
ATOM 2651 O O . ALA A 1 371 ? -55.302 -21.841 3.885 1.00 61.65 368 ALA A O 1
ATOM 2653 N N . VAL A 1 372 ? -53.074 -21.431 4.121 1.00 61.73 369 VAL A N 1
ATOM 2654 C CA . VAL A 1 372 ? -53.180 -20.256 5.000 1.00 60.17 369 VAL A CA 1
ATOM 2655 C C . VAL A 1 372 ? -53.924 -19.119 4.279 1.00 64.44 369 VAL A C 1
ATOM 2656 O O . VAL A 1 372 ? -54.888 -18.599 4.831 1.00 61.47 369 VAL A O 1
ATOM 2660 N N . TYR A 1 373 ? -53.522 -18.772 3.023 1.00 64.75 370 TYR A N 1
ATOM 2661 C CA . TYR A 1 373 ? -54.231 -17.710 2.301 1.00 65.06 370 TYR A CA 1
ATOM 2662 C C . TYR A 1 373 ? -55.691 -18.063 1.997 1.00 69.32 370 TYR A C 1
ATOM 2663 O O . TYR A 1 373 ? -56.537 -17.182 2.130 1.00 68.10 370 TYR A O 1
ATOM 2672 N N . GLU A 1 374 ? -55.977 -19.333 1.592 1.00 65.65 371 GLU A N 1
ATOM 2673 C CA . GLU A 1 374 ? -57.331 -19.852 1.318 1.00 65.13 371 GLU A CA 1
ATOM 2674 C C . GLU A 1 374 ? -58.223 -19.622 2.526 1.00 68.24 371 GLU A C 1
ATOM 2675 O O . GLU A 1 374 ? -59.376 -19.216 2.353 1.00 68.45 371 GLU A O 1
ATOM 2681 N N . LYS A 1 375 ? -57.694 -19.907 3.755 1.00 63.94 372 LYS A N 1
ATOM 2682 C CA . LYS A 1 375 ? -58.397 -19.707 5.025 1.00 63.11 372 LYS A CA 1
ATOM 2683 C C . LYS A 1 375 ? -58.851 -18.254 5.115 1.00 65.55 372 LYS A C 1
ATOM 2684 O O . LYS A 1 375 ? -59.995 -18.013 5.476 1.00 64.20 372 LYS A O 1
ATOM 2690 N N . ALA A 1 376 ? -57.933 -17.291 4.810 1.00 63.80 373 ALA A N 1
ATOM 2691 C CA . ALA A 1 376 ? -58.188 -15.850 4.863 1.00 64.68 373 ALA A CA 1
ATOM 2692 C C . ALA A 1 376 ? -59.266 -15.481 3.844 1.00 71.06 373 ALA A C 1
ATOM 2693 O O . ALA A 1 376 ? -60.215 -14.775 4.206 1.00 69.84 373 ALA A O 1
ATOM 2695 N N . LEU A 1 377 ? -59.182 -16.055 2.614 1.00 69.10 374 LEU A N 1
ATOM 2696 C CA . LEU A 1 377 ? -60.172 -15.851 1.548 1.00 70.31 374 LEU A CA 1
ATOM 2697 C C . LEU A 1 377 ? -61.554 -16.343 1.949 1.00 73.49 374 LEU A C 1
ATOM 2698 O O . LEU A 1 377 ? -62.521 -15.598 1.775 1.00 71.91 374 LEU A O 1
ATOM 2703 N N . ARG A 1 378 ? -61.643 -17.563 2.537 1.00 70.72 375 ARG A N 1
ATOM 2704 C CA . ARG A 1 378 ? -62.909 -18.146 3.033 1.00 69.91 375 ARG A CA 1
ATOM 2705 C C . ARG A 1 378 ? -63.579 -17.311 4.142 1.00 72.59 375 ARG A C 1
ATOM 2706 O O . ARG A 1 378 ? -64.819 -17.239 4.182 1.00 72.43 375 ARG A O 1
ATOM 2714 N N . ALA A 1 379 ? -62.770 -16.677 5.029 1.00 67.73 376 ALA A N 1
ATOM 2715 C CA . ALA A 1 379 ? -63.304 -15.808 6.094 1.00 66.01 376 ALA A CA 1
ATOM 2716 C C . ALA A 1 379 ? -63.978 -14.595 5.430 1.00 69.72 376 ALA A C 1
ATOM 2717 O O . ALA A 1 379 ? -65.122 -14.295 5.760 1.00 70.79 376 ALA A O 1
ATOM 2719 N N . ALA A 1 380 ? -63.305 -13.960 4.441 1.00 65.15 377 ALA A N 1
ATOM 2720 C CA . ALA A 1 380 ? -63.831 -12.825 3.665 1.00 66.90 377 ALA A CA 1
ATOM 2721 C C . ALA A 1 380 ? -65.123 -13.186 2.889 1.00 69.61 377 ALA A C 1
ATOM 2722 O O . ALA A 1 380 ? -66.070 -12.398 2.866 1.00 67.58 377 ALA A O 1
ATOM 2724 N N . GLN A 1 381 ? -65.164 -14.405 2.314 1.00 66.93 378 GLN A N 1
ATOM 2725 C CA . GLN A 1 381 ? -66.289 -14.953 1.552 1.00 66.94 378 GLN A CA 1
ATOM 2726 C C . GLN A 1 381 ? -67.487 -15.159 2.446 1.00 70.98 378 GLN A C 1
ATOM 2727 O O . GLN A 1 381 ? -68.587 -14.768 2.065 1.00 71.16 378 GLN A O 1
ATOM 2733 N N . ALA A 1 382 ? -67.277 -15.778 3.631 1.00 66.12 379 ALA A N 1
ATOM 2734 C CA . ALA A 1 382 ? -68.336 -16.029 4.601 1.00 65.13 379 ALA A CA 1
ATOM 2735 C C . ALA A 1 382 ? -68.955 -14.713 5.093 1.00 67.50 379 ALA A C 1
ATOM 2736 O O . ALA A 1 382 ? -70.165 -14.683 5.334 1.00 68.38 379 ALA A O 1
ATOM 2738 N N . ARG A 1 383 ? -68.136 -13.646 5.257 1.00 62.16 380 ARG A N 1
ATOM 2739 C CA . ARG A 1 383 ? -68.605 -12.326 5.719 1.00 61.74 380 ARG A CA 1
ATOM 2740 C C . ARG A 1 383 ? -69.438 -11.663 4.620 1.00 67.47 380 ARG A C 1
ATOM 2741 O O . ARG A 1 383 ? -70.480 -11.071 4.897 1.00 67.75 380 ARG A O 1
ATOM 2749 N N . GLU A 1 384 ? -68.974 -11.778 3.368 1.00 67.89 381 GLU A N 1
ATOM 2750 C CA . GLU A 1 384 ? -69.679 -11.282 2.189 1.00 68.75 381 GLU A CA 1
ATOM 2751 C C . GLU A 1 384 ? -70.988 -12.059 2.029 1.00 69.49 381 GLU A C 1
ATOM 2752 O O . GLU A 1 384 ? -72.001 -11.432 1.751 1.00 69.28 381 GLU A O 1
ATOM 2758 N N . ALA A 1 385 ? -70.982 -13.399 2.282 1.00 64.45 382 ALA A N 1
ATOM 2759 C CA . ALA A 1 385 ? -72.205 -14.216 2.206 1.00 64.76 382 ALA A CA 1
ATOM 2760 C C . ALA A 1 385 ? -73.183 -13.774 3.301 1.00 67.19 382 ALA A C 1
ATOM 2761 O O . ALA A 1 385 ? -74.368 -13.588 3.016 1.00 65.15 382 ALA A O 1
ATOM 2763 N N . ALA A 1 386 ? -72.665 -13.520 4.533 1.00 63.04 383 ALA A N 1
ATOM 2764 C CA . ALA A 1 386 ? -73.454 -13.031 5.676 1.00 62.52 383 ALA A CA 1
ATOM 2765 C C . ALA A 1 386 ? -74.078 -11.649 5.383 1.00 65.46 383 ALA A C 1
ATOM 2766 O O . ALA A 1 386 ? -75.239 -11.395 5.753 1.00 64.25 383 ALA A O 1
ATOM 2768 N N . ARG A 1 387 ? -73.310 -10.763 4.712 1.00 62.70 384 ARG A N 1
ATOM 2769 C CA . ARG A 1 387 ? -73.798 -9.424 4.322 1.00 65.25 384 ARG A CA 1
ATOM 2770 C C . ARG A 1 387 ? -75.019 -9.536 3.377 1.00 72.64 384 ARG A C 1
ATOM 2771 O O . ARG A 1 387 ? -76.024 -8.858 3.582 1.00 71.94 384 ARG A O 1
ATOM 2779 N N . LYS A 1 388 ? -74.939 -10.450 2.394 1.00 72.03 385 LYS A N 1
ATOM 2780 C CA . LYS A 1 388 ? -76.007 -10.690 1.419 1.00 74.79 385 LYS A CA 1
ATOM 2781 C C . LYS A 1 388 ? -77.255 -11.280 2.093 1.00 83.28 385 LYS A C 1
ATOM 2782 O O . LYS A 1 388 ? -78.359 -10.803 1.844 1.00 84.26 385 LYS A O 1
ATOM 2788 N N . ALA A 1 389 ? -77.064 -12.232 3.029 1.00 82.52 386 ALA A N 1
ATOM 2789 C CA . ALA A 1 389 ? -78.142 -12.856 3.807 1.00 83.94 386 ALA A CA 1
ATOM 2790 C C . ALA A 1 389 ? -78.913 -11.828 4.657 1.00 91.77 386 ALA A C 1
ATOM 2791 O O . ALA A 1 389 ? -80.068 -12.070 5.000 1.00 91.96 386 ALA A O 1
ATOM 2793 N N . ARG A 1 390 ? -78.256 -10.706 5.009 1.00 91.50 387 ARG A N 1
ATOM 2794 C CA . ARG A 1 390 ? -78.814 -9.602 5.794 1.00 94.65 387 ARG A CA 1
ATOM 2795 C C . ARG A 1 390 ? -79.867 -8.824 4.985 1.00 106.76 387 ARG A C 1
ATOM 2796 O O . ARG A 1 390 ? -80.800 -8.278 5.579 1.00 108.42 387 ARG A O 1
ATOM 2804 N N . GLU A 1 391 ? -79.721 -8.791 3.633 1.00 107.35 388 GLU A N 1
ATOM 2805 C CA . GLU A 1 391 ? -80.653 -8.142 2.698 1.00 110.19 388 GLU A CA 1
ATOM 2806 C C . GLU A 1 391 ? -81.999 -8.876 2.716 1.00 117.23 388 GLU A C 1
ATOM 2807 O O . GLU A 1 391 ? -83.052 -8.232 2.656 1.00 119.62 388 GLU A O 1
ATOM 2813 N N . LEU A 1 392 ? -81.949 -10.223 2.838 1.00 112.55 389 LEU A N 1
ATOM 2814 C CA . LEU A 1 392 ? -83.105 -11.113 2.933 1.00 112.98 389 LEU A CA 1
ATOM 2815 C C . LEU A 1 392 ? -83.861 -10.926 4.264 1.00 117.94 389 LEU A C 1
ATOM 2816 O O . LEU A 1 392 ? -85.082 -11.093 4.299 1.00 119.24 389 LEU A O 1
ATOM 2821 N N . VAL A 1 393 ? -83.119 -10.549 5.337 1.00 113.45 390 VAL A N 1
ATOM 2822 C CA . VAL A 1 393 ? -83.518 -10.292 6.731 1.00 116.93 390 VAL A CA 1
ATOM 2823 C C . VAL A 1 393 ? -84.556 -11.346 7.248 1.00 142.30 390 VAL A C 1
ATOM 2824 O O . VAL A 1 393 ? -85.781 -11.206 7.027 1.00 146.43 390 VAL A O 1
#